Protein 1CJA (pdb70)

CATH classification: 3.30.1010.10 (+1 more: 1.10.1070.11)

Solvent-accessible surface area: 28976 Å² total; per-residue (Å²): 23,54,50,4,23,92,41,2,89,99,14,73,99,155,19,91,94,42,59,110,63,120,24,82,61,0,88,12,89,152,102,121,132,6,38,47,13,96,14,97,32,20,126,67,4,27,102,13,73,10,148,54,81,160,30,17,117,7,13,29,65,11,133,134,78,63,66,0,31,1,23,0,33,4,132,68,5,2,0,9,0,8,66,12,142,72,15,33,8,18,2,1,1,7,2,1,0,4,77,9,35,8,36,5,9,27,5,12,0,3,21,10,140,44,145,52,0,62,22,0,23,114,2,0,48,64,25,15,183,62,167,147,0,60,100,7,0,47,118,38,76,13,0,0,0,13,35,10,27,50,6,24,23,1,35,147,4,60,32,97,16,0,64,117,0,10,61,135,59,1,1,63,39,2,0,19,0,0,0,1,0,0,1,1,8,1,32,39,2,2,10,12,15,40,149,68,142,8,39,0,75,15,0,25,0,14,15,106,25,3,10,0,3,0,30,57,6,83,16,99,30,74,27,85,96,71,101,8,3,117,109,0,96,87,0,11,133,45,2,96,70,125,56,56,81,24,12,95,32,0,76,66,2,5,64,31,3,28,135,88,4,36,11,12,24,5,3,110,2,1,32,7,2,1,74,2,0,15,56,9,13,143,76,0,28,92,26,95,45,101,50,5,69,176,50,0,87,45,2,36,96,9,1,82,152,46,12,126,14,66,9,44,116,86,1,7,65,1,0,28,64,1,2,177,35,9,162,20,53,46,6,21,90,40,5,90,101,20,75,96,165,22,95,95,42,63,101,61,119,24,73,71,0,85,11,85,149,108,123,133,5,39,55,9,93,14,89,31,20,126,63,2,27,106,12,76,10,154,58,85,159,29,14,124,6,10,31,70,10,142,137,77,66,62,0,27,0,26,0,35,5,125,70,5,2,0,8,0,5,66,10,138,80,16,37,6,16,3,1,0,7,2,0,0,5,74,11,35,7,39,5,9,27,4,12,0,3,22,9,135,47,142,51,0,63,23,0,19,113,2,0,41,65,27,7,178,67,156,150,0,66,87,12,0,49,117,37,72,14,0,0,0,14,41,11,26,54,6,23,23,2,36,146,3,66,39,106,12,0,61,114,0,11,63,131,58,0,1,63,40,1,0,19,0,0,0,0,0,0,0,1,9,2,33,40,1,1,11,10,13,39,146,59,132,7,38,0,78,20,0,24,0,13,14,115,23,4,9,0,3,0,26,58,3,87,16,99,29,70,30,86,92,78,100,8,3,111,108,0,97,83,2,14,127,42,4,96,65,126,60,44,76,21,13,94,38,0,79,67,1,8,68,38,2,26,142,88,2,37,15,17,22,3,3,109,2,0,31,8,0,1,71,2,0,13,54,10,10,141,80,0,28,90,28,93,36,93,53,8,71,174,52,0,83,47,1,35,104,12,1,77,150,48,13,131,15,64,9,46,117,83,2,9,64,1,0,24,66,0,2,178,35,10,153

Nearest PDB structures (foldseek):
  1cja-assembly2_B  TM=1.002E+00  e=5.728E-57  Physarum polycephalum
  7s6v-assembly1_A  TM=4.291E-01  e=7.263E-02  Leishmania infantum
  9gfz-assembly2_B  TM=3.246E-01  e=5.597E-02  Medicago truncatula
  9gfz-assembly1_A  TM=2.947E-01  e=1.102E-01  Medicago truncatula
  7mwr-assembly1_A  TM=2.303E-01  e=3.254E+00  synthetic construct

Sequence (654 aa):
AGALWEIEKELFTKLPAPSSAINSHLQPAKPFKVDLSTAVSYNDIGDINWKNLQQFKGIERSEKGTEGLFFVETESGVFIVKRSTNIESETFCSLLCMRLGLHAPKVRVVSSNSEEGTNMLECLAAIDKSFRVITTLANQANILLMELVRGITLNKLTTTSAPEVLTKSTMQQLGSLMALDVIVNNSDRLPIAWTNEGNLDNIMLSERGATVVPIDSKIIPLDASHPHGERVRELLRTLIAHPGHESSQFHSIRDIITLYTGYDVGTEGSISMQEGFLATVRECASFDLDAFERELLSWQESLQKCHNLSISPQAIPFILRMLRIFHAGALWEIEKELFTKLPAPSSAINSHLQPAKPFKVDLSTAVSYNDIGDINWKNLQQFKGIERSEKGTEGLFFVETESGVFIVKRSTNIESETFCSLLCMRLGLHAPKVRVVSSNSEEGTNMLECLAAIDKSFRVITTLANQANILLMELVRGITLNKLTTTSAPEVLTKSTMQQLGSLMALDVIVNNSDRLPIAWTNEGNLDNIMLSERGATVVPIDSKIIPLDASHPHGERVRELLRTLIAHPGHESSQFHSIRDIITLYTGYDVGTEGSISMQEGFLATVRECASFDLDAFERELLSWQESLQKCHNLSISPQAIPFILRMLRIFH

Organism: Physarum polycephalum (NCBI:txid5791)

Foldseek 3Di:
DPVLLVLQVVLLVPADQFAPFFALLFQDDQDVDDGSNPFDKQDDPVDDDLPPLQQWDAKDFDCDDPRFWIWTQGVSTIKIKGDDPAVLFFSLLQSVCSNLNAAAWDKDKDFCPDPVNVSNLVSNVVRYPPVVNCVPPNVDRMMMITIDFGGAFLLPAAQVRCVQQLPLVQLLQLLQVVLSCLLQVPCQAFDQPDPDLHHRRQWTQGSRSRGIYGHPRGGDQPDDDDPSLVSVLVVVVVCVVCLQWQDPRLVSSQVSSCVSRVYRPPTVSSSSSSNSNLVSLVVLLPDPLVVVLVSSVVSQCCQCVVGVRHDDPSRSVRSSSSSNSSD/DVVLLVLLVVLLVPADQFAPFQQLLFQDDQDVDDGLNPFAKQDDPVDDDLVPLQQWDAKDFDCDDPRFWMWTQGVRTIWIKGDDPAVLFFSLLLSVCSNLRAAAWNKDKDFCPDVVNVSNLVSRCVRYDVPCNCVVPSVDRMMMITIDFRGAFLLPQAAVCCVVQLPLVQLLQVLLVVLSCLLQVVCAAFHQPDPDLHDSNQWTQGSRSRGIYGHPRGGDFPDDDDPSLVSVLVVVVVCVVCLQWQDPRLVSRQVSSCVSHVYRPPTVSSSSSSNSNLVSLVVLQPDPLVVVLVSSVVSQVCQCVVRVDHDDPSRSVRSSSSSPSSD

Secondary structure (DSSP, 8-state):
-THHHHHHHHHHHHS----S-B-GGGPPP------TTT--B-S-TT---TT-GGGEEEEEE--STTS-EEEEEESS-EEEEE--TTHHHHHHHHHHHHHHT--PPPEEEEESSSHHHHHHHHHHHHH-SSS-HHHHHTT-SEEEEEE---EEESTT--SSSHHHHS-HHHHHHHHHHHHHHHHHT--SSS-SSS-S---GGGEEEESBTT-EEE-S-------SS-THHHHHHHHHHHHHH-TTS--HHHHHHHHHHHHHHT---TTHHHHHHHHHHHHHHHHHHHS-HHHHHHHHHHHHHHHHHHSS-PPPTTHHHHHHHHHHHT-/-THHHHHHHHHHHTS----S-B-GGGPPPP-----TTT--B-S-TT---TT-TTSEEEEEE--STTS-EEEEEETTEEEEEE--TTHHHHHHHHHHHHHTT--PPPEEEEESSSHHHHHHHHHHHHH-SSS-HHHHHHT-SEEEEE----EEESTT--SSSHHHHS-HHHHHHHHHHHHHHHHHT--SSS-SSS-S---GGGEEEESBTT-EEE-S-------SS-THHHHHHHHHHHHHH-TTS--HHHHHHHHHHHHHH----TTHHHHHHHHHHHHHHHHHHTS-HHHHHHHHHHHHHHHHHHSS-PPPTTHHHHHHHHHHHT-

InterPro domains:
  IPR006652 Kelch repeat type 1 [PF01344] (645-675)
  IPR011009 Protein kinase-like domain superfamily [SSF56112] (3-342)
  IPR011498 Kelch repeat type 2 [PF07646] (522-566)
  IPR015275 Actin-fragmin kinase, catalytic domain [PF09192] (56-296)
  IPR015275 Actin-fragmin kinase, catalytic domain [cd05124] (71-299)
  IPR015915 Kelch-type beta-propeller [G3DSA:2.120.10.80] (385-567)
  IPR015915 Kelch-type beta-propeller [G3DSA:2.120.10.80] (568-737)
  IPR015915 Kelch-type beta-propeller [SSF117281] (407-625)
  IPR036940 Phosphatidylinositol 3-/4-kinase, catalytic domain superfamily [G3DSA:1.10.1070.11] (167-343)

Radius of gyration: 33.64 Å; Cα contacts (8 Å, |Δi|>4): 1142; chains: 2; bounding box: 88×90×39 Å

Structure (mmCIF, N/CA/C/O backbone):
data_1CJA
#
_entry.id   1CJA
#
_cell.length_a   178.900
_cell.length_b   178.900
_cell.length_c   59.300
_cell.angle_alpha   90.00
_cell.angle_beta   90.00
_cell.angle_gamma   120.00
#
_symmetry.space_group_name_H-M   'P 32 2 1'
#
loop_
_entity.id
_entity.type
_entity.pdbx_description
1 polymer 'PROTEIN (ACTIN-FRAGMIN KINASE)'
2 non-polymer 'ADENOSINE MONOPHOSPHATE'
#
loop_
_atom_site.group_PDB
_atom_site.id
_atom_site.type_symbol
_atom_site.label_atom_id
_atom_site.label_alt_id
_atom_site.label_comp_id
_atom_site.label_asym_id
_atom_site.label_entity_id
_atom_site.label_seq_id
_atom_site.pdbx_PDB_ins_code
_atom_site.Cartn_x
_atom_site.Cartn_y
_atom_site.Cartn_z
_atom_site.occupancy
_atom_site.B_iso_or_equiv
_atom_site.auth_seq_id
_atom_site.auth_comp_id
_atom_site.auth_asym_id
_atom_site.auth_atom_id
_atom_site.pdbx_PDB_model_num
ATOM 1 N N . ALA A 1 1 ? 8.228 98.061 16.942 1.00 31.07 2 ALA A N 1
ATOM 2 C CA . ALA A 1 1 ? 7.309 98.292 15.803 1.00 32.22 2 ALA A CA 1
ATOM 3 C C . ALA A 1 1 ? 7.767 99.618 15.336 1.00 32.11 2 ALA A C 1
ATOM 4 O O . ALA A 1 1 ? 8.456 100.287 16.093 1.00 28.44 2 ALA A O 1
ATOM 9 N N . GLY A 1 2 ? 7.399 99.971 14.098 1.00 40.23 3 GLY A N 1
ATOM 10 C CA . GLY A 1 2 ? 7.754 101.258 13.484 1.00 41.69 3 GLY A CA 1
ATOM 11 C C . GLY A 1 2 ? 9.131 101.314 12.829 1.00 37.99 3 GLY A C 1
ATOM 12 O O . GLY A 1 2 ? 9.306 100.797 11.732 1.00 42.39 3 GLY A O 1
ATOM 14 N N . ALA A 1 3 ? 10.091 101.956 13.500 1.00 34.17 4 ALA A N 1
ATOM 15 C CA . ALA A 1 3 ? 11.477 102.059 13.034 1.00 30.85 4 ALA A CA 1
ATOM 16 C C . ALA A 1 3 ? 12.181 100.743 13.329 1.00 32.86 4 ALA A C 1
ATOM 17 O O . ALA A 1 3 ? 12.859 100.156 12.474 1.00 35.52 4 ALA A O 1
ATOM 20 N N . LEU A 1 4 ? 11.992 100.273 14.555 1.00 32.75 5 LEU A N 1
ATOM 21 C CA . LEU A 1 4 ? 12.577 99.025 15.000 1.00 26.79 5 LEU A CA 1
ATOM 22 C C . LEU A 1 4 ? 12.276 97.916 14.012 1.00 24.10 5 LEU A C 1
ATOM 23 O O . LEU A 1 4 ? 13.151 97.157 13.615 1.00 24.20 5 LEU A O 1
ATOM 29 N N . TRP A 1 5 ? 11.021 97.843 13.597 1.00 23.01 6 TRP A N 1
ATOM 30 C CA . TRP A 1 5 ? 10.604 96.805 12.669 1.00 20.22 6 TRP A CA 1
ATOM 31 C C . TRP A 1 5 ? 11.319 96.933 11.342 1.00 20.78 6 TRP A C 1
ATOM 32 O O . TRP A 1 5 ? 11.710 95.938 10.727 1.00 23.78 6 TRP A O 1
ATOM 45 N N . GLU A 1 6 ? 11.518 98.162 10.909 1.00 17.87 7 GLU A N 1
ATOM 46 C CA . GLU A 1 6 ? 12.166 98.359 9.643 1.00 19.15 7 GLU A CA 1
ATOM 47 C C . GLU A 1 6 ? 13.585 97.880 9.731 1.00 21.14 7 GLU A C 1
ATOM 48 O O . GLU A 1 6 ? 14.075 97.201 8.824 1.00 26.55 7 GLU A O 1
ATOM 55 N N . ILE A 1 7 ? 14.246 98.248 10.822 1.00 18.58 8 ILE A N 1
ATOM 56 C CA . ILE A 1 7 ? 15.624 97.850 11.076 1.00 14.89 8 ILE A CA 1
ATOM 57 C C . ILE A 1 7 ? 15.703 96.331 11.079 1.00 14.25 8 ILE A C 1
ATOM 58 O O . ILE A 1 7 ? 16.616 95.749 10.511 1.00 17.54 8 ILE A O 1
ATOM 64 N N . GLU A 1 8 ? 14.727 95.688 11.708 1.00 15.80 9 GLU A N 1
ATOM 65 C CA . GLU A 1 8 ? 14.699 94.238 11.745 1.00 14.92 9 GLU A CA 1
ATOM 66 C C . GLU A 1 8 ? 14.570 93.713 10.344 1.00 13.51 9 GLU A C 1
ATOM 67 O O . GLU A 1 8 ? 15.385 92.926 9.921 1.00 17.49 9 GLU A O 1
ATOM 74 N N . LYS A 1 9 ? 13.580 94.178 9.595 1.00 18.48 10 LYS A N 1
ATOM 75 C CA . LYS A 1 9 ? 13.418 93.729 8.205 1.00 22.38 10 LYS A CA 1
ATOM 76 C C . LYS A 1 9 ? 14.765 93.771 7.486 1.00 24.32 10 LYS A C 1
ATOM 77 O O . LYS A 1 9 ? 15.163 92.808 6.857 1.00 25.82 10 LYS A O 1
ATOM 87 N N . GLU A 1 10 ? 15.474 94.888 7.601 1.00 28.43 11 GLU A N 1
ATOM 88 C CA . GLU A 1 10 ? 16.770 95.043 6.950 1.00 29.41 11 GLU A CA 1
ATOM 89 C C . GLU A 1 10 ? 17.730 93.915 7.312 1.00 26.52 11 GLU A C 1
ATOM 90 O O . GLU A 1 10 ? 18.269 93.246 6.435 1.00 27.26 11 GLU A O 1
ATOM 97 N N . LEU A 1 11 ? 17.908 93.676 8.606 1.00 25.77 12 LEU A N 1
ATOM 98 C CA . LEU A 1 11 ? 18.799 92.619 9.076 1.00 22.26 12 LEU A CA 1
ATOM 99 C C . LEU A 1 11 ? 18.332 91.283 8.538 1.00 26.21 12 LEU A C 1
ATOM 100 O O . LEU A 1 11 ? 19.067 90.607 7.815 1.00 30.46 12 LEU A O 1
ATOM 106 N N . PHE A 1 12 ? 17.083 90.944 8.842 1.00 29.74 13 PHE A N 1
ATOM 107 C CA . PHE A 1 12 ? 16.479 89.687 8.418 1.00 35.96 13 PHE A CA 1
ATOM 108 C C . PHE A 1 12 ? 16.678 89.409 6.940 1.00 37.32 13 PHE A C 1
ATOM 109 O O . PHE A 1 12 ? 16.871 88.271 6.519 1.00 39.71 13 PHE A O 1
ATOM 118 N N . THR A 1 13 ? 16.590 90.460 6.148 1.00 41.31 14 THR A N 1
ATOM 119 C CA . THR A 1 13 ? 16.751 90.338 4.720 1.00 41.84 14 THR A CA 1
ATOM 120 C C . THR A 1 13 ? 18.117 89.812 4.360 1.00 40.27 14 THR A C 1
ATOM 121 O O . THR A 1 13 ? 18.236 88.972 3.477 1.00 41.48 14 THR A O 1
ATOM 127 N N . LYS A 1 14 ? 19.139 90.310 5.047 1.00 38.56 15 LYS A N 1
ATOM 128 C CA . LYS A 1 14 ? 20.511 89.885 4.804 1.00 40.08 15 LYS A CA 1
ATOM 129 C C . LYS A 1 14 ? 20.879 88.426 5.174 1.00 41.44 15 LYS A C 1
ATOM 130 O O . LYS A 1 14 ? 21.887 87.895 4.697 1.00 44.55 15 LYS A O 1
ATOM 140 N N . LEU A 1 15 ? 20.064 87.763 5.986 1.00 39.64 16 LEU A N 1
ATOM 141 C CA . LEU A 1 15 ? 20.348 86.388 6.369 1.00 34.52 16 LEU A CA 1
ATOM 142 C C . LEU A 1 15 ? 20.221 85.446 5.204 1.00 40.02 16 LEU A C 1
ATOM 143 O O . LEU A 1 15 ? 19.214 85.460 4.485 1.00 40.88 16 LEU A O 1
ATOM 149 N N . PRO A 1 16 ? 21.167 84.504 5.103 1.00 44.70 17 PRO A N 1
ATOM 150 C CA . PRO A 1 16 ? 21.249 83.483 4.057 1.00 47.08 17 PRO A CA 1
ATOM 151 C C . PRO A 1 16 ? 20.056 82.569 4.198 1.00 50.57 17 PRO A C 1
ATOM 152 O O . PRO A 1 16 ? 19.913 81.911 5.233 1.00 54.95 17 PRO A O 1
ATOM 156 N N . ALA A 1 17 ? 19.172 82.560 3.207 1.00 52.25 18 ALA A N 1
ATOM 157 C CA . ALA A 1 17 ? 18.004 81.687 3.259 1.00 54.62 18 ALA A CA 1
ATOM 158 C C . ALA A 1 17 ? 18.500 80.279 3.611 1.00 57.57 18 ALA A C 1
ATOM 159 O O . ALA A 1 17 ? 19.579 79.867 3.182 1.00 56.59 18 ALA A O 1
ATOM 162 N N . PRO A 1 18 ? 17.793 79.585 4.512 1.00 59.79 19 PRO A N 1
ATOM 163 C CA . PRO A 1 18 ? 18.224 78.231 4.883 1.00 59.72 19 PRO A CA 1
ATOM 164 C C . PRO A 1 18 ? 17.819 77.207 3.825 1.00 58.96 19 PRO A C 1
ATOM 165 O O . PRO A 1 18 ? 17.131 77.551 2.855 1.00 60.11 19 PRO A O 1
ATOM 169 N N . SER A 1 19 ? 18.228 75.955 4.020 1.00 56.74 20 SER A N 1
ATOM 170 C CA . SER A 1 19 ? 17.901 74.888 3.082 1.00 55.66 20 SER A CA 1
ATOM 171 C C . SER A 1 19 ? 16.441 74.821 2.709 1.00 54.02 20 SER A C 1
ATOM 172 O O . SER A 1 19 ? 15.565 75.299 3.432 1.00 56.72 20 SER A O 1
ATOM 177 N N . SER A 1 20 ? 16.199 74.239 1.548 1.00 50.79 21 SER A N 1
ATOM 178 C CA . SER A 1 20 ? 14.860 74.040 1.049 1.00 50.83 21 SER A CA 1
ATOM 179 C C . SER A 1 20 ? 14.545 72.577 1.355 1.00 51.40 21 SER A C 1
ATOM 180 O O . SER A 1 20 ? 13.565 72.003 0.862 1.00 54.49 21 SER A O 1
ATOM 185 N N . ALA A 1 21 ? 15.412 71.958 2.144 1.00 47.49 22 ALA A N 1
ATOM 186 C CA . ALA A 1 21 ? 15.236 70.568 2.490 1.00 43.13 22 ALA A CA 1
ATOM 187 C C . ALA A 1 21 ? 14.438 70.510 3.755 1.00 41.46 22 ALA A C 1
ATOM 188 O O . ALA A 1 21 ? 14.813 71.136 4.732 1.00 43.97 22 ALA A O 1
ATOM 191 N N . ILE A 1 22 ? 13.300 69.834 3.718 1.00 42.17 23 ILE A N 1
ATOM 192 C CA . ILE A 1 22 ? 12.484 69.684 4.915 1.00 41.44 23 ILE A CA 1
ATOM 193 C C . ILE A 1 22 ? 12.853 68.372 5.584 1.00 42.81 23 ILE A C 1
ATOM 194 O O . ILE A 1 22 ? 12.760 67.295 4.995 1.00 43.76 23 ILE A O 1
ATOM 200 N N . ASN A 1 23 ? 13.327 68.489 6.810 1.00 44.83 24 ASN A N 1
ATOM 201 C CA . ASN A 1 23 ? 13.726 67.348 7.594 1.00 46.80 24 ASN A CA 1
ATOM 202 C C . ASN A 1 23 ? 12.540 66.902 8.417 1.00 46.91 24 ASN A C 1
ATOM 203 O O . ASN A 1 23 ? 12.214 67.527 9.415 1.00 47.90 24 ASN A O 1
ATOM 211 N N . SER A 1 24 ? 11.922 65.799 8.027 1.00 51.71 25 SER A N 1
ATOM 212 C CA . SER A 1 24 ? 10.752 65.276 8.724 1.00 56.20 25 SER A CA 1
ATOM 213 C C . SER A 1 24 ? 10.976 64.936 10.204 1.00 57.13 25 SER A C 1
ATOM 214 O O . SER A 1 24 ? 10.026 64.812 10.976 1.00 60.57 25 SER A O 1
ATOM 219 N N . HIS A 1 25 ? 12.229 64.818 10.617 1.00 56.91 26 HIS A N 1
ATOM 220 C CA . HIS A 1 25 ? 12.533 64.507 12.013 1.00 55.83 26 HIS A CA 1
ATOM 221 C C . HIS A 1 25 ? 12.278 65.695 12.913 1.00 51.50 26 HIS A C 1
ATOM 222 O O . HIS A 1 25 ? 12.082 65.526 14.102 1.00 53.26 26 HIS A O 1
ATOM 232 N N . LEU A 1 26 ? 12.342 66.895 12.346 1.00 48.36 27 LEU A N 1
ATOM 233 C CA . LEU A 1 26 ? 12.149 68.125 13.094 1.00 43.63 27 LEU A CA 1
ATOM 234 C C . LEU A 1 26 ? 10.711 68.610 13.143 1.00 44.54 27 LEU A C 1
ATOM 235 O O . LEU A 1 26 ? 10.412 69.585 13.824 1.00 45.00 27 LEU A O 1
ATOM 241 N N . GLN A 1 27 ? 9.822 67.934 12.429 1.00 44.20 28 GLN A N 1
ATOM 242 C CA . GLN A 1 27 ? 8.413 68.296 12.415 1.00 46.87 28 GLN A CA 1
ATOM 243 C C . GLN A 1 27 ? 7.838 68.340 13.837 1.00 48.24 28 GLN A C 1
ATOM 244 O O . GLN A 1 27 ? 8.020 67.397 14.603 1.00 50.99 28 GLN A O 1
ATOM 253 N N . PRO A 1 28 ? 7.175 69.452 14.219 1.00 48.57 29 PRO A N 1
ATOM 254 C CA . PRO A 1 28 ? 6.573 69.630 15.541 1.00 51.05 29 PRO A CA 1
ATOM 255 C C . PRO A 1 28 ? 5.608 68.506 15.871 1.00 56.66 29 PRO A C 1
ATOM 256 O O . PRO A 1 28 ? 5.004 67.919 14.974 1.00 59.47 29 PRO A O 1
ATOM 260 N N . ALA A 1 29 ? 5.427 68.252 17.165 1.00 62.51 30 ALA A N 1
ATOM 261 C CA . ALA A 1 29 ? 4.556 67.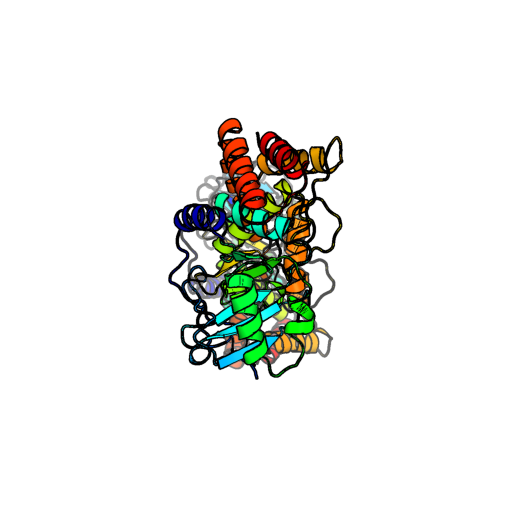180 17.654 1.00 64.76 30 ALA A CA 1
ATOM 262 C C . ALA A 1 29 ? 3.053 67.414 17.506 1.00 67.42 30 ALA A C 1
ATOM 263 O O . ALA A 1 29 ? 2.509 68.436 17.933 1.00 66.52 30 ALA A O 1
ATOM 266 N N . LYS A 1 30 ? 2.389 66.428 16.920 1.00 71.87 31 LYS A N 1
ATOM 267 C CA . LYS A 1 30 ? 0.950 66.466 16.692 1.00 76.89 31 LYS A CA 1
ATOM 268 C C . LYS A 1 30 ? 0.212 66.184 18.008 1.00 79.27 31 LYS A C 1
ATOM 269 O O . LYS A 1 30 ? 0.287 65.074 18.533 1.00 83.04 31 LYS A O 1
ATOM 279 N N . PRO A 1 31 ? -0.502 67.182 18.567 1.00 79.88 32 PRO A N 1
ATOM 280 C CA . PRO A 1 31 ? -1.209 66.919 19.827 1.00 79.34 32 PRO A CA 1
ATOM 281 C C . PRO A 1 31 ? -2.343 65.919 19.635 1.00 79.84 32 PRO A C 1
ATOM 282 O O . PRO A 1 31 ? -2.878 65.786 18.532 1.00 80.17 32 PRO A O 1
ATOM 286 N N . PHE A 1 47 ? -9.601 74.619 23.099 1.00 56.99 48 PHE A N 1
ATOM 287 C CA . PHE A 1 47 ? -9.081 74.883 21.713 1.00 58.12 48 PHE A CA 1
ATOM 288 C C . PHE A 1 47 ? -7.597 74.594 21.665 1.00 57.35 48 PHE A C 1
ATOM 289 O O . PHE A 1 47 ? -6.860 75.024 22.559 1.00 57.94 48 PHE A O 1
ATOM 297 N N . LYS A 1 48 ? -7.160 73.892 20.620 1.00 54.61 49 LYS A N 1
ATOM 298 C CA . LYS A 1 48 ? -5.750 73.572 20.477 1.00 54.09 49 LYS A CA 1
ATOM 299 C C . LYS A 1 48 ? -5.232 73.747 19.065 1.00 49.74 49 LYS A C 1
ATOM 300 O O . LYS A 1 48 ? -5.973 73.590 18.091 1.00 47.38 49 LYS A O 1
ATOM 310 N N . VAL A 1 49 ? -3.971 74.164 18.986 1.00 46.15 50 VAL A N 1
ATOM 311 C CA . VAL A 1 49 ? -3.283 74.393 17.728 1.00 42.33 50 VAL A CA 1
ATOM 312 C C . VAL A 1 49 ? -2.417 73.154 17.440 1.00 44.34 50 VAL A C 1
ATOM 313 O O . VAL A 1 49 ? -1.680 72.660 18.316 1.00 43.52 50 VAL A O 1
ATOM 318 N N . ASP A 1 50 ? -2.547 72.632 16.224 1.00 41.91 51 ASP A N 1
ATOM 319 C CA . ASP A 1 50 ? -1.804 71.457 15.813 1.00 40.43 51 ASP A CA 1
ATOM 320 C C . ASP A 1 50 ? -0.554 71.974 15.171 1.00 40.97 51 ASP A C 1
ATOM 321 O O . ASP A 1 50 ? -0.519 72.172 13.961 1.00 43.88 51 ASP A O 1
ATOM 327 N N . LEU A 1 51 ? 0.491 72.158 15.960 1.00 41.33 52 LEU A N 1
ATOM 328 C CA . LEU A 1 51 ? 1.739 72.677 15.414 1.00 40.61 52 LEU A CA 1
ATOM 329 C C . LEU A 1 51 ? 2.324 71.770 14.352 1.00 43.58 52 LEU A C 1
ATOM 330 O O . LEU A 1 51 ? 3.129 72.205 13.539 1.00 47.84 52 LEU A O 1
ATOM 336 N N . SER A 1 52 ? 1.898 70.510 14.368 1.00 47.54 53 SER A N 1
ATOM 337 C CA . SER A 1 52 ? 2.350 69.484 13.430 1.00 47.21 53 SER A CA 1
ATOM 338 C C . SER A 1 52 ? 1.959 69.803 11.988 1.00 46.05 53 SER A C 1
ATOM 339 O O . SER A 1 52 ? 2.616 69.370 11.043 1.00 46.14 53 SER A O 1
ATOM 344 N N . THR A 1 53 ? 0.919 70.604 11.825 1.00 44.83 54 THR A N 1
ATOM 345 C CA . THR A 1 53 ? 0.435 70.934 10.499 1.00 42.02 54 THR A CA 1
ATOM 346 C C . THR A 1 53 ? 0.206 72.432 10.296 1.00 40.38 54 THR A C 1
ATOM 347 O O . THR A 1 53 ? -0.157 72.873 9.205 1.00 42.61 54 THR A O 1
ATOM 353 N N . ALA A 1 54 ? 0.380 73.216 11.351 1.00 39.59 55 ALA A N 1
ATOM 354 C CA . ALA A 1 54 ? 0.177 74.666 11.264 1.00 37.94 55 ALA A CA 1
ATOM 355 C C . ALA A 1 54 ? 1.237 75.377 10.429 1.00 34.40 55 ALA A C 1
ATOM 356 O O . ALA A 1 54 ? 2.402 75.006 10.469 1.00 32.88 55 ALA A O 1
ATOM 359 N N . VAL A 1 55 ? 0.835 76.419 9.706 1.00 31.01 56 VAL A N 1
ATOM 360 C CA . VAL A 1 55 ? 1.771 77.193 8.890 1.00 28.31 56 VAL A CA 1
ATOM 361 C C . VAL A 1 55 ? 2.064 78.549 9.560 1.00 28.82 56 VAL A C 1
ATOM 362 O O . VAL A 1 55 ? 1.165 79.199 10.101 1.00 31.25 56 VAL A O 1
ATOM 367 N N . SER A 1 56 ? 3.326 78.958 9.573 1.00 27.85 57 SER A N 1
ATOM 368 C CA . SER A 1 56 ? 3.679 80.223 10.198 1.00 31.57 57 SER A CA 1
ATOM 369 C C . SER A 1 56 ? 3.041 81.409 9.503 1.00 33.97 57 SER A C 1
ATOM 370 O O . SER A 1 56 ? 3.162 81.545 8.284 1.00 36.85 57 SER A O 1
ATOM 375 N N . TYR A 1 57 ? 2.320 82.233 10.268 1.00 37.79 58 TYR A N 1
ATOM 376 C CA . TYR A 1 57 ? 1.683 83.434 9.726 1.00 37.73 58 TYR A CA 1
ATOM 377 C C . TYR A 1 57 ? 2.854 84.170 9.092 1.00 40.84 58 TYR A C 1
ATOM 378 O O . TYR A 1 57 ? 3.896 84.374 9.724 1.00 43.41 58 TYR A O 1
ATOM 389 N N . ASN A 1 58 ? 2.699 84.461 7.810 1.00 45.94 59 ASN A N 1
ATOM 390 C CA . ASN A 1 58 ? 3.726 85.109 7.011 1.00 49.28 59 ASN A CA 1
ATOM 391 C C . ASN A 1 58 ? 4.363 86.413 7.464 1.00 48.88 59 ASN A C 1
ATOM 392 O O . ASN A 1 58 ? 5.588 86.470 7.612 1.00 52.99 59 ASN A O 1
ATOM 400 N N . ASP A 1 59 ? 3.563 87.472 7.611 1.00 44.82 60 ASP A N 1
ATOM 401 C CA . ASP A 1 59 ? 4.096 88.786 7.997 1.00 38.02 60 ASP A CA 1
ATOM 402 C C . ASP A 1 59 ? 3.512 89.384 9.268 1.00 32.78 60 ASP A C 1
ATOM 403 O O . ASP A 1 59 ? 2.518 90.099 9.207 1.00 32.35 60 ASP A O 1
ATOM 409 N N . ILE A 1 60 ? 4.187 89.218 10.402 1.00 29.53 61 ILE A N 1
ATOM 410 C CA . ILE A 1 60 ? 3.644 89.791 11.637 1.00 25.56 61 ILE A CA 1
ATOM 411 C C . ILE A 1 60 ? 3.784 91.297 11.684 1.00 24.95 61 ILE A C 1
ATOM 412 O O . ILE A 1 60 ? 3.611 91.913 12.722 1.00 23.55 61 ILE A O 1
ATOM 418 N N . GLY A 1 61 ? 4.152 91.897 10.571 1.00 26.42 62 GLY A N 1
ATOM 419 C CA . GLY A 1 61 ? 4.263 93.333 10.578 1.00 30.92 62 GLY A CA 1
ATOM 420 C C . GLY A 1 61 ? 2.882 93.850 10.281 1.00 34.17 62 GLY A C 1
ATOM 421 O O . GLY A 1 61 ? 2.522 94.964 10.669 1.00 34.71 62 GLY A O 1
ATOM 423 N N . ASP A 1 62 ? 2.088 92.997 9.642 1.00 34.84 63 ASP A N 1
ATOM 424 C CA . ASP A 1 62 ? 0.742 93.347 9.240 1.00 37.70 63 ASP A CA 1
ATOM 425 C C . ASP A 1 62 ? -0.277 92.362 9.787 1.00 36.01 63 ASP A C 1
ATOM 426 O O . ASP A 1 62 ? -0.510 91.320 9.183 1.00 37.44 63 ASP A O 1
ATOM 432 N N . ILE A 1 63 ? -0.874 92.677 10.932 1.00 34.13 64 ILE A N 1
ATOM 433 C CA . ILE A 1 63 ? -1.889 91.789 11.505 1.00 33.19 64 ILE A CA 1
ATOM 434 C C . ILE A 1 63 ? -3.136 92.619 11.734 1.00 35.73 64 ILE A C 1
ATOM 435 O O . ILE A 1 63 ? -3.077 93.625 12.435 1.00 35.83 64 ILE A O 1
ATOM 441 N N . ASN A 1 64 ? -4.254 92.203 11.134 1.00 37.49 65 ASN A N 1
ATOM 442 C CA . ASN A 1 64 ? -5.513 92.930 11.257 1.00 36.25 65 ASN A CA 1
ATOM 443 C C . ASN A 1 64 ? -6.351 92.527 12.461 1.00 35.47 65 ASN A C 1
ATOM 444 O O . ASN A 1 64 ? -7.233 91.667 12.372 1.00 33.98 65 ASN A O 1
ATOM 452 N N . TRP A 1 65 ? -6.110 93.224 13.566 1.00 34.89 66 TRP A N 1
ATOM 453 C CA . TRP A 1 65 ? -6.783 92.977 14.838 1.00 31.47 66 TRP A CA 1
ATOM 454 C C . TRP A 1 65 ? -8.269 93.244 14.867 1.00 34.26 66 TRP A C 1
ATOM 455 O O . TRP A 1 65 ? -8.940 92.816 15.799 1.00 36.15 66 TRP A O 1
ATOM 468 N N . LYS A 1 66 ? -8.754 94.023 13.898 1.00 37.28 67 LYS A N 1
ATOM 469 C CA . LYS A 1 66 ? -10.168 94.402 13.791 1.00 34.07 67 LYS A CA 1
ATOM 470 C C . LYS A 1 66 ? -10.995 93.365 13.044 1.00 32.38 67 LYS A C 1
ATOM 471 O O . LYS A 1 66 ? -12.213 93.364 13.123 1.00 35.40 67 LYS A O 1
ATOM 481 N N . ASN A 1 67 ? -10.342 92.495 12.297 1.00 31.40 68 ASN A N 1
ATOM 482 C CA . ASN A 1 67 ? -11.055 91.479 11.561 1.00 33.91 68 ASN A CA 1
ATOM 483 C C . ASN A 1 67 ? -11.132 90.233 12.430 1.00 35.24 68 ASN A C 1
ATOM 484 O O . ASN A 1 67 ? -10.406 89.262 12.213 1.00 36.30 68 ASN A O 1
ATOM 492 N N . LEU A 1 68 ? -12.046 90.240 13.391 1.00 34.27 69 LEU A N 1
ATOM 493 C CA . LEU A 1 68 ? -12.192 89.108 14.298 1.00 34.88 69 LEU A CA 1
ATOM 494 C C . LEU A 1 68 ? -12.521 87.789 13.641 1.00 38.34 69 LEU A C 1
ATOM 495 O O . LEU A 1 68 ? -12.280 86.744 14.222 1.00 41.06 69 LEU A O 1
ATOM 501 N N . GLN A 1 69 ? -13.037 87.832 12.419 1.00 45.13 70 GLN A N 1
ATOM 502 C CA . GLN A 1 69 ? -13.418 86.608 11.699 1.00 52.09 70 GLN A CA 1
ATOM 503 C C . GLN A 1 69 ? -12.236 85.803 11.137 1.00 49.73 70 GLN A C 1
ATOM 504 O O . GLN A 1 69 ? -12.381 84.634 10.769 1.00 47.96 70 GLN A O 1
ATOM 513 N N . GLN A 1 70 ? -11.092 86.469 11.022 1.00 46.69 71 GLN A N 1
ATOM 514 C CA . GLN A 1 70 ? -9.854 85.889 10.513 1.00 40.21 71 GLN A CA 1
ATOM 515 C C . GLN A 1 70 ? -9.220 85.006 11.569 1.00 39.72 71 GLN A C 1
ATOM 516 O O . GLN A 1 70 ? -8.360 84.176 11.256 1.00 42.55 71 GLN A O 1
ATOM 525 N N . PHE A 1 71 ? -9.649 85.190 12.818 1.00 38.01 72 PHE A N 1
ATOM 526 C CA . PHE A 1 71 ? -9.116 84.449 13.958 1.00 35.42 72 PHE A CA 1
ATOM 527 C C . PHE A 1 71 ? -9.911 83.212 14.322 1.00 37.56 72 PHE A C 1
ATOM 528 O O . PHE A 1 71 ? -11.114 83.299 14.556 1.00 42.00 72 PHE A O 1
ATOM 537 N N . LYS A 1 72 ? -9.217 82.080 14.440 1.00 36.95 73 LYS A N 1
ATOM 538 C CA . LYS A 1 72 ? -9.840 80.805 14.788 1.00 35.51 73 LYS A CA 1
ATOM 539 C C . LYS A 1 72 ? -9.643 80.419 16.253 1.00 34.39 73 LYS A C 1
ATOM 540 O O . LYS A 1 72 ? -10.272 79.480 16.729 1.00 36.53 73 LYS A O 1
ATOM 550 N N . GLY A 1 73 ? -8.746 81.100 16.960 1.00 29.38 74 GLY A N 1
ATOM 551 C CA . GLY A 1 73 ? -8.540 80.776 18.359 1.00 26.13 74 GLY A CA 1
ATOM 552 C C . GLY A 1 73 ? -7.150 81.076 18.885 1.00 26.38 74 GLY A C 1
ATOM 553 O O . GLY A 1 73 ? -6.242 81.428 18.126 1.00 25.91 74 GLY A O 1
ATOM 555 N N . ILE A 1 74 ? -6.976 80.921 20.194 1.00 24.38 75 ILE A N 1
ATOM 556 C CA . ILE A 1 74 ? -5.690 81.170 20.836 1.00 22.72 75 ILE A CA 1
ATOM 557 C C . ILE A 1 74 ? -5.427 80.112 21.884 1.00 25.70 75 ILE A C 1
ATOM 558 O O . ILE A 1 74 ? -6.315 79.776 22.667 1.00 29.85 75 ILE A O 1
ATOM 564 N N . GLU A 1 75 ? -4.219 79.573 21.899 1.00 28.62 76 GLU A N 1
ATOM 565 C CA . GLU A 1 75 ? -3.893 78.565 22.881 1.00 35.00 76 GLU A CA 1
ATOM 566 C C . GLU A 1 75 ? -2.686 78.973 23.679 1.00 38.26 76 GLU A C 1
ATOM 567 O O . GLU A 1 75 ? -1.714 79.467 23.129 1.00 38.38 76 GLU A O 1
ATOM 574 N N . ARG A 1 76 ? -2.757 78.759 24.984 1.00 44.55 77 ARG A N 1
ATOM 575 C CA . ARG A 1 76 ? -1.658 79.078 25.882 1.00 51.06 77 ARG A CA 1
ATOM 576 C C . ARG A 1 76 ? -0.696 77.905 25.922 1.00 51.52 77 ARG A C 1
ATOM 577 O O . ARG A 1 76 ? -1.107 76.777 26.174 1.00 54.07 77 ARG A O 1
ATOM 591 N N . SER A 1 77 ? 0.581 78.157 25.689 1.00 53.89 78 SER A N 1
ATOM 592 C CA . SER A 1 77 ? 1.568 77.090 25.737 1.00 59.98 78 SER A CA 1
ATOM 593 C C . SER A 1 77 ? 1.791 76.761 27.196 1.00 67.04 78 SER A C 1
ATOM 594 O O . SER A 1 77 ? 2.251 77.606 27.958 1.00 70.47 78 SER A O 1
ATOM 599 N N . GLU A 1 78 ? 1.511 75.526 27.585 1.00 75.58 79 GLU A N 1
ATOM 600 C CA . GLU A 1 78 ? 1.680 75.120 28.979 1.00 83.72 79 GLU A CA 1
ATOM 601 C C . GLU A 1 78 ? 3.144 74.917 29.354 1.00 86.19 79 GLU A C 1
ATOM 602 O O . GLU A 1 78 ? 3.454 74.377 30.417 1.00 86.83 79 GLU A O 1
ATOM 609 N N . LYS A 1 79 ? 4.044 75.365 28.489 1.00 90.48 80 LYS A N 1
ATOM 610 C CA . LYS A 1 79 ? 5.466 75.194 28.725 1.00 93.63 80 LYS A CA 1
ATOM 611 C C . LYS A 1 79 ? 6.228 76.514 28.876 1.00 95.26 80 LYS A C 1
ATOM 612 O O . LYS A 1 79 ? 5.733 77.603 28.528 1.00 92.12 80 LYS A O 1
ATOM 622 N N . GLY A 1 80 ? 7.435 76.388 29.425 1.00 97.50 81 GLY A N 1
ATOM 623 C CA . GLY A 1 80 ? 8.323 77.520 29.622 1.00 99.30 81 GLY A CA 1
ATOM 624 C C . GLY A 1 80 ? 7.805 78.615 30.527 1.00 99.77 81 GLY A C 1
ATOM 625 O O . GLY A 1 80 ? 7.263 78.339 31.595 1.00 100.00 81 GLY A O 1
ATOM 627 N N . THR A 1 81 ? 7.970 79.858 30.080 1.00 99.90 82 THR A N 1
ATOM 628 C CA . THR A 1 81 ? 7.543 81.039 30.830 1.00 99.02 82 THR A CA 1
ATOM 629 C C . THR A 1 81 ? 6.171 80.876 31.469 1.00 95.44 82 THR A C 1
ATOM 630 O O . THR A 1 81 ? 6.044 80.914 32.697 1.00 94.14 82 THR A O 1
ATOM 636 N N . GLU A 1 82 ? 5.187 80.641 30.602 1.00 91.86 83 GLU A N 1
ATOM 637 C CA . GLU A 1 82 ? 3.766 80.489 30.910 1.00 87.19 83 GLU A CA 1
ATOM 638 C C . GLU A 1 82 ? 3.051 81.458 29.953 1.00 79.76 83 GLU A C 1
ATOM 639 O O . GLU A 1 82 ? 2.062 81.095 29.311 1.00 78.96 83 GLU A O 1
ATOM 646 N N . GLY A 1 83 ? 3.640 82.642 29.766 1.00 66.97 84 GLY A N 1
ATOM 647 C CA . GLY A 1 83 ? 3.033 83.653 28.922 1.00 53.05 84 GLY A CA 1
ATOM 648 C C . GLY A 1 83 ? 3.221 83.526 27.426 1.00 44.28 84 GLY A C 1
ATOM 649 O O . GLY A 1 83 ? 3.387 84.526 26.738 1.00 44.63 84 GLY A O 1
ATOM 651 N N . LEU A 1 84 ? 3.179 82.320 26.894 1.00 35.38 85 LEU A N 1
ATOM 652 C CA . LEU A 1 84 ? 3.355 82.183 25.467 1.00 26.20 85 LEU A CA 1
ATOM 653 C C . LEU A 1 84 ? 2.047 81.694 24.898 1.00 25.20 85 LEU A C 1
ATOM 654 O O . LEU A 1 84 ? 1.488 80.727 25.395 1.00 27.59 85 LEU A O 1
ATOM 660 N N . PHE A 1 85 ? 1.519 82.393 23.904 1.00 18.92 86 PHE A N 1
ATOM 661 C CA . PHE A 1 85 ? 0.272 81.988 23.283 1.00 16.03 86 PHE A CA 1
ATOM 662 C C . PHE A 1 85 ? 0.423 81.806 21.796 1.00 16.47 86 PHE A C 1
ATOM 663 O O . PHE A 1 85 ? 1.125 82.579 21.135 1.00 19.55 86 PHE A O 1
ATOM 672 N N . PHE A 1 86 ? -0.310 80.843 21.261 1.00 12.96 87 PHE A N 1
ATOM 673 C CA . PHE A 1 86 ? -0.311 80.593 19.836 1.00 13.02 87 PHE A CA 1
ATOM 674 C C . PHE A 1 86 ? -1.613 81.126 19.333 1.00 11.78 87 PHE A C 1
ATOM 675 O O . PHE A 1 86 ? -2.661 80.782 19.854 1.00 16.40 87 PHE A O 1
ATOM 684 N N . VAL A 1 87 ? -1.548 82.016 18.367 1.00 11.81 88 VAL A N 1
ATOM 685 C CA . VAL A 1 87 ? -2.751 82.586 17.785 1.00 15.32 88 VAL A CA 1
ATOM 686 C C . VAL A 1 87 ? -2.908 81.953 16.420 1.00 18.80 88 VAL A C 1
ATOM 687 O O . VAL A 1 87 ? -1.954 81.938 15.616 1.00 19.91 88 VAL A O 1
ATOM 692 N N . GLU A 1 88 ? -4.092 81.427 16.139 1.00 16.89 89 GLU A N 1
ATOM 693 C CA . GLU A 1 88 ? -4.301 80.812 14.845 1.00 16.60 89 GLU A CA 1
ATOM 694 C C . GLU A 1 88 ? -5.206 81.634 13.998 1.00 15.87 89 GLU A C 1
ATOM 695 O O . GLU A 1 88 ? -6.376 81.751 14.286 1.00 22.57 89 GLU A O 1
ATOM 702 N N . THR A 1 89 ? -4.684 82.261 12.975 1.00 14.83 90 THR A N 1
ATOM 703 C CA . THR A 1 89 ? -5.574 83.003 12.133 1.00 18.15 90 THR A CA 1
ATOM 704 C C . THR A 1 89 ? -5.781 82.037 11.013 1.00 25.48 90 THR A C 1
ATOM 705 O O . THR A 1 89 ? -5.277 80.905 11.030 1.00 26.39 90 THR A O 1
ATOM 711 N N . GLU A 1 90 ? -6.500 82.497 10.011 1.00 33.72 91 GLU A N 1
ATOM 712 C CA . GLU A 1 90 ? -6.760 81.686 8.840 1.00 40.93 91 GLU A CA 1
ATOM 713 C C . GLU A 1 90 ? -5.534 81.743 7.887 1.00 38.36 91 GLU A C 1
ATOM 714 O O . GLU A 1 90 ? -5.311 80.835 7.083 1.00 35.38 91 GLU A O 1
ATOM 721 N N . SER A 1 91 ? -4.716 82.786 8.027 1.00 38.71 92 SER A N 1
ATOM 722 C CA . SER A 1 91 ? -3.538 82.973 7.186 1.00 36.37 92 SER A CA 1
ATOM 723 C C . SER A 1 91 ? -2.321 82.326 7.819 1.00 37.39 92 SER A C 1
ATOM 724 O O . SER A 1 91 ? -1.224 82.410 7.262 1.00 40.79 92 SER A O 1
ATOM 729 N N . GLY A 1 92 ? -2.503 81.729 8.999 1.00 36.78 93 GLY A N 1
ATOM 730 C CA . GLY A 1 92 ? -1.405 81.078 9.696 1.00 31.76 93 GLY A CA 1
ATOM 731 C C . GLY A 1 92 ? -1.390 81.328 11.192 1.00 31.36 93 GLY A C 1
ATOM 732 O O . GLY A 1 92 ? -2.315 81.937 11.744 1.00 32.16 93 GLY A O 1
ATOM 734 N N . VAL A 1 93 ? -0.318 80.901 11.847 1.00 25.28 94 VAL A N 1
ATOM 735 C CA . VAL A 1 93 ? -0.187 81.063 13.287 1.00 17.49 94 VAL A CA 1
ATOM 736 C C . VAL A 1 93 ? 0.978 81.958 13.669 1.00 18.47 94 VAL A C 1
ATOM 737 O O . VAL A 1 93 ? 2.022 81.944 13.028 1.00 21.03 94 VAL A O 1
ATOM 742 N N . PHE A 1 94 ? 0.788 82.787 14.677 1.00 16.27 95 PHE A N 1
ATOM 743 C CA . PHE A 1 94 ? 1.874 83.628 15.144 1.00 13.68 95 PHE A CA 1
ATOM 744 C C . PHE A 1 94 ? 1.828 83.516 16.648 1.00 14.63 95 PHE A C 1
ATOM 745 O O . PHE A 1 94 ? 0.959 82.849 17.187 1.00 15.68 95 PHE A O 1
ATOM 754 N N . ILE A 1 95 ? 2.744 84.172 17.333 1.00 18.13 96 ILE A N 1
ATOM 755 C CA . ILE A 1 95 ? 2.821 84.056 18.770 1.00 17.67 96 ILE A CA 1
ATOM 756 C C . ILE A 1 95 ? 2.746 85.367 19.479 1.00 21.66 96 ILE A C 1
ATOM 757 O O . ILE A 1 95 ? 3.399 86.336 19.089 1.00 23.70 96 ILE A O 1
ATOM 763 N N . VAL A 1 96 ? 1.961 85.392 20.542 1.00 20.73 97 VAL A N 1
ATOM 764 C CA . VAL A 1 96 ? 1.845 86.588 21.355 1.00 18.98 97 VAL A CA 1
ATOM 765 C C . VAL A 1 96 ? 2.448 86.137 22.667 1.00 22.64 97 VAL A C 1
ATOM 766 O O . VAL A 1 96 ? 2.028 85.122 23.226 1.00 26.38 97 VAL A O 1
ATOM 771 N N . LYS A 1 97 ? 3.414 86.879 23.176 1.00 19.81 98 LYS A N 1
ATOM 772 C CA . LYS A 1 97 ? 4.081 86.433 24.361 1.00 16.19 98 LYS A CA 1
ATOM 773 C C . LYS A 1 97 ? 4.453 87.515 25.344 1.00 20.55 98 LYS A C 1
ATOM 774 O O . LYS A 1 97 ? 4.794 88.622 24.958 1.00 24.67 98 LYS A O 1
ATOM 784 N N . ARG A 1 98 ? 4.288 87.196 26.623 1.00 24.97 99 ARG A N 1
ATOM 785 C CA . ARG A 1 98 ? 4.613 88.062 27.754 1.00 26.00 99 ARG A CA 1
ATOM 786 C C . ARG A 1 98 ? 6.108 87.857 27.940 1.00 28.57 99 ARG A C 1
ATOM 787 O O . ARG A 1 98 ? 6.558 86.720 28.012 1.00 29.41 99 ARG A O 1
ATOM 801 N N . SER A 1 99 ? 6.893 88.914 28.038 1.00 28.95 100 SER A N 1
ATOM 802 C CA . SER A 1 99 ? 8.312 88.673 28.203 1.00 33.61 100 SER A CA 1
ATOM 803 C C . SER A 1 99 ? 8.913 89.265 29.451 1.00 38.04 100 SER A C 1
ATOM 804 O O . SER A 1 99 ? 8.798 90.461 29.691 1.00 41.32 100 SER A O 1
ATOM 809 N N . THR A 1 100 ? 9.611 88.423 30.206 1.00 42.85 101 THR A N 1
ATOM 810 C CA . THR A 1 100 ? 10.271 88.816 31.448 1.00 46.00 101 THR A CA 1
ATOM 811 C C . THR A 1 100 ? 11.121 90.052 31.191 1.00 46.52 101 THR A C 1
ATOM 812 O O . THR A 1 100 ? 11.008 91.057 31.888 1.00 44.03 101 THR A O 1
ATOM 818 N N . ASN A 1 101 ? 12.002 89.957 30.201 1.00 50.40 102 ASN A N 1
ATOM 819 C CA . ASN A 1 101 ? 12.842 91.089 29.853 1.00 51.83 102 ASN A CA 1
ATOM 820 C C . ASN A 1 101 ? 12.800 91.354 28.351 1.00 47.37 102 ASN A C 1
ATOM 821 O O . ASN A 1 101 ? 13.719 91.043 27.590 1.00 48.53 102 ASN A O 1
ATOM 829 N N . ILE A 1 102 ? 11.690 91.942 27.947 1.00 40.67 103 ILE A N 1
ATOM 830 C CA . ILE A 1 102 ? 11.411 92.270 26.579 1.00 30.52 103 ILE A CA 1
ATOM 831 C C . ILE A 1 102 ? 12.536 93.044 25.886 1.00 30.57 103 ILE A C 1
ATOM 832 O O . ILE A 1 102 ? 12.956 92.648 24.816 1.00 33.30 103 ILE A O 1
ATOM 838 N N . GLU A 1 103 ? 13.104 94.070 26.512 1.00 30.01 104 GLU A N 1
ATOM 839 C CA . GLU A 1 103 ? 14.200 94.807 25.862 1.00 29.84 104 GLU A CA 1
ATOM 840 C C . GLU A 1 103 ? 15.364 93.878 25.471 1.00 31.34 104 GLU A C 1
ATOM 841 O O . GLU A 1 103 ? 15.853 93.919 24.345 1.00 32.72 104 GLU A O 1
ATOM 848 N N . SER A 1 104 ? 15.837 93.076 26.419 1.00 28.40 105 SER A N 1
ATOM 849 C CA . SER A 1 104 ? 16.931 92.160 26.152 1.00 24.93 105 SER A CA 1
ATOM 850 C C . SER A 1 104 ? 16.581 91.229 25.043 1.00 21.34 105 SER A C 1
ATOM 851 O O . SER A 1 104 ? 17.344 91.052 24.106 1.00 22.02 105 SER A O 1
ATOM 856 N N . GLU A 1 105 ? 15.439 90.584 25.194 1.00 17.67 106 GLU A N 1
ATOM 857 C CA . GLU A 1 105 ? 14.989 89.627 24.213 1.00 19.57 106 GLU A CA 1
ATOM 858 C C . GLU A 1 105 ? 14.965 90.203 22.823 1.00 19.67 106 GLU A C 1
ATOM 859 O O . GLU A 1 105 ? 15.595 89.666 21.900 1.00 20.80 106 GLU A O 1
ATOM 866 N N . THR A 1 106 ? 14.300 91.336 22.664 1.00 19.36 107 THR A N 1
ATOM 867 C CA . THR A 1 106 ? 14.231 91.868 21.328 1.00 21.01 107 THR A CA 1
ATOM 868 C C . THR A 1 106 ? 15.584 92.363 20.865 1.00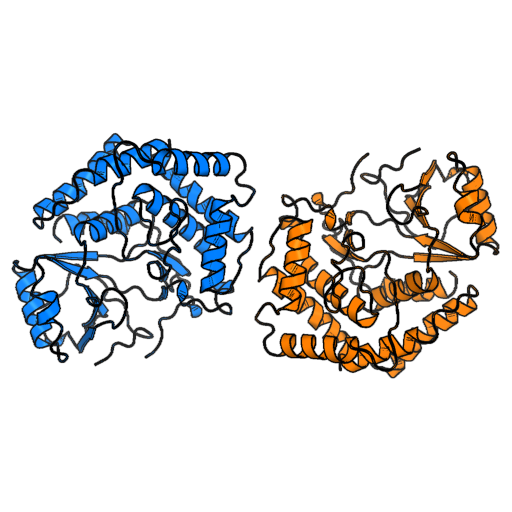 20.90 107 THR A C 1
ATOM 869 O O . THR A 1 106 ? 16.059 91.967 19.792 1.00 28.78 107 THR A O 1
ATOM 875 N N . PHE A 1 107 ? 16.259 93.127 21.704 1.00 16.86 108 PHE A N 1
ATOM 876 C CA . PHE A 1 107 ? 17.565 93.658 21.331 1.00 20.33 108 PHE A CA 1
ATOM 877 C C . PHE A 1 107 ? 18.493 92.514 20.903 1.00 21.27 108 PHE A C 1
ATOM 878 O O . PHE A 1 107 ? 19.215 92.579 19.896 1.00 16.60 108 PHE A O 1
ATOM 887 N N . CYS A 1 108 ? 18.399 91.427 21.648 1.00 25.00 109 CYS A N 1
ATOM 888 C CA . CYS A 1 108 ? 19.190 90.263 21.369 1.00 23.38 109 CYS A CA 1
ATOM 889 C C . CYS A 1 108 ? 18.811 89.681 20.052 1.00 22.20 109 CYS A C 1
ATOM 890 O O . CYS A 1 108 ? 19.681 89.328 19.264 1.00 27.40 109 CYS A O 1
ATOM 894 N N . SER A 1 109 ? 17.512 89.576 19.804 1.00 20.19 110 SER A N 1
ATOM 895 C CA . SER A 1 109 ? 17.041 89.012 18.547 1.00 19.43 110 SER A CA 1
ATOM 896 C C . SER A 1 109 ? 17.732 89.677 17.376 1.00 20.76 110 SER A C 1
ATOM 897 O O . SER A 1 109 ? 18.230 89.008 16.458 1.00 18.10 110 SER A O 1
ATOM 902 N N . LEU A 1 110 ? 17.839 90.999 17.455 1.00 20.89 111 LEU A N 1
ATOM 903 C CA . LEU A 1 110 ? 18.477 91.755 16.397 1.00 17.68 111 LEU A CA 1
ATOM 904 C C . LEU A 1 110 ? 19.941 91.367 16.308 1.00 19.67 111 LEU A C 1
ATOM 905 O O . LEU A 1 110 ? 20.420 90.973 15.248 1.00 18.72 111 LEU A O 1
ATOM 911 N N . LEU A 1 111 ? 20.634 91.403 17.439 1.00 19.28 112 LEU A N 1
ATOM 912 C CA . LEU A 1 111 ? 22.046 91.041 17.466 1.00 14.14 112 LEU A CA 1
ATOM 913 C C . LEU A 1 111 ? 22.290 89.694 16.798 1.00 14.05 112 LEU A C 1
ATOM 914 O O . LEU A 1 111 ? 23.227 89.550 16.016 1.00 15.76 112 LEU A O 1
ATOM 920 N N . CYS A 1 112 ? 21.447 88.710 17.081 1.00 11.76 113 CYS A N 1
ATOM 921 C CA . CYS A 1 112 ? 21.617 87.416 16.450 1.00 18.00 113 CYS A CA 1
ATOM 922 C C . CYS A 1 112 ? 21.590 87.585 14.962 1.00 19.03 113 CYS A C 1
ATOM 923 O O . CYS A 1 112 ? 22.519 87.202 14.264 1.00 22.49 113 CYS A O 1
ATOM 927 N N . MET A 1 113 ? 20.491 88.136 14.471 1.00 22.33 114 MET A N 1
ATOM 928 C CA . MET A 1 113 ? 20.328 88.317 13.042 1.00 21.31 114 MET A CA 1
ATOM 929 C C . MET A 1 113 ? 21.539 89.035 12.475 1.00 21.54 114 MET A C 1
ATOM 930 O O . MET A 1 113 ? 22.019 88.687 11.409 1.00 27.53 114 MET A O 1
ATOM 936 N N . ARG A 1 114 ? 22.086 89.985 13.215 1.00 20.13 115 ARG A N 1
ATOM 937 C CA . ARG A 1 114 ? 23.236 90.717 12.722 1.00 18.87 115 ARG A CA 1
ATOM 938 C C . ARG A 1 114 ? 24.436 89.807 12.599 1.00 21.24 115 ARG A C 1
ATOM 939 O O . ARG A 1 114 ? 25.207 89.903 11.644 1.00 24.27 115 ARG A O 1
ATOM 953 N N . LEU A 1 115 ? 24.588 88.901 13.554 1.00 22.07 116 LEU A N 1
ATOM 954 C CA . LEU A 1 115 ? 25.706 87.971 13.508 1.00 22.01 116 LEU A CA 1
ATOM 955 C C . LEU A 1 115 ? 25.498 86.801 12.571 1.00 23.26 116 LEU A C 1
ATOM 956 O O . LEU A 1 115 ? 26.360 85.945 12.477 1.00 32.04 116 LEU A O 1
ATOM 962 N N . GLY A 1 116 ? 24.364 86.740 11.890 1.00 21.12 117 GLY A N 1
ATOM 963 C CA . GLY A 1 116 ? 24.136 85.646 10.961 1.00 17.83 117 GLY A CA 1
ATOM 964 C C . GLY A 1 116 ? 23.208 84.553 11.425 1.00 17.62 117 GLY A C 1
ATOM 965 O O . GLY A 1 116 ? 22.877 83.662 10.644 1.00 14.75 117 GLY A O 1
ATOM 967 N N . LEU A 1 117 ? 22.691 84.697 12.642 1.00 20.19 118 LEU A N 1
ATOM 968 C CA . LEU A 1 117 ? 21.807 83.715 13.262 1.00 19.58 118 LEU A CA 1
ATOM 969 C C . LEU A 1 117 ? 20.337 83.887 13.033 1.00 19.62 118 LEU A C 1
ATOM 970 O O . LEU A 1 117 ? 19.785 84.936 13.349 1.00 22.41 118 LEU A O 1
ATOM 976 N N . HIS A 1 118 ? 19.678 82.781 12.702 1.00 20.09 119 HIS A N 1
ATOM 977 C CA . HIS A 1 118 ? 18.253 82.790 12.385 1.00 20.19 119 HIS A CA 1
ATOM 978 C C . HIS A 1 118 ? 17.266 82.862 13.511 1.00 20.55 119 HIS A C 1
ATOM 979 O O . HIS A 1 118 ? 16.476 81.934 13.680 1.00 21.58 119 HIS A O 1
ATOM 989 N N . ALA A 1 119 ? 17.273 83.951 14.264 1.00 18.12 120 ALA A N 1
ATOM 990 C CA . ALA A 1 119 ? 16.308 84.107 15.347 1.00 17.83 120 ALA A CA 1
ATOM 991 C C . ALA A 1 119 ? 14.891 84.318 14.765 1.00 21.50 120 ALA A C 1
ATOM 992 O O . ALA A 1 119 ? 14.721 84.688 13.590 1.00 24.39 120 ALA A O 1
ATOM 995 N N . PRO A 1 120 ? 13.846 84.070 15.564 1.00 23.87 121 PRO A N 1
ATOM 996 C CA . PRO A 1 120 ? 12.480 84.254 15.054 1.00 21.63 121 PRO A CA 1
ATOM 997 C C . PRO A 1 120 ? 12.164 85.732 14.940 1.00 22.89 121 PRO A C 1
ATOM 998 O O . PRO A 1 120 ? 12.571 86.513 15.797 1.00 23.95 121 PRO A O 1
ATOM 1002 N N . LYS A 1 121 ? 11.451 86.123 13.890 1.00 26.19 122 LYS A N 1
ATOM 1003 C CA . LYS A 1 121 ? 11.085 87.524 13.724 1.00 27.52 122 LYS A CA 1
ATOM 1004 C C . LYS A 1 121 ? 10.180 87.913 14.872 1.00 28.78 122 LYS A C 1
ATOM 1005 O O . LYS A 1 121 ? 9.189 87.239 15.157 1.00 32.75 122 LYS A O 1
ATOM 1015 N N . VAL A 1 122 ? 10.567 88.973 15.566 1.00 27.81 123 VAL A N 1
ATOM 1016 C CA . VAL A 1 122 ? 9.848 89.460 16.729 1.00 23.59 123 VAL A CA 1
ATOM 1017 C C . VAL A 1 122 ? 9.466 90.938 16.560 1.00 25.05 123 VAL A C 1
ATOM 1018 O O . VAL A 1 122 ? 10.199 91.712 15.952 1.00 25.58 123 VAL A O 1
ATOM 1023 N N . ARG A 1 123 ? 8.330 91.335 17.114 1.00 22.11 124 ARG A N 1
ATOM 1024 C CA . ARG A 1 123 ? 7.895 92.710 17.005 1.00 18.44 124 ARG A CA 1
ATOM 1025 C C . ARG A 1 123 ? 7.236 93.138 18.282 1.00 19.46 124 ARG A C 1
ATOM 1026 O O . ARG A 1 123 ? 6.385 92.439 18.811 1.00 24.98 124 ARG A O 1
ATOM 1040 N N . VAL A 1 124 ? 7.618 94.297 18.783 1.00 16.49 125 VAL A N 1
ATOM 1041 C CA . VAL A 1 124 ? 7.060 94.752 20.042 1.00 16.27 125 VAL A CA 1
ATOM 1042 C C . VAL A 1 124 ? 5.817 95.586 19.869 1.00 19.17 125 VAL A C 1
ATOM 1043 O O . VAL A 1 124 ? 5.791 96.515 19.050 1.00 25.04 125 VAL A O 1
ATOM 1048 N N . VAL A 1 125 ? 4.815 95.303 20.687 1.00 17.26 126 VAL A N 1
ATOM 1049 C CA . VAL A 1 125 ? 3.570 96.053 20.656 1.00 19.75 126 VAL A CA 1
ATOM 1050 C C . VAL A 1 125 ? 3.354 96.723 22.003 1.00 23.44 126 VAL A C 1
ATOM 1051 O O . VAL A 1 125 ? 3.366 96.054 23.027 1.00 23.95 126 VAL A O 1
ATOM 1056 N N . SER A 1 126 ? 3.223 98.047 22.010 1.00 26.88 127 SER A N 1
ATOM 1057 C CA . SER A 1 126 ? 2.989 98.763 23.254 1.00 29.45 127 SER A CA 1
ATOM 1058 C C . SER A 1 126 ? 1.540 98.595 23.583 1.00 30.57 127 SER A C 1
ATOM 1059 O O . SER A 1 126 ? 0.690 98.765 22.722 1.00 31.46 127 SER A O 1
ATOM 1064 N N . SER A 1 127 ? 1.265 98.313 24.842 1.00 35.38 128 SER A N 1
ATOM 1065 C CA . SER A 1 127 ? -0.086 98.105 25.318 1.00 40.02 128 SER A CA 1
ATOM 1066 C C . SER A 1 127 ? -0.970 99.337 25.152 1.00 42.48 128 SER A C 1
ATOM 1067 O O . SER A 1 127 ? -2.168 99.243 24.847 1.00 39.96 128 SER A O 1
ATOM 1072 N N . ASN A 1 128 ? -0.366 100.500 25.350 1.00 48.61 129 ASN A N 1
ATOM 1073 C CA . ASN A 1 128 ? -1.091 101.765 25.246 1.00 52.66 129 ASN A CA 1
ATOM 1074 C C . ASN A 1 128 ? -0.793 102.463 23.945 1.00 48.75 129 ASN A C 1
ATOM 1075 O O . ASN A 1 128 ? -0.080 103.458 23.913 1.00 47.65 129 ASN A O 1
ATOM 1083 N N . SER A 1 129 ? -1.292 101.891 22.866 1.00 44.20 130 SER A N 1
ATOM 1084 C CA . SER A 1 129 ? -1.099 102.445 21.545 1.00 43.68 130 SER A CA 1
ATOM 1085 C C . SER A 1 129 ? -2.376 102.070 20.827 1.00 43.84 130 SER A C 1
ATOM 1086 O O . SER A 1 129 ? -3.151 101.276 21.351 1.00 45.92 130 SER A O 1
ATOM 1091 N N . GLU A 1 130 ? -2.601 102.600 19.631 1.00 43.73 131 GLU A N 1
ATOM 1092 C CA . GLU A 1 130 ? -3.825 102.254 18.936 1.00 43.85 131 GLU A CA 1
ATOM 1093 C C . GLU A 1 130 ? -3.843 100.763 18.642 1.00 41.21 131 GLU A C 1
ATOM 1094 O O . GLU A 1 130 ? -4.843 100.091 18.899 1.00 46.00 131 GLU A O 1
ATOM 1101 N N . GLU A 1 131 ? -2.723 100.221 18.173 1.00 36.23 132 GLU A N 1
ATOM 1102 C CA . GLU A 1 131 ? -2.689 98.798 17.862 1.00 28.64 132 GLU A CA 1
ATOM 1103 C C . GLU A 1 131 ? -2.763 97.984 19.126 1.00 27.14 132 GLU A C 1
ATOM 1104 O O . GLU A 1 131 ? -3.449 96.964 19.168 1.00 25.92 132 GLU A O 1
ATOM 1111 N N . GLY A 1 132 ? -2.042 98.437 20.147 1.00 21.67 133 GLY A N 1
ATOM 1112 C CA . GLY A 1 132 ? -2.035 97.737 21.412 1.00 20.79 133 GLY A CA 1
ATOM 1113 C C . GLY A 1 132 ? -3.437 97.500 21.931 1.00 21.86 133 GLY A C 1
ATOM 1114 O O . GLY A 1 132 ? -3.871 96.361 22.165 1.00 22.29 133 GLY A O 1
ATOM 1116 N N . THR A 1 133 ? -4.179 98.579 22.087 1.00 24.38 134 THR A N 1
ATOM 1117 C CA . THR A 1 133 ? -5.525 98.418 22.560 1.00 28.80 134 THR A CA 1
ATOM 1118 C C . THR A 1 133 ? -6.296 97.536 21.562 1.00 26.82 134 THR A C 1
ATOM 1119 O O . THR A 1 133 ? -6.855 96.507 21.942 1.00 30.39 134 THR A O 1
ATOM 1125 N N . ASN A 1 134 ? -6.198 97.823 20.274 1.00 25.17 135 ASN A N 1
ATOM 1126 C CA . ASN A 1 134 ? -6.911 96.992 19.301 1.00 25.90 135 ASN A CA 1
ATOM 1127 C C . ASN A 1 134 ? -6.646 95.501 19.402 1.00 22.14 135 ASN A C 1
ATOM 1128 O O . ASN A 1 134 ? -7.554 94.685 19.299 1.00 21.20 135 ASN A O 1
ATOM 1136 N N . MET A 1 135 ? -5.390 95.151 19.586 1.00 19.82 136 MET A N 1
ATOM 1137 C CA . MET A 1 135 ? -5.013 93.764 19.693 1.00 22.31 136 MET A CA 1
ATOM 1138 C C . MET A 1 135 ? -5.619 93.161 20.944 1.00 20.93 136 MET A C 1
ATOM 1139 O O . MET A 1 135 ? -6.181 92.061 20.909 1.00 25.15 136 MET A O 1
ATOM 1145 N N . LEU A 1 136 ? -5.477 93.871 22.054 1.00 15.03 137 LEU A N 1
ATOM 1146 C CA . LEU A 1 136 ? -6.000 93.384 23.303 1.00 15.52 137 LEU A CA 1
ATOM 1147 C C . LEU A 1 136 ? -7.494 93.131 23.207 1.00 20.52 137 LEU A C 1
ATOM 1148 O O . LEU A 1 136 ? -7.990 92.086 23.642 1.00 22.74 137 LEU A O 1
ATOM 1154 N N . GLU A 1 137 ? -8.213 94.046 22.569 1.00 23.59 138 GLU A N 1
ATOM 1155 C CA . GLU A 1 137 ? -9.645 93.859 22.421 1.00 25.20 138 GLU A CA 1
ATOM 1156 C C . GLU A 1 137 ? -9.912 92.623 21.575 1.00 25.91 138 GLU A C 1
ATOM 1157 O O . GLU A 1 137 ? -10.780 91.821 21.899 1.00 32.62 138 GLU A O 1
ATOM 1164 N N . CYS A 1 138 ? -9.112 92.411 20.540 1.00 27.93 139 CYS A N 1
ATOM 1165 C CA . CYS A 1 138 ? -9.302 91.238 19.694 1.00 26.46 139 CYS A CA 1
ATOM 1166 C C . CYS A 1 138 ? -9.096 89.939 20.465 1.00 26.93 139 CYS A C 1
ATOM 1167 O O . CYS A 1 138 ? -9.910 89.015 20.406 1.00 25.46 139 CYS A O 1
ATOM 1171 N N . LEU A 1 139 ? -7.995 89.871 21.195 1.00 26.65 140 LEU A N 1
ATOM 1172 C CA . LEU A 1 139 ? -7.688 88.680 21.957 1.00 24.14 140 LEU A CA 1
ATOM 1173 C C . LEU A 1 139 ? -8.751 88.426 22.984 1.00 24.22 140 LEU A C 1
ATOM 1174 O O . LEU A 1 139 ? -9.213 87.303 23.139 1.00 26.73 140 LEU A O 1
ATOM 1180 N N . ALA A 1 140 ? -9.179 89.476 23.660 1.00 23.48 141 ALA A N 1
ATOM 1181 C CA . ALA A 1 140 ? -10.206 89.305 24.667 1.00 25.73 141 ALA A CA 1
ATOM 1182 C C . ALA A 1 140 ? -11.431 88.661 24.020 1.00 28.61 141 ALA A C 1
ATOM 1183 O O . ALA A 1 140 ? -12.086 87.790 24.617 1.00 30.10 141 ALA A O 1
ATOM 1186 N N . ALA A 1 141 ? -11.704 89.044 22.777 1.00 23.69 142 ALA A N 1
ATOM 1187 C CA . ALA A 1 141 ? -12.857 88.508 22.077 1.00 24.08 142 ALA A CA 1
ATOM 1188 C C . ALA A 1 141 ? -12.748 87.044 21.707 1.00 27.31 142 ALA A C 1
ATOM 1189 O O . ALA A 1 141 ? -13.761 86.334 21.661 1.00 26.53 142 ALA A O 1
ATOM 1192 N N . ILE A 1 142 ? -11.533 86.600 21.399 1.00 28.30 143 ILE A N 1
ATOM 1193 C CA . ILE A 1 142 ? -11.329 85.218 20.981 1.00 27.07 143 ILE A CA 1
ATOM 1194 C C . ILE A 1 142 ? -10.892 84.232 22.058 1.00 27.74 143 ILE A C 1
ATOM 1195 O O . ILE A 1 142 ? -10.976 83.015 21.871 1.00 29.59 143 ILE A O 1
ATOM 1201 N N . ASP A 1 143 ? -10.446 84.740 23.194 1.00 27.72 144 ASP A N 1
ATOM 1202 C CA . ASP A 1 143 ? -9.995 83.865 24.261 1.00 28.15 144 ASP A CA 1
ATOM 1203 C C . ASP A 1 143 ? -11.104 83.167 25.031 1.00 31.32 144 ASP A C 1
ATOM 1204 O O . ASP A 1 143 ? -11.890 83.800 25.715 1.00 35.82 144 ASP A O 1
ATOM 1210 N N . LYS A 1 144 ? -11.105 81.847 25.009 1.00 34.95 145 LYS A N 1
ATOM 1211 C CA . LYS A 1 144 ? -12.121 81.107 25.750 1.00 36.84 145 LYS A CA 1
ATOM 1212 C C . LYS A 1 144 ? -11.563 80.499 27.035 1.00 38.32 145 LYS A C 1
ATOM 1213 O O . LYS A 1 144 ? -12.265 79.814 27.768 1.00 37.91 145 LYS A O 1
ATOM 1223 N N . SER A 1 145 ? -10.287 80.737 27.295 1.00 38.92 146 SER A N 1
ATOM 1224 C CA . SER A 1 145 ? -9.640 80.192 28.474 1.00 36.49 146 SER A CA 1
ATOM 1225 C C . SER A 1 145 ? -9.803 81.087 29.678 1.00 38.84 146 SER A C 1
ATOM 1226 O O . SER A 1 145 ? -9.699 80.640 30.816 1.00 38.47 146 SER A O 1
ATOM 1231 N N . PHE A 1 146 ? -10.041 82.364 29.421 1.00 38.53 147 PHE A N 1
ATOM 1232 C CA . PHE A 1 146 ? -10.156 83.340 30.494 1.00 36.55 147 PHE A CA 1
ATOM 1233 C C . PHE A 1 146 ? -8.804 83.630 31.112 1.00 35.12 147 PHE A C 1
ATOM 1234 O O . PHE A 1 146 ? -8.717 84.189 32.197 1.00 37.62 147 PHE A O 1
ATOM 1243 N N . ARG A 1 147 ? -7.743 83.280 30.401 1.00 33.36 148 ARG A N 1
ATOM 1244 C CA . ARG A 1 147 ? -6.439 83.565 30.919 1.00 33.77 148 ARG A CA 1
ATOM 1245 C C . ARG A 1 147 ? -5.643 84.571 30.141 1.00 31.57 148 ARG A C 1
ATOM 1246 O O . ARG A 1 147 ? -4.809 85.243 30.713 1.00 33.08 148 ARG A O 1
ATOM 1260 N N . VAL A 1 148 ? -5.995 84.805 28.888 1.00 30.04 149 VAL A N 1
ATOM 1261 C CA . VAL A 1 148 ? -5.232 85.773 28.107 1.00 27.56 149 VAL A CA 1
ATOM 1262 C C . VAL A 1 148 ? -5.195 87.158 28.737 1.00 27.82 149 VAL A C 1
ATOM 1263 O O . VAL A 1 148 ? -4.167 87.574 29.272 1.00 24.04 149 VAL A O 1
ATOM 1268 N N . ILE A 1 149 ? -6.334 87.844 28.733 1.00 30.16 150 ILE A N 1
ATOM 1269 C CA . ILE A 1 149 ? -6.375 89.206 29.262 1.00 30.17 150 ILE A CA 1
ATOM 1270 C C . ILE A 1 149 ? -5.679 89.373 30.598 1.00 30.92 150 ILE A C 1
ATOM 1271 O O . ILE A 1 149 ? -4.830 90.267 30.750 1.00 30.30 150 ILE A O 1
ATOM 1277 N N . THR A 1 150 ? -5.961 88.457 31.523 1.00 31.76 151 THR A N 1
ATOM 1278 C CA . THR A 1 150 ? -5.379 88.536 32.867 1.00 30.41 151 THR A CA 1
ATOM 1279 C C . THR A 1 150 ? -3.851 88.479 32.845 1.00 28.21 151 THR A C 1
ATOM 1280 O O . THR A 1 150 ? -3.193 89.126 33.656 1.00 27.51 151 THR A O 1
ATOM 1286 N N . THR A 1 151 ? -3.282 87.727 31.909 1.00 26.12 152 THR A N 1
ATOM 1287 C CA . THR A 1 151 ? -1.841 87.676 31.825 1.00 23.35 152 THR A CA 1
ATOM 1288 C C . THR A 1 151 ? -1.202 88.782 30.970 1.00 22.80 152 THR A C 1
ATOM 1289 O O . THR A 1 151 ? -0.217 89.400 31.385 1.00 22.33 152 THR A O 1
ATOM 1295 N N . LEU A 1 152 ? -1.774 89.091 29.815 1.00 22.27 153 LEU A N 1
ATOM 1296 C CA . LEU A 1 152 ? -1.176 90.132 28.977 1.00 24.28 153 LEU A CA 1
ATOM 1297 C C . LEU A 1 152 ? -1.541 91.598 29.252 1.00 27.30 153 LEU A C 1
ATOM 1298 O O . LEU A 1 152 ? -0.642 92.427 29.340 1.00 29.85 153 LEU A O 1
ATOM 1304 N N . ALA A 1 153 ? -2.827 91.905 29.458 1.00 24.99 154 ALA A N 1
ATOM 1305 C CA . ALA A 1 153 ? -3.296 93.284 29.655 1.00 21.62 154 ALA A CA 1
ATOM 1306 C C . ALA A 1 153 ? -2.522 94.114 30.662 1.00 23.26 154 ALA A C 1
ATOM 1307 O O . ALA A 1 153 ? -2.461 95.344 30.597 1.00 20.88 154 ALA A O 1
ATOM 1310 N N . ASN A 1 154 ? -1.962 93.397 31.611 1.00 28.58 155 ASN A N 1
ATOM 1311 C CA . ASN A 1 154 ? -1.173 93.912 32.708 1.00 30.02 155 ASN A CA 1
ATOM 1312 C C . ASN A 1 154 ? 0.171 94.560 32.261 1.00 27.08 155 ASN A C 1
ATOM 1313 O O . ASN A 1 154 ? 0.677 95.480 32.896 1.00 21.04 155 ASN A O 1
ATOM 1321 N N . GLN A 1 155 ? 0.742 94.010 31.189 1.00 25.87 156 GLN A N 1
ATOM 1322 C CA . GLN A 1 155 ? 2.030 94.372 30.577 1.00 17.73 156 GLN A CA 1
ATOM 1323 C C . GLN A 1 155 ? 2.072 95.694 29.847 1.00 15.59 156 GLN A C 1
ATOM 1324 O O . GLN A 1 155 ? 1.112 96.075 29.205 1.00 23.49 156 GLN A O 1
ATOM 1333 N N . ALA A 1 156 ? 3.214 96.358 29.848 1.00 12.53 157 ALA A N 1
ATOM 1334 C CA . ALA A 1 156 ? 3.299 97.633 29.139 1.00 16.41 157 ALA A CA 1
ATOM 1335 C C . ALA A 1 156 ? 3.629 97.395 27.671 1.00 17.11 157 ALA A C 1
ATOM 1336 O O . ALA A 1 156 ? 3.295 98.216 26.809 1.00 19.63 157 ALA A O 1
ATOM 1339 N N . ASN A 1 157 ? 4.318 96.294 27.398 1.00 13.10 158 ASN A N 1
ATOM 1340 C CA . ASN A 1 157 ? 4.657 95.941 26.033 1.00 16.04 158 ASN A CA 1
ATOM 1341 C C . ASN A 1 157 ? 4.515 94.451 25.861 1.00 19.63 158 ASN A C 1
ATOM 1342 O O . ASN A 1 157 ? 4.915 93.671 26.725 1.00 21.86 158 ASN A O 1
ATOM 1350 N N . ILE A 1 158 ? 3.937 94.056 24.741 1.00 18.87 159 ILE A N 1
ATOM 1351 C CA . ILE A 1 158 ? 3.695 92.663 24.463 1.00 20.60 159 ILE A CA 1
ATOM 1352 C C . ILE A 1 158 ? 4.463 92.261 23.216 1.00 23.61 159 ILE A C 1
ATOM 1353 O O . ILE A 1 158 ? 4.652 93.067 22.303 1.00 28.34 159 ILE A O 1
ATOM 1359 N N . LEU A 1 159 ? 4.943 91.027 23.201 1.00 17.41 160 LEU A N 1
ATOM 1360 C CA . LEU A 1 159 ? 5.747 90.538 22.108 1.00 15.88 160 LEU A CA 1
ATOM 1361 C C . LEU A 1 159 ? 5.041 89.690 21.045 1.00 17.93 160 LEU A C 1
ATOM 1362 O O . LEU A 1 159 ? 4.331 88.727 21.351 1.00 17.74 160 LEU A O 1
ATOM 1368 N N . LEU A 1 160 ? 5.225 90.061 19.790 1.00 15.27 161 LEU A N 1
ATOM 1369 C CA . LEU A 1 160 ? 4.647 89.299 18.701 1.00 17.57 161 LEU A CA 1
ATOM 1370 C C . LEU A 1 160 ? 5.781 88.458 18.152 1.00 19.79 161 LEU A C 1
ATOM 1371 O O . LEU A 1 160 ? 6.889 88.949 17.976 1.00 22.84 161 LEU A O 1
ATOM 1377 N N . MET A 1 161 ? 5.520 87.210 17.820 1.00 17.34 162 MET A N 1
ATOM 1378 C CA . MET A 1 161 ? 6.611 86.415 17.340 1.00 21.93 162 MET A CA 1
ATOM 1379 C C . MET A 1 161 ? 6.260 85.488 16.194 1.00 25.86 162 MET A C 1
ATOM 1380 O O . MET A 1 161 ? 5.120 85.045 16.044 1.00 28.10 162 MET A O 1
ATOM 1386 N N . GLU A 1 162 ? 7.262 85.196 15.380 1.00 25.59 163 GLU A N 1
ATOM 1387 C CA . GLU A 1 162 ? 7.102 84.320 14.238 1.00 25.33 163 GLU A CA 1
ATOM 1388 C C . GLU A 1 162 ? 7.076 82.858 14.657 1.00 24.31 163 GLU A C 1
ATOM 1389 O O . GLU A 1 162 ? 7.876 82.419 15.479 1.00 23.83 163 GLU A O 1
ATOM 1396 N N . LEU A 1 163 ? 6.117 82.107 14.148 1.00 23.03 164 LEU A N 1
ATOM 1397 C CA . LEU A 1 163 ? 6.074 80.699 14.491 1.00 22.73 164 LEU A CA 1
ATOM 1398 C C . LEU A 1 163 ? 7.271 80.046 13.819 1.00 26.13 164 LEU A C 1
ATOM 1399 O O . LEU A 1 163 ? 7.557 80.311 12.648 1.00 25.92 164 LEU A O 1
ATOM 1405 N N . VAL A 1 164 ? 7.990 79.222 14.561 1.00 23.48 165 VAL A N 1
ATOM 1406 C CA . VAL A 1 164 ? 9.122 78.537 13.990 1.00 23.31 165 VAL A CA 1
ATOM 1407 C C . VAL A 1 164 ? 8.778 77.063 14.012 1.00 26.79 165 VAL A C 1
ATOM 1408 O O . VAL A 1 164 ? 8.517 76.511 15.075 1.00 31.23 165 VAL A O 1
ATOM 1413 N N . ARG A 1 165 ? 8.737 76.427 12.848 1.00 27.38 166 ARG A N 1
ATOM 1414 C CA . ARG A 1 165 ? 8.406 75.009 12.791 1.00 28.36 166 ARG A CA 1
ATOM 1415 C C . ARG A 1 165 ? 9.665 74.201 12.988 1.00 30.91 166 ARG A C 1
ATOM 1416 O O . ARG A 1 165 ? 10.601 74.272 12.181 1.00 34.29 166 ARG A O 1
ATOM 1430 N N . GLY A 1 166 ? 9.687 73.452 14.080 1.00 30.91 167 GLY A N 1
ATOM 1431 C CA . GLY A 1 166 ? 10.826 72.627 14.411 1.00 26.19 167 GLY A CA 1
ATOM 1432 C C . GLY A 1 166 ? 10.632 72.156 15.834 1.00 25.52 167 GLY A C 1
ATOM 1433 O O . GLY A 1 166 ? 9.518 72.195 16.368 1.00 24.03 167 GLY A O 1
ATOM 1435 N N . ILE A 1 167 ? 11.715 71.730 16.461 1.00 23.52 168 ILE A N 1
ATOM 1436 C CA . ILE A 1 167 ? 11.654 71.250 17.820 1.00 24.16 168 ILE A CA 1
ATOM 1437 C C . ILE A 1 167 ? 12.887 71.746 18.570 1.00 28.93 168 ILE A C 1
ATOM 1438 O O . ILE A 1 167 ? 13.832 72.232 17.934 1.00 30.91 168 ILE A O 1
ATOM 1444 N N . THR A 1 168 ? 12.842 71.725 19.907 1.00 28.77 169 THR A N 1
ATOM 1445 C CA . THR A 1 168 ? 13.975 72.169 20.713 1.00 26.82 169 THR A CA 1
ATOM 1446 C C . THR A 1 168 ? 14.991 71.050 20.705 1.00 30.43 169 THR A C 1
ATOM 1447 O O . THR A 1 168 ? 14.648 69.878 20.486 1.00 29.77 169 THR A O 1
ATOM 1453 N N . LEU A 1 169 ? 16.234 71.401 20.990 1.00 31.73 170 LEU A N 1
ATOM 1454 C CA . LEU A 1 169 ? 17.309 70.427 21.014 1.00 33.75 170 LEU A CA 1
ATOM 1455 C C . LEU A 1 169 ? 17.032 69.253 21.972 1.00 37.33 170 LEU A C 1
ATOM 1456 O O . LEU A 1 169 ? 17.248 68.105 21.612 1.00 36.85 170 LEU A O 1
ATOM 1462 N N . ASN A 1 170 ? 16.506 69.543 23.164 1.00 42.01 171 ASN A N 1
ATOM 1463 C CA . ASN A 1 170 ? 16.205 68.506 24.156 1.00 43.40 171 ASN A CA 1
ATOM 1464 C C . ASN A 1 170 ? 15.374 67.405 23.552 1.00 43.41 171 ASN A C 1
ATOM 1465 O O . ASN A 1 170 ? 15.634 66.219 23.753 1.00 44.45 171 ASN A O 1
ATOM 1473 N N . LYS A 1 171 ? 14.334 67.810 22.845 1.00 44.22 172 LYS A N 1
ATOM 1474 C CA . LYS A 1 171 ? 13.432 66.848 22.252 1.00 45.11 172 LYS A CA 1
ATOM 1475 C C . LYS A 1 171 ? 13.994 65.949 21.163 1.00 42.77 172 LYS A C 1
ATOM 1476 O O . LYS A 1 171 ? 13.242 65.195 20.546 1.00 41.09 172 LYS A O 1
ATOM 1486 N N . LEU A 1 172 ? 15.298 66.029 20.908 1.00 43.50 173 LEU A N 1
ATOM 1487 C CA . LEU A 1 172 ? 15.922 65.155 19.911 1.00 46.29 173 LEU A CA 1
ATOM 1488 C C . LEU A 1 172 ? 16.101 63.772 20.555 1.00 52.29 173 LEU A C 1
ATOM 1489 O O . LEU A 1 172 ? 16.659 63.649 21.645 1.00 52.32 173 LEU A O 1
ATOM 1495 N N . THR A 1 173 ? 15.616 62.737 19.878 1.00 59.56 174 THR A N 1
ATOM 1496 C CA . THR A 1 173 ? 15.694 61.378 20.401 1.00 64.76 174 THR A CA 1
ATOM 1497 C C . THR A 1 173 ? 17.103 60.804 20.509 1.00 67.01 174 THR A C 1
ATOM 1498 O O . THR A 1 173 ? 17.725 60.886 21.554 1.00 70.29 174 THR A O 1
ATOM 1504 N N . THR A 1 174 ? 17.595 60.230 19.420 1.00 69.36 175 THR A N 1
ATOM 1505 C CA . THR A 1 174 ? 18.912 59.592 19.363 1.00 70.53 175 THR A CA 1
ATOM 1506 C C . THR A 1 174 ? 18.844 58.871 18.027 1.00 70.24 175 THR A C 1
ATOM 1507 O O . THR A 1 174 ? 19.785 58.869 17.246 1.00 70.87 175 THR A O 1
ATOM 1513 N N . THR A 1 175 ? 17.656 58.362 17.740 1.00 69.62 176 THR A N 1
ATOM 1514 C CA . THR A 1 175 ? 17.381 57.671 16.508 1.00 69.26 176 THR A CA 1
ATOM 1515 C C . THR A 1 175 ? 17.102 58.722 15.406 1.00 69.51 176 THR A C 1
ATOM 1516 O O . THR A 1 175 ? 16.890 58.382 14.230 1.00 68.92 176 THR A O 1
ATOM 1522 N N . SER A 1 176 ? 17.107 59.999 15.802 1.00 67.54 177 SER A N 1
ATOM 1523 C CA . SER A 1 176 ? 16.858 61.115 14.886 1.00 62.21 177 SER A CA 1
ATOM 1524 C C . SER A 1 176 ? 18.084 61.973 14.783 1.00 56.32 177 SER A C 1
ATOM 1525 O O . SER A 1 176 ? 18.425 62.472 13.711 1.00 52.96 177 SER A O 1
ATOM 1530 N N . ALA A 1 177 ? 18.755 62.114 15.916 1.00 51.78 178 ALA A N 1
ATOM 1531 C CA . ALA A 1 177 ? 19.959 62.920 16.009 1.00 51.54 178 ALA A CA 1
ATOM 1532 C C . ALA A 1 177 ? 20.976 62.819 14.858 1.00 50.42 178 ALA A C 1
ATOM 1533 O O . ALA A 1 177 ? 21.515 63.835 14.439 1.00 46.25 178 ALA A O 1
ATOM 1536 N N . PRO A 1 178 ? 21.240 61.604 14.329 1.00 51.91 179 PRO A N 1
ATOM 1537 C CA . PRO A 1 178 ? 22.188 61.371 13.231 1.00 51.93 179 PRO A CA 1
ATOM 1538 C C . PRO A 1 178 ? 21.922 62.189 11.990 1.00 53.50 179 PRO A C 1
ATOM 1539 O O . PRO A 1 178 ? 22.835 62.790 11.436 1.00 54.10 179 PRO A O 1
ATOM 1543 N N . GLU A 1 179 ? 20.674 62.170 11.536 1.00 54.82 180 GLU A N 1
ATOM 1544 C CA . GLU A 1 179 ? 20.269 62.908 10.345 1.00 55.47 180 GLU A CA 1
ATOM 1545 C C . GLU A 1 179 ? 20.055 64.400 10.608 1.00 51.52 180 GLU A C 1
ATOM 1546 O O . GLU A 1 179 ? 19.868 65.179 9.674 1.00 52.07 180 GLU A O 1
ATOM 1553 N N . VAL A 1 180 ? 20.099 64.797 11.876 1.00 45.69 181 VAL A N 1
ATOM 1554 C CA . VAL A 1 180 ? 19.878 66.183 12.258 1.00 37.38 181 VAL A CA 1
ATOM 1555 C C . VAL A 1 180 ? 21.142 66.924 12.661 1.00 37.75 181 VAL A C 1
ATOM 1556 O O . VAL A 1 180 ? 21.308 68.110 12.368 1.00 37.05 181 VAL A O 1
ATOM 1561 N N . LEU A 1 181 ? 22.018 66.234 13.373 1.00 37.75 182 LEU A N 1
ATOM 1562 C CA . LEU A 1 181 ? 23.240 66.844 13.848 1.00 38.28 182 LEU A CA 1
ATOM 1563 C C . LEU A 1 181 ? 24.397 66.748 12.856 1.00 42.12 182 LEU A C 1
ATOM 1564 O O . LEU A 1 181 ? 25.516 66.349 13.175 1.00 45.09 182 LEU A O 1
ATOM 1570 N N . THR A 1 182 ? 24.099 67.166 11.638 1.00 44.80 183 THR A N 1
ATOM 1571 C CA . THR A 1 182 ? 25.057 67.198 10.560 1.00 44.82 183 THR A CA 1
ATOM 1572 C C . THR A 1 182 ? 26.134 68.218 10.934 1.00 44.01 183 THR A C 1
ATOM 1573 O O . THR A 1 182 ? 25.966 69.022 11.854 1.00 43.15 183 THR A O 1
ATOM 1579 N N . LYS A 1 183 ? 27.226 68.201 10.185 1.00 46.14 184 LYS A N 1
ATOM 1580 C CA . LYS A 1 183 ? 28.339 69.111 10.400 1.00 43.54 184 LYS A CA 1
ATOM 1581 C C . LYS A 1 183 ? 27.797 70.523 10.445 1.00 40.92 184 LYS A C 1
ATOM 1582 O O . LYS A 1 183 ? 28.135 71.294 11.336 1.00 39.61 184 LYS A O 1
ATOM 1592 N N . SER A 1 184 ? 26.886 70.826 9.527 1.00 41.50 185 SER A N 1
ATOM 1593 C CA . SER A 1 184 ? 26.296 72.162 9.429 1.00 44.33 185 SER A CA 1
ATOM 1594 C C . SER A 1 184 ? 25.663 72.658 10.741 1.00 43.39 185 SER A C 1
ATOM 1595 O O . SER A 1 184 ? 26.063 73.702 11.280 1.00 43.13 185 SER A O 1
ATOM 1600 N N . THR A 1 185 ? 24.682 71.904 11.241 1.00 39.71 186 THR A N 1
ATOM 1601 C CA . THR A 1 185 ? 23.982 72.200 12.493 1.00 30.20 186 THR A CA 1
ATOM 1602 C C . THR A 1 185 ? 24.968 72.474 13.611 1.00 27.72 186 THR A C 1
ATOM 1603 O O . THR A 1 185 ? 24.820 73.436 14.377 1.00 26.95 186 THR A O 1
ATOM 1609 N N . MET A 1 186 ? 25.979 71.617 13.695 1.00 24.64 187 MET A N 1
ATOM 1610 C CA . MET A 1 186 ? 27.006 71.757 14.704 1.00 25.05 187 MET A CA 1
ATOM 1611 C C . MET A 1 186 ? 27.714 73.095 14.621 1.00 26.45 187 MET A C 1
ATOM 1612 O O . MET A 1 186 ? 27.825 73.805 15.616 1.00 27.27 187 MET A O 1
ATOM 1618 N N . GLN A 1 187 ? 28.154 73.471 13.428 1.00 31.89 188 GLN A N 1
ATOM 1619 C CA . GLN A 1 187 ? 28.851 74.745 13.263 1.00 35.81 188 GLN A CA 1
ATOM 1620 C C . GLN A 1 187 ? 27.947 75.887 13.760 1.00 38.82 188 GLN A C 1
ATOM 1621 O O . GLN A 1 187 ? 28.392 76.792 14.494 1.00 39.73 188 GLN A O 1
ATOM 1630 N N . GLN A 1 188 ? 26.666 75.817 13.399 1.00 38.11 189 GLN A N 1
ATOM 1631 C CA . GLN A 1 188 ? 25.701 76.830 13.824 1.00 34.75 189 GLN A CA 1
ATOM 1632 C C . GLN A 1 188 ? 25.701 76.909 15.337 1.00 31.39 189 GLN A C 1
ATOM 1633 O O . GLN A 1 188 ? 25.855 77.995 15.919 1.00 30.88 189 GLN A O 1
ATOM 1642 N N . LEU A 1 189 ? 25.565 75.743 15.964 1.00 24.04 190 LEU A N 1
ATOM 1643 C CA . LEU A 1 189 ? 25.583 75.660 17.409 1.00 21.29 190 LEU A CA 1
ATOM 1644 C C . LEU A 1 189 ? 26.835 76.373 17.905 1.00 24.26 190 LEU A C 1
ATOM 1645 O O . LEU A 1 189 ? 26.777 77.165 18.853 1.00 26.19 190 LEU A O 1
ATOM 1651 N N . GLY A 1 190 ? 27.947 76.144 17.205 1.00 24.94 191 GLY A N 1
ATOM 1652 C CA . GLY A 1 190 ? 29.210 76.757 17.567 1.00 22.54 191 GLY A CA 1
ATOM 1653 C C . GLY A 1 190 ? 29.058 78.251 17.594 1.00 24.39 191 GLY A C 1
ATOM 1654 O O . GLY A 1 190 ? 29.348 78.894 18.606 1.00 26.46 191 GLY A O 1
ATOM 1656 N N . SER A 1 191 ? 28.530 78.797 16.504 1.00 26.26 192 SER A N 1
ATOM 1657 C CA . SER A 1 191 ? 28.315 80.238 16.386 1.00 25.60 192 SER A CA 1
ATOM 1658 C C . SER A 1 191 ? 27.452 80.761 17.523 1.00 21.75 192 SER A C 1
ATOM 1659 O O . SER A 1 191 ? 27.833 81.691 18.239 1.00 22.99 192 SER A O 1
ATOM 1664 N N . LEU A 1 192 ? 26.310 80.132 17.726 1.00 18.20 193 LEU A N 1
ATOM 1665 C CA . LEU A 1 192 ? 25.438 80.532 18.814 1.00 18.86 193 LEU A CA 1
ATOM 1666 C C . LEU A 1 192 ? 26.219 80.723 20.125 1.00 23.81 193 LEU A C 1
ATOM 1667 O O . LEU A 1 192 ? 25.991 81.678 20.877 1.00 26.25 193 LEU A O 1
ATOM 1673 N N . MET A 1 193 ? 27.150 79.822 20.394 1.00 23.47 194 MET A N 1
ATOM 1674 C CA . MET A 1 193 ? 27.918 79.930 21.608 1.00 25.92 194 MET A CA 1
ATOM 1675 C C . MET A 1 193 ? 28.727 81.193 21.661 1.00 25.17 194 MET A C 1
ATOM 1676 O O . MET A 1 193 ? 28.824 81.833 22.719 1.00 24.50 194 MET A O 1
ATOM 1682 N N . ALA A 1 194 ? 29.276 81.576 20.513 1.00 24.75 195 ALA A N 1
ATOM 1683 C CA . ALA A 1 194 ? 30.098 82.787 20.424 1.00 26.17 195 ALA A CA 1
ATOM 1684 C C . ALA A 1 194 ? 29.263 83.969 20.836 1.00 27.01 195 ALA A C 1
ATOM 1685 O O . ALA A 1 194 ? 29.678 84.799 21.644 1.00 30.52 195 ALA A O 1
ATOM 1688 N N . LEU A 1 195 ? 28.056 84.018 20.291 1.00 27.78 196 LEU A N 1
ATOM 1689 C CA . LEU A 1 195 ? 27.125 85.084 20.599 1.00 27.04 196 LEU A CA 1
ATOM 1690 C C . LEU A 1 195 ? 26.875 85.169 22.109 1.00 26.67 196 LEU A C 1
ATOM 1691 O O . LEU A 1 195 ? 27.144 86.207 22.739 1.00 21.63 196 LEU A O 1
ATOM 1697 N N . ASP A 1 196 ? 26.376 84.069 22.681 1.00 27.35 197 ASP A N 1
ATOM 1698 C CA . ASP A 1 196 ? 26.100 84.012 24.110 1.00 25.53 197 ASP A CA 1
ATOM 1699 C C . ASP A 1 196 ? 27.293 84.549 24.876 1.00 25.50 197 ASP A C 1
ATOM 1700 O O . ASP A 1 196 ? 27.136 85.292 25.833 1.00 27.81 197 ASP A O 1
ATOM 1706 N N . VAL A 1 197 ? 28.491 84.208 24.435 1.00 23.22 198 VAL A N 1
ATOM 1707 C CA . VAL A 1 197 ? 29.661 84.702 25.114 1.00 24.00 198 VAL A CA 1
ATOM 1708 C C . VAL A 1 197 ? 29.679 86.223 25.077 1.00 25.05 198 VAL A C 1
ATOM 1709 O O . VAL A 1 197 ? 29.768 86.872 26.123 1.00 25.35 198 VAL A O 1
ATOM 1714 N N . ILE A 1 198 ? 29.519 86.775 23.878 1.00 30.58 199 ILE A N 1
ATOM 1715 C CA . ILE A 1 198 ? 29.512 88.225 23.653 1.00 32.04 199 ILE A CA 1
ATOM 1716 C C . ILE A 1 198 ? 28.566 88.952 24.574 1.00 31.55 199 ILE A C 1
ATOM 1717 O O . ILE A 1 198 ? 28.873 90.035 25.045 1.00 32.49 199 ILE A O 1
ATOM 1723 N N . VAL A 1 199 ? 27.393 88.366 24.774 1.00 34.66 200 VAL A N 1
ATOM 1724 C CA . VAL A 1 199 ? 26.358 88.950 25.623 1.00 33.52 200 VAL A CA 1
ATOM 1725 C C . VAL A 1 199 ? 26.255 88.368 27.028 1.00 34.91 200 VAL A C 1
ATOM 1726 O O . VAL A 1 199 ? 25.352 88.744 27.776 1.00 38.00 200 VAL A O 1
ATOM 1731 N N . ASN A 1 200 ? 27.136 87.433 27.376 1.00 38.45 201 ASN A N 1
ATOM 1732 C CA . ASN A 1 200 ? 27.102 86.802 28.703 1.00 40.69 201 ASN A CA 1
ATOM 1733 C C . ASN A 1 200 ? 25.789 86.009 28.951 1.00 39.47 201 ASN A C 1
ATOM 1734 O O . ASN A 1 200 ? 25.207 86.097 30.020 1.00 42.61 201 ASN A O 1
ATOM 1742 N N . ASN A 1 201 ? 25.320 85.238 27.977 1.00 39.16 202 ASN A N 1
ATOM 1743 C CA . ASN A 1 201 ? 24.082 84.470 28.153 1.00 39.07 202 ASN A CA 1
ATOM 1744 C C . ASN A 1 201 ? 24.355 83.040 28.592 1.00 43.37 202 ASN A C 1
ATOM 1745 O O . ASN A 1 201 ? 24.413 82.105 27.782 1.00 42.58 202 ASN A O 1
ATOM 1753 N N . SER A 1 202 ? 24.426 82.891 29.908 1.00 49.10 203 SER A N 1
ATOM 1754 C CA . SER A 1 202 ? 24.710 81.635 30.606 1.00 52.57 203 SER A CA 1
ATOM 1755 C C . SER A 1 202 ? 23.629 80.557 30.586 1.00 51.85 203 SER A C 1
ATOM 1756 O O . SER A 1 202 ? 23.891 79.388 30.858 1.00 49.76 203 SER A O 1
ATOM 1761 N N . ASP A 1 203 ? 22.416 80.959 30.255 1.00 54.51 204 ASP A N 1
ATOM 1762 C CA . ASP A 1 203 ? 21.293 80.047 30.213 1.00 57.11 204 ASP A CA 1
ATOM 1763 C C . ASP A 1 203 ? 21.476 78.889 29.240 1.00 56.15 204 ASP A C 1
ATOM 1764 O O . ASP A 1 203 ? 21.507 77.733 29.651 1.00 60.74 204 ASP A O 1
ATOM 1770 N N . ARG A 1 204 ? 21.624 79.215 27.961 1.00 53.18 205 ARG A N 1
ATOM 1771 C CA . ARG A 1 204 ? 21.762 78.228 26.898 1.00 49.66 205 ARG A CA 1
ATOM 1772 C C . ARG A 1 204 ? 22.882 77.211 26.984 1.00 51.64 205 ARG A C 1
ATOM 1773 O O . ARG A 1 204 ? 22.663 76.071 27.382 1.00 50.56 205 ARG A O 1
ATOM 1787 N N . LEU A 1 205 ? 24.057 77.587 26.502 1.00 54.78 206 LEU A N 1
ATOM 1788 C CA . LEU A 1 205 ? 25.175 76.668 26.504 1.00 61.01 206 LEU A CA 1
ATOM 1789 C C . LEU A 1 205 ? 26.304 77.164 27.366 1.00 68.53 206 LEU A C 1
ATOM 1790 O O . LEU A 1 205 ? 26.957 78.167 27.050 1.00 69.26 206 LEU A O 1
ATOM 1796 N N . PRO A 1 206 ? 26.530 76.485 28.499 1.00 74.64 207 PRO A N 1
ATOM 1797 C CA . PRO A 1 206 ? 27.610 76.893 29.387 1.00 76.94 207 PRO A CA 1
ATOM 1798 C C . PRO A 1 206 ? 28.947 76.640 28.712 1.00 81.23 207 PRO A C 1
ATOM 1799 O O . PRO A 1 206 ? 29.077 75.797 27.810 1.00 83.22 207 PRO A O 1
ATOM 1803 N N . ILE A 1 207 ? 29.914 77.450 29.093 1.00 83.03 208 ILE A N 1
ATOM 1804 C CA . ILE A 1 207 ? 31.258 77.355 28.566 1.00 86.19 208 ILE A CA 1
ATOM 1805 C C . ILE A 1 207 ? 32.087 78.189 29.525 1.00 89.08 208 ILE A C 1
ATOM 1806 O O . ILE A 1 207 ? 33.167 77.781 29.960 1.00 90.00 208 ILE A O 1
ATOM 1812 N N . ALA A 1 208 ? 31.511 79.317 29.926 1.00 91.52 209 ALA A N 1
ATOM 1813 C CA . ALA A 1 208 ? 32.154 80.236 30.852 1.00 95.70 209 ALA A CA 1
ATOM 1814 C C . ALA A 1 208 ? 31.322 80.366 32.136 1.00 97.99 209 ALA A C 1
ATOM 1815 O O . ALA A 1 208 ? 31.399 81.373 32.853 1.00 99.22 209 ALA A O 1
ATOM 1818 N N . TRP A 1 209 ? 30.527 79.335 32.415 1.00 98.91 210 TRP A N 1
ATOM 1819 C CA . TRP A 1 209 ? 29.654 79.303 33.590 1.00 97.94 210 TRP A CA 1
ATOM 1820 C C . TRP A 1 209 ? 29.395 77.833 33.950 1.00 97.86 210 TRP A C 1
ATOM 1821 O O . TRP A 1 209 ? 29.181 76.994 33.067 1.00 96.44 210 TRP A O 1
ATOM 1834 N N . THR A 1 210 ? 29.451 77.527 35.244 1.00 97.28 211 THR A N 1
ATOM 1835 C CA . THR A 1 210 ? 29.258 76.162 35.741 1.00 96.99 211 THR A CA 1
ATOM 1836 C C . THR A 1 210 ? 27.834 75.629 35.547 1.00 94.59 211 THR A C 1
ATOM 1837 O O . THR A 1 210 ? 27.546 74.465 35.851 1.00 94.51 211 THR A O 1
ATOM 1843 N N . ASN A 1 211 ? 26.949 76.485 35.055 1.00 89.76 212 ASN A N 1
ATOM 1844 C CA . ASN A 1 211 ? 25.564 76.114 34.847 1.00 84.67 212 ASN A CA 1
ATOM 1845 C C . ASN A 1 211 ? 25.439 74.829 34.036 1.00 81.20 212 ASN A C 1
ATOM 1846 O O . ASN A 1 211 ? 26.318 74.495 33.247 1.00 79.15 212 ASN A O 1
ATOM 1854 N N . GLU A 1 212 ? 24.344 74.105 34.259 1.00 79.93 213 GLU A N 1
ATOM 1855 C CA . GLU A 1 212 ? 24.057 72.855 33.548 1.00 78.50 213 GLU A CA 1
ATOM 1856 C C . GLU A 1 212 ? 23.389 73.229 32.231 1.00 75.72 213 GLU A C 1
ATOM 1857 O O . GLU A 1 212 ? 22.729 72.402 31.591 1.00 73.31 213 GLU A O 1
ATOM 1864 N N . GLY A 1 213 ? 23.544 74.498 31.862 1.00 73.12 214 GLY A N 1
ATOM 1865 C CA . GLY A 1 213 ? 22.971 75.018 30.643 1.00 68.40 214 GLY A CA 1
ATOM 1866 C C . GLY A 1 213 ? 21.471 74.865 30.585 1.00 66.48 214 GLY A C 1
ATOM 1867 O O . GLY A 1 213 ? 20.789 74.769 31.607 1.00 69.13 214 GLY A O 1
ATOM 1869 N N . ASN A 1 214 ? 20.959 74.902 29.369 1.00 62.90 215 ASN A N 1
ATOM 1870 C CA . ASN A 1 214 ? 19.548 74.750 29.130 1.00 59.98 215 ASN A CA 1
ATOM 1871 C C . ASN A 1 214 ? 19.314 74.712 27.632 1.00 58.22 215 ASN A C 1
ATOM 1872 O O . ASN A 1 214 ? 19.396 75.731 26.946 1.00 58.71 215 ASN A O 1
ATOM 1880 N N . LEU A 1 215 ? 19.009 73.526 27.131 1.00 53.22 216 LEU A N 1
ATOM 1881 C CA . LEU A 1 215 ? 18.777 73.343 25.716 1.00 45.11 216 LEU A CA 1
ATOM 1882 C C . LEU A 1 215 ? 17.373 73.681 25.265 1.00 42.79 216 LEU A C 1
ATOM 1883 O O . LEU A 1 215 ? 17.035 73.488 24.101 1.00 40.37 216 LEU A O 1
ATOM 1889 N N . ASP A 1 216 ? 16.542 74.162 26.182 1.00 43.01 217 ASP A N 1
ATOM 1890 C CA . ASP A 1 216 ? 15.170 74.522 25.821 1.00 43.43 217 ASP A CA 1
ATOM 1891 C C . ASP A 1 216 ? 15.246 75.757 24.961 1.00 40.17 217 ASP A C 1
ATOM 1892 O O . ASP A 1 216 ? 14.444 75.951 24.059 1.00 42.83 217 ASP A O 1
ATOM 1898 N N . ASN A 1 217 ? 16.203 76.612 25.273 1.00 32.88 218 ASN A N 1
ATOM 1899 C CA . ASN A 1 217 ? 16.342 77.853 24.565 1.00 29.48 218 ASN A CA 1
ATOM 1900 C C . ASN A 1 217 ? 16.875 77.770 23.169 1.00 29.88 218 ASN A C 1
ATOM 1901 O O . ASN A 1 217 ? 17.366 78.770 22.638 1.00 29.47 218 ASN A O 1
ATOM 1909 N N . ILE A 1 218 ? 16.834 76.588 22.574 1.00 25.27 219 ILE A N 1
ATOM 1910 C CA . ILE A 1 218 ? 17.316 76.481 21.217 1.00 27.65 219 ILE A CA 1
ATOM 1911 C C . ILE A 1 218 ? 16.540 75.475 20.377 1.00 27.83 219 ILE A C 1
ATOM 1912 O O . ILE A 1 218 ? 16.326 74.327 20.790 1.00 29.09 219 ILE A O 1
ATOM 1918 N N . MET A 1 219 ? 16.083 75.953 19.217 1.00 25.92 220 MET A N 1
ATOM 1919 C CA . MET A 1 219 ? 15.296 75.176 18.272 1.00 23.09 220 MET A CA 1
ATOM 1920 C C . MET A 1 219 ? 16.020 74.859 17.004 1.00 22.30 220 MET A C 1
ATOM 1921 O O . MET A 1 219 ? 16.930 75.567 16.586 1.00 23.65 220 MET A O 1
ATOM 1927 N N . LEU A 1 220 ? 15.545 73.814 16.360 1.00 19.39 221 LEU A N 1
ATOM 1928 C CA . LEU A 1 220 ? 16.102 73.374 15.120 1.00 20.65 221 LEU A CA 1
ATOM 1929 C C . LEU A 1 220 ? 14.911 73.383 14.205 1.00 23.11 221 LEU A C 1
ATOM 1930 O O . LEU A 1 220 ? 13.943 72.650 14.425 1.00 22.81 221 LEU A O 1
ATOM 1936 N N . SER A 1 221 ? 14.949 74.280 13.230 1.00 24.93 222 SER A N 1
ATOM 1937 C CA . SER A 1 221 ? 13.871 74.432 12.259 1.00 26.94 222 SER A CA 1
ATOM 1938 C C . SER A 1 221 ? 13.898 73.273 11.290 1.00 26.58 222 SER A C 1
ATOM 1939 O O . SER A 1 221 ? 14.964 72.708 11.062 1.00 26.86 222 SER A O 1
ATOM 1944 N N . GLU A 1 222 ? 12.743 72.921 10.718 1.00 29.25 223 GLU A N 1
ATOM 1945 C CA . GLU A 1 222 ? 12.699 71.832 9.724 1.00 32.45 223 GLU A CA 1
ATOM 1946 C C . GLU A 1 222 ? 13.600 72.246 8.562 1.00 34.12 223 GLU A C 1
ATOM 1947 O O . GLU A 1 222 ? 14.251 71.405 7.950 1.00 39.18 223 GLU A O 1
ATOM 1954 N N . ARG A 1 223 ? 13.605 73.534 8.238 1.00 30.89 224 ARG A N 1
ATOM 1955 C CA . ARG A 1 223 ? 14.409 74.040 7.148 1.00 29.90 224 ARG A CA 1
ATOM 1956 C C . ARG A 1 223 ? 15.865 73.667 7.289 1.00 29.54 224 ARG A C 1
ATOM 1957 O O . ARG A 1 223 ? 16.639 74.377 7.919 1.00 28.54 224 ARG A O 1
ATOM 1971 N N . GLY A 1 224 ? 16.241 72.555 6.685 1.00 29.11 225 GLY A N 1
ATOM 1972 C CA . GLY A 1 224 ? 17.613 72.099 6.756 1.00 31.94 225 GLY A CA 1
ATOM 1973 C C . GLY A 1 224 ? 18.164 72.093 8.164 1.00 31.70 225 GLY A C 1
ATOM 1974 O O . GLY A 1 224 ? 19.309 72.470 8.382 1.00 34.61 225 GLY A O 1
ATOM 1976 N N . ALA A 1 225 ? 17.336 71.718 9.131 1.00 31.05 226 ALA A N 1
ATOM 1977 C CA . ALA A 1 225 ? 17.764 71.673 10.525 1.00 29.04 226 ALA A CA 1
ATOM 1978 C C . ALA A 1 225 ? 18.501 72.931 10.966 1.00 31.00 226 ALA A C 1
ATOM 1979 O O . ALA A 1 225 ? 19.427 72.851 11.757 1.00 29.76 226 ALA A O 1
ATOM 1982 N N . THR A 1 226 ? 18.117 74.092 10.449 1.00 32.81 227 THR A N 1
ATOM 1983 C CA . THR A 1 226 ? 18.802 75.314 10.833 1.00 30.98 227 THR A CA 1
ATOM 1984 C C . THR A 1 226 ? 18.548 75.675 12.311 1.00 28.22 227 THR A C 1
ATOM 1985 O O . THR A 1 226 ? 17.470 75.444 12.859 1.00 27.73 227 THR A O 1
ATOM 1991 N N . VAL A 1 227 ? 19.616 76.090 12.975 1.00 24.07 228 VAL A N 1
ATOM 1992 C CA . VAL A 1 227 ? 19.578 76.462 14.366 1.00 20.26 228 VAL A CA 1
ATOM 1993 C C . VAL A 1 227 ? 18.969 77.825 14.503 1.00 23.79 228 VAL A C 1
ATOM 1994 O O . VAL A 1 227 ? 19.483 78.803 13.940 1.00 28.51 228 VAL A O 1
ATOM 1999 N N . VAL A 1 228 ? 17.910 77.879 15.303 1.00 24.40 229 VAL A N 1
ATOM 2000 C CA . VAL A 1 228 ? 17.156 79.093 15.602 1.00 21.87 229 VAL A CA 1
ATOM 2001 C C . VAL A 1 228 ? 17.037 79.155 17.120 1.00 18.80 229 VAL A C 1
ATOM 2002 O O . VAL A 1 228 ? 16.340 78.340 17.720 1.00 17.96 229 VAL A O 1
ATOM 2007 N N . PRO A 1 229 ? 17.773 80.091 17.755 1.00 16.62 230 PRO A N 1
ATOM 2008 C CA . PRO A 1 229 ? 17.860 80.371 19.190 1.00 14.88 230 PRO A CA 1
ATOM 2009 C C . PRO A 1 229 ? 16.604 81.008 19.693 1.00 18.77 230 PRO A C 1
ATOM 2010 O O . PRO A 1 229 ? 15.909 81.657 18.945 1.00 24.15 230 PRO A O 1
ATOM 2014 N N . ILE A 1 230 ? 16.385 80.938 20.995 1.00 25.23 231 ILE A N 1
ATOM 2015 C CA . ILE A 1 230 ? 15.170 81.468 21.577 1.00 26.03 231 ILE A CA 1
ATOM 2016 C C . ILE A 1 230 ? 15.426 81.986 22.978 1.00 29.29 231 ILE A C 1
ATOM 2017 O O . ILE A 1 230 ? 16.419 81.628 23.596 1.00 32.84 231 ILE A O 1
ATOM 2023 N N . ASP A 1 231 ? 14.554 82.867 23.455 1.00 32.88 232 ASP A N 1
ATOM 2024 C CA . ASP A 1 231 ? 14.695 83.439 24.786 1.00 34.50 232 ASP A CA 1
ATOM 2025 C C . ASP A 1 231 ? 16.085 83.970 24.996 1.00 34.79 232 ASP A C 1
ATOM 2026 O O . ASP A 1 231 ? 16.645 83.813 26.075 1.00 36.10 232 ASP A O 1
ATOM 2032 N N . SER A 1 232 ? 16.641 84.594 23.964 1.00 37.26 233 SER A N 1
ATOM 2033 C CA . SER A 1 232 ? 17.981 85.163 24.038 1.00 38.91 233 SER A CA 1
ATOM 2034 C C . SER A 1 232 ? 17.939 86.284 25.054 1.00 37.82 233 SER A C 1
ATOM 2035 O O . SER A 1 232 ? 17.002 87.081 25.054 1.00 42.69 233 SER A O 1
ATOM 2040 N N . LYS A 1 233 ? 18.904 86.325 25.956 1.00 35.91 234 LYS A N 1
ATOM 2041 C CA . LYS A 1 233 ? 18.917 87.380 26.959 1.00 38.70 234 LYS A CA 1
ATOM 2042 C C . LYS A 1 233 ? 20.321 87.890 27.151 1.00 38.00 234 LYS A C 1
ATOM 2043 O O . LYS A 1 233 ? 21.272 87.228 26.776 1.00 40.40 234 LYS A O 1
ATOM 2053 N N . ILE A 1 234 ? 20.437 89.095 27.682 1.00 38.79 235 ILE A N 1
ATOM 2054 C CA . ILE A 1 234 ? 21.724 89.731 27.897 1.00 42.03 235 ILE A CA 1
ATOM 2055 C C . ILE A 1 234 ? 21.862 90.051 29.371 1.00 47.46 235 ILE A C 1
ATOM 2056 O O . ILE A 1 234 ? 20.879 90.388 30.035 1.00 52.35 235 ILE A O 1
ATOM 2062 N N . ILE A 1 235 ? 23.062 89.908 29.902 1.00 49.41 236 ILE A N 1
ATOM 2063 C CA . ILE A 1 235 ? 23.288 90.239 31.296 1.00 54.34 236 ILE A CA 1
ATOM 2064 C C . ILE A 1 235 ? 24.729 90.683 31.414 1.00 56.55 236 ILE A C 1
ATOM 2065 O O . ILE A 1 235 ? 25.637 89.874 31.590 1.00 55.87 236 ILE A O 1
ATOM 2071 N N . PRO A 1 236 ? 24.956 91.992 31.229 1.00 60.67 237 PRO A N 1
ATOM 2072 C CA . PRO A 1 236 ? 26.252 92.663 31.281 1.00 65.89 237 PRO A CA 1
ATOM 2073 C C . PRO A 1 236 ? 27.000 92.643 32.617 1.00 74.72 237 PRO A C 1
ATOM 2074 O O . PRO A 1 236 ? 26.737 93.445 33.522 1.00 75.91 237 PRO A O 1
ATOM 2078 N N . LEU A 1 237 ? 27.923 91.692 32.724 1.00 83.50 238 LEU A N 1
ATOM 2079 C CA . LEU A 1 237 ? 28.787 91.529 33.889 1.00 89.60 238 LEU A CA 1
ATOM 2080 C C . LEU A 1 237 ? 29.956 92.438 33.486 1.00 92.59 238 LEU A C 1
ATOM 2081 O O . LEU A 1 237 ? 30.929 91.976 32.880 1.00 93.58 238 LEU A O 1
ATOM 2087 N N . ASP A 1 238 ? 29.833 93.736 33.754 1.00 94.45 239 ASP A N 1
ATOM 2088 C CA . ASP A 1 238 ? 30.879 94.670 33.354 1.00 97.61 239 ASP A CA 1
ATOM 2089 C C . ASP A 1 238 ? 31.888 95.089 34.415 1.00 98.97 239 ASP A C 1
ATOM 2090 O O . ASP A 1 238 ? 31.769 94.711 35.581 1.00 100.00 239 ASP A O 1
ATOM 2096 N N . ALA A 1 239 ? 32.861 95.893 33.976 1.00 100.00 240 ALA A N 1
ATOM 2097 C CA . ALA A 1 239 ? 33.976 96.429 34.769 1.00 100.00 240 ALA A CA 1
ATOM 2098 C C . ALA A 1 239 ? 35.186 95.475 34.724 1.00 100.00 240 ALA A C 1
ATOM 2099 O O . ALA A 1 239 ? 35.940 95.480 33.744 1.00 98.12 240 ALA A O 1
ATOM 2102 N N . SER A 1 240 ? 35.357 94.646 35.754 1.00 100.00 241 SER A N 1
ATOM 2103 C CA . SER A 1 240 ? 36.475 93.697 35.811 1.00 100.00 241 SER A CA 1
ATOM 2104 C C . SER A 1 240 ? 35.986 92.392 36.419 1.00 99.88 241 SER A C 1
ATOM 2105 O O . SER A 1 240 ? 35.843 92.282 37.640 1.00 98.25 241 SER A O 1
ATOM 2110 N N . HIS A 1 241 ? 35.701 91.412 35.568 1.00 100.00 242 HIS A N 1
ATOM 2111 C CA . HIS A 1 241 ? 35.206 90.118 36.036 1.00 100.00 242 HIS A CA 1
ATOM 2112 C C . HIS A 1 241 ? 35.854 88.939 35.286 1.00 100.00 242 HIS A C 1
ATOM 2113 O O . HIS A 1 241 ? 36.286 89.096 34.132 1.00 100.00 242 HIS A O 1
ATOM 2123 N N . PRO A 1 242 ? 35.896 87.737 35.923 1.00 100.00 243 PRO A N 1
ATOM 2124 C CA . PRO A 1 242 ? 36.474 86.480 35.403 1.00 100.00 243 PRO A CA 1
ATOM 2125 C C . PRO A 1 242 ? 36.182 86.180 33.938 1.00 100.00 243 PRO A C 1
ATOM 2126 O O . PRO A 1 242 ? 37.054 85.693 33.199 1.00 99.14 243 PRO A O 1
ATOM 2130 N N . HIS A 1 243 ? 34.943 86.468 33.544 1.00 100.00 244 HIS A N 1
ATOM 2131 C CA . HIS A 1 243 ? 34.467 86.270 32.188 1.00 98.94 244 HIS A CA 1
ATOM 2132 C C . HIS A 1 243 ? 35.537 86.772 31.210 1.00 97.75 244 HIS A C 1
ATOM 2133 O O . HIS A 1 243 ? 35.925 86.047 30.295 1.00 98.55 244 HIS A O 1
ATOM 2143 N N . GLY A 1 244 ? 36.087 87.954 31.489 1.00 95.12 245 GLY A N 1
ATOM 2144 C CA . GLY A 1 244 ? 37.101 88.542 30.632 1.00 92.09 245 GLY A CA 1
ATOM 2145 C C . GLY A 1 244 ? 38.241 87.624 30.227 1.00 90.19 245 GLY A C 1
ATOM 2146 O O . GLY A 1 244 ? 38.383 87.264 29.054 1.00 88.63 245 GLY A O 1
ATOM 2148 N N . GLU A 1 245 ? 39.053 87.226 31.196 1.00 89.31 246 GLU A N 1
ATOM 2149 C CA . GLU A 1 245 ? 40.187 86.361 30.901 1.00 87.46 246 GLU A CA 1
ATOM 2150 C C . GLU A 1 245 ? 39.712 84.997 30.430 1.00 84.04 246 GLU A C 1
ATOM 2151 O O . GLU A 1 245 ? 40.222 84.454 29.449 1.00 81.14 246 GLU A O 1
ATOM 2158 N N . ARG A 1 246 ? 38.691 84.483 31.103 1.00 80.11 247 ARG A N 1
ATOM 2159 C CA . ARG A 1 246 ? 38.131 83.177 30.793 1.00 78.98 247 ARG A CA 1
ATOM 2160 C C . ARG A 1 246 ? 37.925 82.927 29.287 1.00 75.78 247 ARG A C 1
ATOM 2161 O O . ARG A 1 246 ? 38.440 81.954 28.725 1.00 71.63 247 ARG A O 1
ATOM 2175 N N . VAL A 1 247 ? 37.195 83.827 28.636 1.00 75.41 248 VAL A N 1
ATOM 2176 C CA . VAL A 1 247 ? 36.921 83.719 27.209 1.00 73.35 248 VAL A CA 1
ATOM 2177 C C . VAL A 1 247 ? 38.202 83.903 26.398 1.00 74.56 248 VAL A C 1
ATOM 2178 O O . VAL A 1 247 ? 38.423 83.199 25.408 1.00 74.45 248 VAL A O 1
ATOM 2183 N N . ARG A 1 248 ? 39.056 84.827 26.830 1.00 75.60 249 ARG A N 1
ATOM 2184 C CA . ARG A 1 248 ? 40.318 85.071 26.133 1.00 76.90 249 ARG A CA 1
ATOM 2185 C C . ARG A 1 248 ? 41.122 83.769 26.075 1.00 75.83 249 ARG A C 1
ATOM 2186 O O . ARG A 1 248 ? 41.620 83.359 25.017 1.00 73.63 249 ARG A O 1
ATOM 2200 N N . GLU A 1 249 ? 41.205 83.115 27.230 1.00 74.40 250 GLU A N 1
ATOM 2201 C CA . GLU A 1 249 ? 41.908 81.853 27.395 1.00 69.02 250 GLU A CA 1
ATOM 2202 C C . GLU A 1 249 ? 41.382 80.815 26.404 1.00 62.71 250 GLU A C 1
ATOM 2203 O O . GLU A 1 249 ? 42.113 80.349 25.532 1.00 58.29 250 GLU A O 1
ATOM 2210 N N . LEU A 1 250 ? 40.102 80.484 26.546 1.00 58.03 251 LEU A N 1
ATOM 2211 C CA . LEU A 1 250 ? 39.423 79.518 25.694 1.00 53.70 251 LEU A CA 1
ATOM 2212 C C . LEU A 1 250 ? 39.741 79.795 24.256 1.00 52.96 251 LEU A C 1
ATOM 2213 O O . LEU A 1 250 ? 40.034 78.891 23.480 1.00 50.25 251 LEU A O 1
ATOM 2219 N N . LEU A 1 251 ? 39.640 81.062 23.901 1.00 55.50 252 LEU A N 1
ATOM 2220 C CA . LEU A 1 251 ? 39.922 81.475 22.551 1.00 60.18 252 LEU A CA 1
ATOM 2221 C C . LEU A 1 251 ? 41.338 81.065 22.191 1.00 63.63 252 LEU A C 1
ATOM 2222 O O . LEU A 1 251 ? 41.550 80.266 21.268 1.00 62.46 252 LEU A O 1
ATOM 2228 N N . ARG A 1 252 ? 42.292 81.540 22.987 1.00 67.99 253 ARG A N 1
ATOM 2229 C CA . ARG A 1 252 ? 43.708 81.250 22.775 1.00 72.49 253 ARG A CA 1
ATOM 2230 C C . ARG A 1 252 ? 43.957 79.764 22.489 1.00 70.39 253 ARG A C 1
ATOM 2231 O O . ARG A 1 252 ? 44.447 79.398 21.408 1.00 69.23 253 ARG A O 1
ATOM 2245 N N . THR A 1 253 ? 43.571 78.913 23.438 1.00 67.54 254 THR A N 1
ATOM 2246 C CA . THR A 1 253 ? 43.746 77.479 23.283 1.00 61.18 254 THR A CA 1
ATOM 2247 C C . THR A 1 253 ? 43.106 77.033 21.971 1.00 61.40 254 THR A C 1
ATOM 2248 O O . THR A 1 253 ? 43.753 76.388 21.146 1.00 63.28 254 THR A O 1
ATOM 2254 N N . LEU A 1 254 ? 41.883 77.488 21.729 1.00 59.21 255 LEU A N 1
ATOM 2255 C CA . LEU A 1 254 ? 41.153 77.134 20.523 1.00 57.79 255 LEU A CA 1
ATOM 2256 C C . LEU A 1 254 ? 41.914 77.409 19.253 1.00 58.66 255 LEU A C 1
ATOM 2257 O O . LEU A 1 254 ? 41.907 76.607 18.324 1.00 55.99 255 LEU A O 1
ATOM 2263 N N . ILE A 1 255 ? 42.523 78.581 19.200 1.00 62.99 256 ILE A N 1
ATOM 2264 C CA . ILE A 1 255 ? 43.278 79.002 18.027 1.00 70.10 256 ILE A CA 1
ATOM 2265 C C . ILE A 1 255 ? 44.569 78.213 17.859 1.00 73.48 256 ILE A C 1
ATOM 2266 O O . ILE A 1 255 ? 44.888 77.744 16.758 1.00 73.29 256 ILE A O 1
ATOM 2272 N N . ALA A 1 256 ? 45.314 78.114 18.959 1.00 74.78 257 ALA A N 1
ATOM 2273 C CA . ALA A 1 256 ? 46.588 77.418 18.998 1.00 76.28 257 ALA A CA 1
ATOM 2274 C C . ALA A 1 256 ? 46.565 76.091 18.248 1.00 79.12 257 ALA A C 1
ATOM 2275 O O . ALA A 1 256 ? 47.431 75.837 17.415 1.00 83.36 257 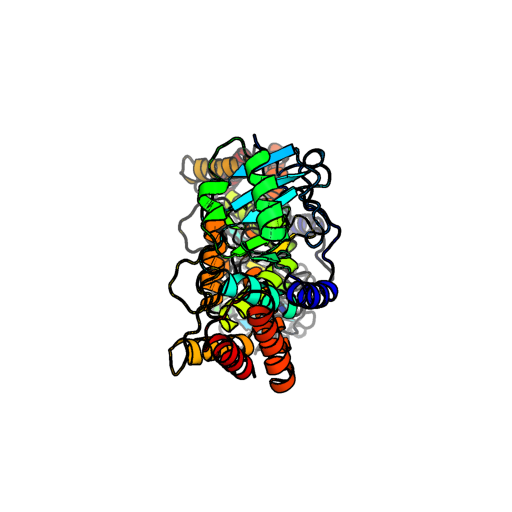ALA A O 1
ATOM 2278 N N . HIS A 1 257 ? 45.607 75.227 18.571 1.00 79.58 258 HIS A N 1
ATOM 2279 C CA . HIS A 1 257 ? 45.483 73.932 17.901 1.00 80.22 258 HIS A CA 1
ATOM 2280 C C . HIS A 1 257 ? 44.036 73.499 17.921 1.00 78.43 258 HIS A C 1
ATOM 2281 O O . HIS A 1 257 ? 43.622 72.637 18.699 1.00 75.78 258 HIS A O 1
ATOM 2291 N N . PRO A 1 258 ? 43.250 74.086 17.021 1.00 79.03 259 PRO A N 1
ATOM 2292 C CA . PRO A 1 258 ? 41.814 73.851 16.832 1.00 78.26 259 PRO A CA 1
ATOM 2293 C C . PRO A 1 258 ? 41.535 72.435 16.353 1.00 74.84 259 PRO A C 1
ATOM 2294 O O . PRO A 1 258 ? 40.370 72.048 16.177 1.00 72.87 259 PRO A O 1
ATOM 2298 N N . GLY A 1 259 ? 42.620 71.699 16.096 1.00 71.74 260 GLY A N 1
ATOM 2299 C CA . GLY A 1 259 ? 42.526 70.327 15.638 1.00 64.44 260 GLY A CA 1
ATOM 2300 C C . GLY A 1 259 ? 42.031 69.392 16.720 1.00 61.48 260 GLY A C 1
ATOM 2301 O O . GLY A 1 259 ? 41.621 68.268 16.432 1.00 57.69 260 GLY A O 1
ATOM 2303 N N . HIS A 1 260 ? 42.103 69.820 17.975 1.00 59.64 261 HIS A N 1
ATOM 2304 C CA . HIS A 1 260 ? 41.614 68.965 19.035 1.00 59.12 261 HIS A CA 1
ATOM 2305 C C . HIS A 1 260 ? 40.629 69.631 19.991 1.00 52.13 261 HIS A C 1
ATOM 2306 O O . HIS A 1 260 ? 40.789 70.787 20.385 1.00 49.90 261 HIS A O 1
ATOM 2316 N N . GLU A 1 261 ? 39.598 68.861 20.325 1.00 44.27 262 GLU A N 1
ATOM 2317 C CA . GLU A 1 261 ? 38.524 69.246 21.222 1.00 41.90 262 GLU A CA 1
ATOM 2318 C C . GLU A 1 261 ? 39.037 69.794 22.525 1.00 42.19 262 GLU A C 1
ATOM 2319 O O . GLU A 1 261 ? 39.542 69.049 23.354 1.00 44.28 262 GLU A O 1
ATOM 2326 N N . SER A 1 262 ? 38.867 71.095 22.714 1.00 44.06 263 SER A N 1
ATOM 2327 C CA . SER A 1 262 ? 39.316 71.753 23.922 1.00 41.29 263 SER A CA 1
ATOM 2328 C C . SER A 1 262 ? 38.516 71.206 25.063 1.00 43.49 263 SER A C 1
ATOM 2329 O O . SER A 1 262 ? 37.411 70.670 24.888 1.00 42.15 263 SER A O 1
ATOM 2334 N N . SER A 1 263 ? 39.043 71.446 26.246 1.00 47.55 264 SER A N 1
ATOM 2335 C CA . SER A 1 263 ? 38.418 71.005 27.467 1.00 52.12 264 SER A CA 1
ATOM 2336 C C . SER A 1 263 ? 36.961 71.482 27.503 1.00 51.67 264 SER A C 1
ATOM 2337 O O . SER A 1 263 ? 36.046 70.672 27.677 1.00 53.42 264 SER A O 1
ATOM 2342 N N . GLN A 1 264 ? 36.749 72.769 27.215 1.00 50.34 265 GLN A N 1
ATOM 2343 C CA . GLN A 1 264 ? 35.417 73.382 27.262 1.00 47.00 265 GLN A CA 1
ATOM 2344 C C . GLN A 1 264 ? 34.409 72.764 26.329 1.00 43.16 265 GLN A C 1
ATOM 2345 O O . GLN A 1 264 ? 33.319 72.397 26.753 1.00 43.48 265 GLN A O 1
ATOM 2354 N N . PHE A 1 265 ? 34.761 72.626 25.062 1.00 39.51 266 PHE A N 1
ATOM 2355 C CA . PHE A 1 265 ? 33.823 72.031 24.142 1.00 36.28 266 PHE A CA 1
ATOM 2356 C C . PHE A 1 265 ? 33.520 70.610 24.490 1.00 39.46 266 PHE A C 1
ATOM 2357 O O . PHE A 1 265 ? 32.417 70.143 24.244 1.00 36.04 266 PHE A O 1
ATOM 2366 N N . HIS A 1 266 ? 34.493 69.923 25.081 1.00 45.60 267 HIS A N 1
ATOM 2367 C CA . HIS A 1 266 ? 34.283 68.542 25.500 1.00 52.43 267 HIS A CA 1
ATOM 2368 C C . HIS A 1 266 ? 33.114 68.566 26.492 1.00 53.34 267 HIS A C 1
ATOM 2369 O O . HIS A 1 266 ? 32.137 67.822 26.350 1.00 52.85 267 HIS A O 1
ATOM 2379 N N . SER A 1 267 ? 33.198 69.487 27.446 1.00 54.86 268 SER A N 1
ATOM 2380 C CA . SER A 1 267 ? 32.183 69.655 28.479 1.00 54.91 268 SER A CA 1
ATOM 2381 C C . SER A 1 267 ? 30.810 69.905 27.852 1.00 51.86 268 SER A C 1
ATOM 2382 O O . SER A 1 267 ? 29.854 69.148 28.080 1.00 51.52 268 SER A O 1
ATOM 2387 N N . ILE A 1 268 ? 30.732 70.928 27.007 1.00 47.40 269 ILE A N 1
ATOM 2388 C CA . ILE A 1 268 ? 29.472 71.261 26.360 1.00 44.10 269 ILE A CA 1
ATOM 2389 C C . ILE A 1 268 ? 29.006 70.115 25.447 1.00 41.49 269 ILE A C 1
ATOM 2390 O O . ILE A 1 268 ? 27.811 69.861 25.303 1.00 38.01 269 ILE A O 1
ATOM 2396 N N . ARG A 1 269 ? 29.951 69.385 24.879 1.00 39.92 270 ARG A N 1
ATOM 2397 C CA . ARG A 1 269 ? 29.601 68.252 24.047 1.00 42.18 270 ARG A CA 1
ATOM 2398 C C . ARG A 1 269 ? 28.814 67.273 24.891 1.00 43.95 270 ARG A C 1
ATOM 2399 O O . ARG A 1 269 ? 27.750 66.801 24.482 1.00 42.16 270 ARG A O 1
ATOM 2413 N N . ASP A 1 270 ? 29.380 66.955 26.057 1.00 47.43 271 ASP A N 1
ATOM 2414 C CA . ASP A 1 270 ? 28.793 66.029 27.023 1.00 48.77 271 ASP A CA 1
ATOM 2415 C C . ASP A 1 270 ? 27.328 66.367 27.263 1.00 47.57 271 ASP A C 1
ATOM 2416 O O . ASP A 1 270 ? 26.445 65.512 27.197 1.00 47.63 271 ASP A O 1
ATOM 2422 N N . ILE A 1 271 ? 27.084 67.634 27.547 1.00 44.91 272 ILE A N 1
ATOM 2423 C CA . ILE A 1 271 ? 25.740 68.113 27.806 1.00 42.96 272 ILE A CA 1
ATOM 2424 C C . ILE A 1 271 ? 24.753 67.710 26.726 1.00 41.38 272 ILE A C 1
ATOM 2425 O O . ILE A 1 271 ? 23.728 67.085 26.995 1.00 34.51 272 ILE A O 1
ATOM 2431 N N . ILE A 1 272 ? 25.064 68.095 25.496 1.00 46.06 273 ILE A N 1
ATOM 2432 C CA . ILE A 1 272 ? 24.186 67.776 24.379 1.00 46.85 273 ILE A CA 1
ATOM 2433 C C . ILE A 1 272 ? 24.062 66.264 24.272 1.00 48.68 273 ILE A C 1
ATOM 2434 O O . ILE A 1 272 ? 22.968 65.734 24.136 1.00 44.86 273 ILE A O 1
ATOM 2440 N N . THR A 1 273 ? 25.174 65.587 24.523 1.00 55.98 274 THR A N 1
ATOM 2441 C CA . THR A 1 273 ? 25.243 64.129 24.526 1.00 61.72 274 THR A CA 1
ATOM 2442 C C . THR A 1 273 ? 24.230 63.554 25.524 1.00 61.07 274 THR A C 1
ATOM 2443 O O . THR A 1 273 ? 23.591 62.540 25.263 1.00 60.48 274 THR A O 1
ATOM 2449 N N . LEU A 1 274 ? 24.070 64.233 26.650 1.00 61.40 275 LEU A N 1
ATOM 2450 C CA . LEU A 1 274 ? 23.155 63.798 27.691 1.00 63.13 275 LEU A CA 1
ATOM 2451 C C . LEU A 1 274 ? 21.682 63.865 27.288 1.00 64.41 275 LEU A C 1
ATOM 2452 O O . LEU A 1 274 ? 21.023 62.830 27.160 1.00 63.34 275 LEU A O 1
ATOM 2458 N N . TYR A 1 275 ? 21.176 65.086 27.117 1.00 65.20 276 TYR A N 1
ATOM 2459 C CA . TYR A 1 275 ? 19.781 65.327 26.759 1.00 63.64 276 TYR A CA 1
ATOM 2460 C C . TYR A 1 275 ? 19.331 64.564 25.548 1.00 62.77 276 TYR A C 1
ATOM 2461 O O . TYR A 1 275 ? 18.151 64.290 25.401 1.00 61.43 276 TYR A O 1
ATOM 2472 N N . THR A 1 276 ? 20.242 64.358 24.609 1.00 64.32 277 THR A N 1
ATOM 2473 C CA . THR A 1 276 ? 19.908 63.608 23.411 1.00 64.41 277 THR A CA 1
ATOM 2474 C C . THR A 1 276 ? 20.336 62.122 23.523 1.00 64.69 277 THR A C 1
ATOM 2475 O O . THR A 1 276 ? 19.845 61.257 22.787 1.00 62.31 277 THR A O 1
ATOM 2481 N N . GLY A 1 277 ? 21.224 61.822 24.471 1.00 62.85 278 GLY A N 1
ATOM 2482 C CA . GLY A 1 277 ? 21.699 60.462 24.624 1.00 56.73 278 GLY A CA 1
ATOM 2483 C C . GLY A 1 277 ? 22.461 60.075 23.367 1.00 55.69 278 GLY A C 1
ATOM 2484 O O . GLY A 1 277 ? 22.574 58.892 23.047 1.00 58.32 278 GLY A O 1
ATOM 2486 N N . TYR A 1 278 ? 23.003 61.071 22.666 1.00 53.62 279 TYR A N 1
ATOM 2487 C CA . TYR A 1 278 ? 23.754 60.857 21.427 1.00 50.06 279 TYR A CA 1
ATOM 2488 C C . TYR A 1 278 ? 25.085 61.625 21.511 1.00 49.17 279 TYR A C 1
ATOM 2489 O O . TYR A 1 278 ? 25.122 62.832 21.771 1.00 47.06 279 TYR A O 1
ATOM 2500 N N . ASP A 1 279 ? 26.180 60.899 21.329 1.00 49.02 280 ASP A N 1
ATOM 2501 C CA . ASP A 1 279 ? 27.506 61.480 21.408 1.00 47.06 280 ASP A CA 1
ATOM 2502 C C . ASP A 1 279 ? 28.062 61.646 20.017 1.00 49.20 280 ASP A C 1
ATOM 2503 O O . ASP A 1 279 ? 28.397 60.672 19.335 1.00 47.53 280 ASP A O 1
ATOM 2509 N N . VAL A 1 280 ? 28.139 62.894 19.591 1.00 52.99 281 VAL A N 1
ATOM 2510 C CA . VAL A 1 280 ? 28.674 63.209 18.278 1.00 56.96 281 VAL A CA 1
ATOM 2511 C C . VAL A 1 280 ? 30.142 63.542 18.557 1.00 56.81 281 VAL A C 1
ATOM 2512 O O . VAL A 1 280 ? 30.643 64.637 18.289 1.00 59.17 281 VAL A O 1
ATOM 2517 N N . GLY A 1 281 ? 30.803 62.560 19.150 1.00 56.10 282 GLY A N 1
ATOM 2518 C CA . GLY A 1 281 ? 32.193 62.670 19.544 1.00 55.16 282 GLY A CA 1
ATOM 2519 C C . GLY A 1 281 ? 33.274 63.241 18.645 1.00 55.22 282 GLY A C 1
ATOM 2520 O O . GLY A 1 281 ? 33.421 62.891 17.456 1.00 57.86 282 GLY A O 1
ATOM 2522 N N . THR A 1 282 ? 34.084 64.072 19.295 1.00 51.92 283 THR A N 1
ATOM 2523 C CA . THR A 1 282 ? 35.226 64.753 18.715 1.00 47.85 283 THR A CA 1
ATOM 2524 C C . THR A 1 282 ? 34.931 65.451 17.397 1.00 45.65 283 THR A C 1
ATOM 2525 O O . THR A 1 282 ? 34.898 66.678 17.366 1.00 44.32 283 THR A O 1
ATOM 2531 N N . GLU A 1 283 ? 34.686 64.687 16.333 1.00 44.04 284 GLU A N 1
ATOM 2532 C CA . GLU A 1 283 ? 34.381 65.258 15.030 1.00 43.22 284 GLU A CA 1
ATOM 2533 C C . GLU A 1 283 ? 33.339 66.346 15.207 1.00 40.78 284 GLU A C 1
ATOM 2534 O O . GLU A 1 283 ? 33.486 67.449 14.692 1.00 42.16 284 GLU A O 1
ATOM 2541 N N . GLY A 1 284 ? 32.313 66.043 15.997 1.00 39.38 285 GLY A N 1
ATOM 2542 C CA . GLY A 1 284 ? 31.258 66.999 16.264 1.00 32.03 285 GLY A CA 1
ATOM 2543 C C . GLY A 1 284 ? 31.810 68.190 17.009 1.00 29.49 285 GLY A C 1
ATOM 2544 O O . GLY A 1 284 ? 31.666 69.329 16.568 1.00 32.37 285 GLY A O 1
ATOM 2546 N N . SER A 1 285 ? 32.506 67.938 18.106 1.00 28.26 286 SER A N 1
ATOM 2547 C CA . SER A 1 285 ? 33.064 69.025 18.889 1.00 27.77 286 SER A CA 1
ATOM 2548 C C . SER A 1 285 ? 33.931 69.940 18.088 1.00 29.53 286 SER A C 1
ATOM 2549 O O . SER A 1 285 ? 33.927 71.139 18.296 1.00 32.88 286 SER A O 1
ATOM 2554 N N . ILE A 1 286 ? 34.684 69.377 17.162 1.00 31.69 287 ILE A N 1
ATOM 2555 C CA . ILE A 1 286 ? 35.550 70.185 16.338 1.00 32.05 287 ILE A CA 1
ATOM 2556 C C . ILE A 1 286 ? 34.686 71.074 15.456 1.00 32.43 287 ILE A C 1
ATOM 2557 O O . ILE A 1 286 ? 34.928 72.281 15.375 1.00 35.06 287 ILE A O 1
ATOM 2563 N N . SER A 1 287 ? 33.616 70.514 14.897 1.00 30.99 288 SER A N 1
ATOM 2564 C CA . SER A 1 287 ? 32.702 71.291 14.060 1.00 28.99 288 SER A CA 1
ATOM 2565 C C . SER A 1 287 ? 32.224 72.524 14.843 1.00 32.81 288 SER A C 1
ATOM 2566 O O . SER A 1 287 ? 32.378 73.676 14.399 1.00 32.29 288 SER A O 1
ATOM 2571 N N . MET A 1 288 ? 31.688 72.284 16.035 1.00 30.99 289 MET A N 1
ATOM 2572 C CA . MET A 1 288 ? 31.217 73.383 16.851 1.00 30.94 289 MET A CA 1
ATOM 2573 C C . MET A 1 288 ? 32.348 74.366 17.064 1.00 31.13 289 MET A C 1
ATOM 2574 O O . MET A 1 288 ? 32.148 75.565 17.013 1.00 35.82 289 MET A O 1
ATOM 2580 N N . GLN A 1 289 ? 33.552 73.867 17.277 1.00 34.83 290 GLN A N 1
ATOM 2581 C CA . GLN A 1 289 ? 34.673 74.764 17.498 1.00 35.80 290 GLN A CA 1
ATOM 2582 C C . GLN A 1 289 ? 34.863 75.615 16.270 1.00 34.05 290 GLN A C 1
ATOM 2583 O O . GLN A 1 289 ? 35.027 76.820 16.373 1.00 32.01 290 GLN A O 1
ATOM 2592 N N . GLU A 1 290 ? 34.790 74.986 15.107 1.00 33.56 291 GLU A N 1
ATOM 2593 C CA . GLU A 1 290 ? 34.973 75.692 13.857 1.00 40.72 291 GLU A CA 1
ATOM 2594 C C . GLU A 1 290 ? 33.972 76.814 13.765 1.00 42.09 291 GLU A C 1
ATOM 2595 O O . GLU A 1 290 ? 34.351 77.976 13.606 1.00 46.93 291 GLU A O 1
ATOM 2602 N N . GLY A 1 291 ? 32.695 76.464 13.901 1.00 40.17 292 GLY A N 1
ATOM 2603 C CA . GLY A 1 291 ? 31.634 77.456 13.830 1.00 37.93 292 GLY A CA 1
ATOM 2604 C C . GLY A 1 291 ? 31.869 78.608 14.788 1.00 34.76 292 GLY A C 1
ATOM 2605 O O . GLY A 1 291 ? 31.765 79.778 14.431 1.00 36.78 292 GLY A O 1
ATOM 2607 N N . PHE A 1 292 ? 32.230 78.265 16.010 1.00 34.59 293 PHE A N 1
ATOM 2608 C CA . PHE A 1 292 ? 32.496 79.248 17.029 1.00 33.56 293 PHE A CA 1
ATOM 2609 C C . PHE A 1 292 ? 33.564 80.206 16.516 1.00 33.37 293 PHE A C 1
ATOM 2610 O O . PHE A 1 292 ? 33.385 81.420 16.547 1.00 36.32 293 PHE A O 1
ATOM 2619 N N . LEU A 1 293 ? 34.667 79.664 16.023 1.00 34.60 294 LEU A N 1
ATOM 2620 C CA . LEU A 1 293 ? 35.744 80.501 15.504 1.00 37.13 294 LEU A CA 1
ATOM 2621 C C . LEU A 1 293 ? 35.256 81.360 14.341 1.00 38.05 294 LEU A C 1
ATOM 2622 O O . LEU A 1 293 ? 35.383 82.584 14.373 1.00 39.55 294 LEU A O 1
ATOM 2628 N N . ALA A 1 294 ? 34.727 80.704 13.310 1.00 33.74 295 ALA A N 1
ATOM 2629 C CA . ALA A 1 294 ? 34.218 81.373 12.126 1.00 30.37 295 ALA A CA 1
ATOM 2630 C C . ALA A 1 294 ? 33.523 82.667 12.530 1.00 33.45 295 ALA A C 1
ATOM 2631 O O . ALA A 1 294 ? 33.816 83.727 11.979 1.00 38.56 295 ALA A O 1
ATOM 2634 N N . THR A 1 295 ? 32.646 82.581 13.530 1.00 32.25 296 THR A N 1
ATOM 2635 C CA . THR A 1 295 ? 31.940 83.743 14.030 1.00 31.69 296 THR A CA 1
ATOM 2636 C C . THR A 1 295 ? 32.907 84.734 14.674 1.00 35.00 296 THR A C 1
ATOM 2637 O O . THR A 1 295 ? 32.869 85.924 14.358 1.00 40.50 296 THR A O 1
ATOM 2643 N N . VAL A 1 296 ? 33.768 84.270 15.573 1.00 34.27 297 VAL A N 1
ATOM 2644 C CA . VAL A 1 296 ? 34.721 85.174 16.212 1.00 33.15 297 VAL A CA 1
ATOM 2645 C C . VAL A 1 296 ? 35.506 85.933 15.153 1.00 38.05 297 VAL A C 1
ATOM 2646 O O . VAL A 1 296 ? 35.579 87.163 15.190 1.00 39.62 297 VAL A O 1
ATOM 2651 N N . ARG A 1 297 ? 36.020 85.200 14.170 1.00 42.03 298 ARG A N 1
ATOM 2652 C CA . ARG A 1 297 ? 36.786 85.775 13.063 1.00 48.70 298 ARG A CA 1
ATOM 2653 C C . ARG A 1 297 ? 36.008 86.897 12.399 1.00 47.67 298 ARG A C 1
ATOM 2654 O O . ARG A 1 297 ? 36.536 87.979 12.122 1.00 48.50 298 ARG A O 1
ATOM 2668 N N . GLU A 1 298 ? 34.757 86.601 12.088 1.00 45.07 299 GLU A N 1
ATOM 2669 C CA . GLU A 1 298 ? 33.891 87.569 11.479 1.00 43.69 299 GLU A CA 1
ATOM 2670 C C . GLU A 1 298 ? 33.861 88.780 12.401 1.00 41.34 299 GLU A C 1
ATOM 2671 O O . GLU A 1 298 ? 34.249 89.867 12.008 1.00 40.22 299 GLU A O 1
ATOM 2678 N N . CYS A 1 299 ? 33.532 88.561 13.662 1.00 40.52 300 CYS A N 1
ATOM 2679 C CA . CYS A 1 299 ? 33.457 89.646 14.618 1.00 42.59 300 CYS A CA 1
ATOM 2680 C C . CYS A 1 299 ? 34.695 90.500 14.728 1.00 48.19 300 CYS A C 1
ATOM 2681 O O . CYS A 1 299 ? 34.606 91.668 15.093 1.00 52.48 300 CYS A O 1
ATOM 2685 N N . ALA A 1 300 ? 35.861 89.928 14.476 1.00 51.26 301 ALA A N 1
ATOM 2686 C CA . ALA A 1 300 ? 37.075 90.729 14.560 1.00 53.37 301 ALA A CA 1
ATOM 2687 C C . ALA A 1 300 ? 37.118 91.758 13.427 1.00 54.22 301 ALA A C 1
ATOM 2688 O O . ALA A 1 300 ? 37.612 92.876 13.612 1.00 58.17 301 ALA A O 1
ATOM 2691 N N . SER A 1 301 ? 36.572 91.399 12.271 1.00 51.62 302 SER A N 1
ATOM 2692 C CA . SER A 1 301 ? 36.570 92.302 11.122 1.00 52.45 302 SER A CA 1
ATOM 2693 C C . SER A 1 301 ? 35.654 93.524 11.263 1.00 51.42 302 SER A C 1
ATOM 2694 O O . SER A 1 301 ? 35.725 94.452 10.461 1.00 53.80 302 SER A O 1
ATOM 2699 N N . PHE A 1 302 ? 34.798 93.529 12.277 1.00 48.74 303 PHE A N 1
ATOM 2700 C CA . PHE A 1 302 ? 33.858 94.630 12.470 1.00 44.96 303 PHE A CA 1
ATOM 2701 C C . PHE A 1 302 ? 34.461 95.999 12.737 1.00 44.08 303 PHE A C 1
ATOM 2702 O O . PHE A 1 302 ? 35.288 96.156 13.635 1.00 45.79 303 PHE A O 1
ATOM 2711 N N . ASP A 1 303 ? 34.026 96.995 11.973 1.00 41.46 304 ASP A N 1
ATOM 2712 C CA . ASP A 1 303 ? 34.489 98.346 12.209 1.00 44.06 304 ASP A CA 1
ATOM 2713 C C . ASP A 1 303 ? 33.777 98.736 13.498 1.00 45.04 304 ASP A C 1
ATOM 2714 O O . ASP A 1 303 ? 32.628 99.175 13.471 1.00 48.60 304 ASP A O 1
ATOM 2720 N N . LEU A 1 304 ? 34.458 98.603 14.624 1.00 43.96 305 LEU A N 1
ATOM 2721 C CA . LEU A 1 304 ? 33.840 98.915 15.897 1.00 42.90 305 LEU A CA 1
ATOM 2722 C C . LEU A 1 304 ? 33.141 100.267 16.031 1.00 44.86 305 LEU A C 1
ATOM 2723 O O . LEU A 1 304 ? 32.139 100.360 16.724 1.00 49.49 305 LEU A O 1
ATOM 2729 N N . ASP A 1 305 ? 33.609 101.311 15.360 1.00 45.45 306 ASP A N 1
ATOM 2730 C CA . ASP A 1 305 ? 32.908 102.588 15.495 1.00 46.36 306 ASP A CA 1
ATOM 2731 C C . ASP A 1 305 ? 31.552 102.456 14.855 1.00 43.94 306 ASP A C 1
ATOM 2732 O O . ASP A 1 305 ? 30.544 102.826 15.446 1.00 48.72 306 ASP A O 1
ATOM 2738 N N . ALA A 1 306 ? 31.524 101.889 13.655 1.00 37.63 307 ALA A N 1
ATOM 2739 C CA . ALA A 1 306 ? 30.270 101.706 12.946 1.00 33.79 307 ALA A CA 1
ATOM 2740 C C . ALA A 1 306 ? 29.342 100.806 13.743 1.00 33.72 307 ALA A C 1
ATOM 2741 O O . ALA A 1 306 ? 28.196 101.151 14.006 1.00 37.78 307 ALA A O 1
ATOM 2744 N N . PHE A 1 307 ? 29.850 99.666 14.169 1.00 30.59 308 PHE A N 1
ATOM 2745 C CA . PHE A 1 307 ? 29.034 98.742 14.920 1.00 30.54 308 PHE A CA 1
ATOM 2746 C C . PHE A 1 307 ? 28.385 99.424 16.122 1.00 32.38 308 PHE A C 1
ATOM 2747 O O . PHE A 1 307 ? 27.174 99.294 16.327 1.00 31.37 308 PHE A O 1
ATOM 2756 N N . GLU A 1 308 ? 29.178 100.167 16.901 1.00 35.91 309 GLU A N 1
ATOM 2757 C CA . GLU A 1 308 ? 28.653 100.871 18.078 1.00 36.50 309 GLU A CA 1
ATOM 2758 C C . GLU A 1 308 ? 27.475 101.714 17.640 1.00 40.52 309 GLU A C 1
ATOM 2759 O O . GLU A 1 308 ? 26.443 101.732 18.311 1.00 45.22 309 GLU A O 1
ATOM 2766 N N . ARG A 1 309 ? 27.606 102.385 16.498 1.00 39.81 310 ARG A N 1
ATOM 2767 C CA . ARG A 1 309 ? 26.500 103.186 15.998 1.00 39.60 310 ARG A CA 1
ATOM 2768 C C . ARG A 1 309 ? 25.290 102.308 15.672 1.00 34.98 310 ARG A C 1
ATOM 2769 O O . ARG A 1 309 ? 24.169 102.642 16.048 1.00 38.06 310 ARG A O 1
ATOM 2783 N N . GLU A 1 310 ? 25.516 101.179 15.011 1.00 25.56 311 GLU A N 1
ATOM 2784 C CA . GLU A 1 310 ? 24.428 100.269 14.676 1.00 23.10 311 GLU A CA 1
ATOM 2785 C C . GLU A 1 310 ? 23.696 99.955 15.959 1.00 23.98 311 GLU A C 1
ATOM 2786 O O . GLU A 1 310 ? 22.471 100.098 16.072 1.00 22.60 311 GLU A O 1
ATOM 2793 N N . LEU A 1 311 ? 24.485 99.582 16.955 1.00 24.99 312 LEU A N 1
ATOM 2794 C CA . LEU A 1 311 ? 23.964 99.262 18.273 1.00 23.73 312 LEU A CA 1
ATOM 2795 C C . LEU A 1 311 ? 23.129 100.400 18.824 1.00 21.53 312 LEU A C 1
ATOM 2796 O O . LEU A 1 311 ? 21.994 100.202 19.260 1.00 23.15 312 LEU A O 1
ATOM 2802 N N . LEU A 1 312 ? 23.694 101.595 18.808 1.00 17.52 313 LEU A N 1
ATOM 2803 C CA . LEU A 1 312 ? 22.970 102.734 19.307 1.00 20.23 313 LEU A CA 1
ATOM 2804 C C . LEU A 1 312 ? 21.690 102.981 18.530 1.00 20.73 313 LEU A C 1
ATOM 2805 O O . LEU A 1 312 ? 20.679 103.349 19.123 1.00 25.18 313 LEU A O 1
ATOM 2811 N N . SER A 1 313 ? 21.696 102.709 17.228 1.00 18.66 314 SER A N 1
ATOM 2812 C CA . SER A 1 313 ? 20.495 102.933 16.438 1.00 17.55 314 SER A CA 1
ATOM 2813 C C . SER A 1 313 ? 19.383 102.082 17.026 1.00 19.31 314 SER A C 1
ATOM 2814 O O . SER A 1 313 ? 18.312 102.600 17.322 1.00 19.58 314 SER A O 1
ATOM 2819 N N . TRP A 1 314 ? 19.671 100.806 17.288 1.00 19.56 315 TRP A N 1
ATOM 2820 C CA . TRP A 1 314 ? 18.696 99.887 17.888 1.00 18.24 315 TRP A CA 1
ATOM 2821 C C . TRP A 1 314 ? 18.182 100.411 19.216 1.00 20.37 315 TRP A C 1
ATOM 2822 O O . TRP A 1 314 ? 16.993 100.348 19.525 1.00 19.33 315 TRP A O 1
ATOM 2835 N N . GLN A 1 315 ? 19.104 100.883 20.035 1.00 21.94 316 GLN A N 1
ATOM 2836 C CA . GLN A 1 315 ? 18.712 101.395 21.313 1.00 22.51 316 GLN A CA 1
ATOM 2837 C C . GLN A 1 315 ? 17.817 102.587 21.167 1.00 20.19 316 GLN A C 1
ATOM 2838 O O . GLN A 1 315 ? 16.817 102.699 21.861 1.00 23.55 316 GLN A O 1
ATOM 2847 N N . GLU A 1 316 ? 18.176 103.477 20.258 1.00 20.51 317 GLU A N 1
ATOM 2848 C CA . GLU A 1 316 ? 17.387 104.676 20.003 1.00 22.21 317 GLU A CA 1
ATOM 2849 C C . GLU A 1 316 ? 15.971 104.252 19.634 1.00 25.40 317 GLU A C 1
ATOM 2850 O O . GLU A 1 316 ? 15.002 104.620 20.292 1.00 27.99 317 GLU A O 1
ATOM 2857 N N . SER A 1 317 ? 15.882 103.387 18.637 1.00 24.70 318 SER A N 1
ATOM 2858 C CA . SER A 1 317 ? 14.619 102.883 18.139 1.00 23.99 318 SER A CA 1
ATOM 2859 C C . SER A 1 317 ? 13.794 102.277 19.240 1.00 24.51 318 SER A C 1
ATOM 2860 O O . SER A 1 317 ? 12.572 102.420 19.274 1.00 28.84 318 SER A O 1
ATOM 2865 N N . LEU A 1 318 ? 14.468 101.578 20.133 1.00 26.07 319 LEU A N 1
ATOM 2866 C CA . LEU A 1 318 ? 13.795 100.925 21.234 1.00 23.82 319 LEU A CA 1
ATOM 2867 C C . LEU A 1 318 ? 13.176 101.994 22.086 1.00 24.93 319 LEU A C 1
ATOM 2868 O O . LEU A 1 318 ? 11.978 102.062 22.184 1.00 31.99 319 LEU A O 1
ATOM 2874 N N . GLN A 1 319 ? 13.985 102.902 22.593 1.00 29.03 320 GLN A N 1
ATOM 2875 C CA . GLN A 1 319 ? 13.490 103.977 23.433 1.00 36.16 320 GLN A CA 1
ATOM 2876 C C . GLN A 1 319 ? 12.402 104.801 22.751 1.00 36.11 320 GLN A C 1
ATOM 2877 O O . GLN A 1 319 ? 11.397 105.148 23.366 1.00 38.57 320 GLN A O 1
ATOM 2886 N N . LYS A 1 320 ? 12.646 105.162 21.498 1.00 33.66 321 LYS A N 1
ATOM 2887 C CA . LYS A 1 320 ? 11.724 105.981 20.728 1.00 33.46 321 LYS A CA 1
ATOM 2888 C C . LYS A 1 320 ? 10.360 105.374 20.464 1.00 32.37 321 LYS A C 1
ATOM 2889 O O . LYS A 1 320 ? 9.357 105.976 20.801 1.00 35.96 321 LYS A O 1
ATOM 2899 N N . CYS A 1 321 ? 10.309 104.204 19.840 1.00 32.09 322 CYS A N 1
ATOM 2900 C CA . CYS A 1 321 ? 9.028 103.568 19.524 1.00 34.19 322 CYS A CA 1
ATOM 2901 C C . CYS A 1 321 ? 8.209 103.035 20.699 1.00 35.50 322 CYS A C 1
ATOM 2902 O O . CYS A 1 321 ? 7.024 102.733 20.542 1.00 37.13 322 CYS A O 1
ATOM 2906 N N . HIS A 1 322 ? 8.868 102.799 21.827 1.00 34.23 323 HIS A N 1
ATOM 2907 C CA . HIS A 1 322 ? 8.235 102.307 23.051 1.00 33.09 323 HIS A CA 1
ATOM 2908 C C . HIS A 1 322 ? 9.178 102.804 24.127 1.00 37.40 323 HIS A C 1
ATOM 2909 O O . HIS A 1 322 ? 10.382 102.846 23.913 1.00 42.59 323 HIS A O 1
ATOM 2919 N N . ASN A 1 323 ? 8.679 103.238 25.263 1.00 39.58 324 ASN A N 1
ATOM 2920 C CA . ASN A 1 323 ? 9.611 103.724 26.263 1.00 45.30 324 ASN A CA 1
ATOM 2921 C C . ASN A 1 323 ? 10.329 102.476 26.752 1.00 45.57 324 ASN A C 1
ATOM 2922 O O . ASN A 1 323 ? 9.964 101.895 27.771 1.00 48.84 324 ASN A O 1
ATOM 2930 N N . LEU A 1 324 ? 11.351 102.056 26.018 1.00 42.25 325 LEU A N 1
ATOM 2931 C CA . LEU A 1 324 ? 12.070 100.852 26.372 1.00 36.10 325 LEU A CA 1
ATOM 2932 C C . LEU A 1 324 ? 13.542 101.095 26.363 1.00 38.79 325 LEU A C 1
ATOM 2933 O O . LEU A 1 324 ? 14.203 101.198 25.328 1.00 36.83 325 LEU A O 1
ATOM 2939 N N . SER A 1 325 ? 14.043 101.243 27.564 1.00 44.64 326 SER A N 1
ATOM 2940 C CA . SER A 1 325 ? 15.433 101.491 27.763 1.00 48.58 326 SER A CA 1
ATOM 2941 C C . SER A 1 325 ? 16.069 100.161 28.093 1.00 46.35 326 SER A C 1
ATOM 2942 O O . SER A 1 325 ? 15.512 99.360 28.840 1.00 46.83 326 SER A O 1
ATOM 2947 N N . ILE A 1 326 ? 17.187 99.889 27.449 1.00 45.34 327 ILE A N 1
ATOM 2948 C CA . ILE A 1 326 ? 17.932 98.679 27.714 1.00 43.18 327 ILE A CA 1
ATOM 2949 C C . ILE A 1 326 ? 19.017 99.135 28.703 1.00 44.49 327 ILE A C 1
ATOM 2950 O O . ILE A 1 326 ? 19.256 100.333 28.853 1.00 45.78 327 ILE A O 1
ATOM 2956 N N . SER A 1 327 ? 19.660 98.209 29.398 1.00 44.41 328 SER A N 1
ATOM 2957 C CA . SER A 1 327 ? 20.701 98.602 30.337 1.00 43.09 328 SER A CA 1
ATOM 2958 C C . SER A 1 327 ? 21.796 99.402 29.655 1.00 46.09 328 SER A C 1
ATOM 2959 O O . SER A 1 327 ? 22.300 99.017 28.603 1.00 49.77 328 SER A O 1
ATOM 2964 N N . PRO A 1 328 ? 22.231 100.493 30.286 1.00 49.78 329 PRO A N 1
ATOM 2965 C CA . PRO A 1 328 ? 23.280 101.388 29.790 1.00 52.53 329 PRO A CA 1
ATOM 2966 C C . PRO A 1 328 ? 24.659 100.721 29.723 1.00 56.26 329 PRO A C 1
ATOM 2967 O O . PRO A 1 328 ? 25.593 101.276 29.131 1.00 57.11 329 PRO A O 1
ATOM 2971 N N . GLN A 1 329 ? 24.804 99.561 30.367 1.00 57.54 330 GLN A N 1
ATOM 2972 C CA . GLN A 1 329 ? 26.073 98.835 30.344 1.00 56.40 330 GLN A CA 1
ATOM 2973 C C . GLN A 1 329 ? 26.066 97.799 29.233 1.00 53.35 330 GLN A C 1
ATOM 2974 O O . GLN A 1 329 ? 27.115 97.274 28.855 1.00 51.09 330 GLN A O 1
ATOM 2983 N N . ALA A 1 330 ? 24.884 97.508 28.706 1.00 49.74 331 ALA A N 1
ATOM 2984 C CA . ALA A 1 330 ? 24.766 96.515 27.659 1.00 45.36 331 ALA A CA 1
ATOM 2985 C C . ALA A 1 330 ? 25.746 96.778 26.529 1.00 43.39 331 ALA A C 1
ATOM 2986 O O . ALA A 1 330 ? 26.733 96.062 26.376 1.00 42.19 331 ALA A O 1
ATOM 2989 N N . ILE A 1 331 ? 25.542 97.863 25.798 1.00 41.46 332 ILE A N 1
ATOM 2990 C CA . ILE A 1 331 ? 26.419 98.127 24.677 1.00 39.62 332 ILE A CA 1
ATOM 2991 C C . ILE A 1 331 ? 27.911 98.146 24.973 1.00 39.72 332 ILE A C 1
ATOM 2992 O O . ILE A 1 331 ? 28.665 97.408 24.340 1.00 43.03 332 ILE A O 1
ATOM 2998 N N . PRO A 1 332 ? 28.359 98.943 25.963 1.00 39.58 333 PRO A N 1
ATOM 2999 C CA . PRO A 1 332 ? 29.800 98.948 26.230 1.00 35.74 333 PRO A CA 1
ATOM 3000 C C . PRO A 1 332 ? 30.312 97.548 26.514 1.00 35.65 333 PRO A C 1
ATOM 3001 O O . PRO A 1 332 ? 31.418 97.210 26.125 1.00 38.64 333 PRO A O 1
ATOM 3005 N N . PHE A 1 333 ? 29.489 96.709 27.130 1.00 35.31 334 PHE A N 1
ATOM 3006 C CA . PHE A 1 333 ? 29.916 95.349 27.405 1.00 35.67 334 PHE A CA 1
ATOM 3007 C C . PHE A 1 333 ? 30.087 94.527 26.140 1.00 34.24 334 PHE A C 1
ATOM 3008 O O . PHE A 1 333 ? 31.156 93.944 25.911 1.00 32.87 334 PHE A O 1
ATOM 3017 N N . ILE A 1 334 ? 29.013 94.432 25.356 1.00 32.33 335 ILE A N 1
ATOM 3018 C CA . ILE A 1 334 ? 29.050 93.651 24.121 1.00 30.64 335 ILE A CA 1
ATOM 3019 C C . ILE A 1 334 ? 30.233 94.139 23.275 1.00 31.54 335 ILE A C 1
ATOM 3020 O O . ILE A 1 334 ? 30.862 93.367 22.541 1.00 28.39 335 ILE A O 1
ATOM 3026 N N . LEU A 1 335 ? 30.552 95.419 23.417 1.00 31.67 336 LEU A N 1
ATOM 3027 C CA . LEU A 1 335 ? 31.669 95.998 22.698 1.00 38.11 336 LEU A CA 1
ATOM 3028 C C . LEU A 1 335 ? 33.000 95.528 23.311 1.00 43.61 336 LEU A C 1
ATOM 3029 O O . LEU A 1 335 ? 33.933 95.176 22.588 1.00 44.57 336 LEU A O 1
ATOM 3035 N N . ARG A 1 336 ? 33.079 95.506 24.641 1.00 48.71 337 ARG A N 1
ATOM 3036 C CA . ARG A 1 336 ? 34.279 95.048 25.345 1.00 49.78 337 ARG A CA 1
ATOM 3037 C C . ARG A 1 336 ? 34.626 93.660 24.804 1.00 47.03 337 ARG A C 1
ATOM 3038 O O . ARG A 1 336 ? 35.732 93.430 24.307 1.00 43.10 337 ARG A O 1
ATOM 3052 N N . MET A 1 337 ? 33.640 92.764 24.849 1.00 44.98 338 MET A N 1
ATOM 3053 C CA . MET A 1 337 ? 33.784 91.398 24.361 1.00 42.22 338 MET A CA 1
ATOM 3054 C C . MET A 1 337 ? 34.259 91.423 22.927 1.00 41.27 338 MET A C 1
ATOM 3055 O O . MET A 1 337 ? 35.299 90.890 22.598 1.00 38.05 338 MET A O 1
ATOM 3061 N N . LEU A 1 338 ? 33.501 92.094 22.081 1.00 43.36 339 LEU A N 1
ATOM 3062 C CA . LEU A 1 338 ? 33.830 92.211 20.677 1.00 45.40 339 LEU A CA 1
ATOM 3063 C C . LEU A 1 338 ? 35.277 92.628 20.440 1.00 50.14 339 LEU A C 1
ATOM 3064 O O . LEU A 1 338 ? 35.882 92.252 19.425 1.00 51.01 339 LEU A O 1
ATOM 3070 N N . ARG A 1 339 ? 35.805 93.443 21.354 1.00 55.72 340 ARG A N 1
ATOM 3071 C CA . ARG A 1 339 ? 37.183 93.941 21.271 1.00 60.35 340 ARG A CA 1
ATOM 3072 C C . ARG A 1 339 ? 38.152 92.815 21.600 1.00 57.23 340 ARG A C 1
ATOM 3073 O O . ARG A 1 339 ? 39.206 92.680 20.974 1.00 57.18 340 ARG A O 1
ATOM 3087 N N . ILE A 1 340 ? 37.779 92.003 22.580 1.00 53.27 341 ILE A N 1
ATOM 3088 C CA . ILE A 1 340 ? 38.579 90.858 22.983 1.00 49.57 341 ILE A CA 1
ATOM 3089 C C . ILE A 1 340 ? 38.746 89.877 21.822 1.00 51.19 341 ILE A C 1
ATOM 3090 O O . ILE A 1 340 ? 39.768 89.215 21.728 1.00 56.08 341 ILE A O 1
ATOM 3096 N N . PHE A 1 341 ? 37.759 89.788 20.931 1.00 51.67 342 PHE A N 1
ATOM 3097 C CA . PHE A 1 341 ? 37.862 88.908 19.762 1.00 48.65 342 PHE A CA 1
ATOM 3098 C C . PHE A 1 341 ? 38.807 89.569 18.758 1.00 52.75 342 PHE A C 1
ATOM 3099 O O . PHE A 1 341 ? 38.780 89.253 17.573 1.00 54.66 342 PHE A O 1
ATOM 3108 N N . HIS A 1 342 ? 39.588 90.539 19.210 1.00 55.66 343 HIS A N 1
ATOM 3109 C CA . HIS A 1 342 ? 40.516 91.225 18.342 1.00 57.95 343 HIS A CA 1
ATOM 3110 C C . HIS A 1 342 ? 41.924 91.113 18.930 1.00 56.01 343 HIS A C 1
ATOM 3111 O O . HIS A 1 342 ? 42.586 90.084 18.783 1.00 52.94 343 HIS A O 1
ATOM 3121 N N . ALA B 1 1 ? 52.811 23.897 6.183 1.00 73.19 2 ALA B N 1
ATOM 3122 C CA . ALA B 1 1 ? 53.247 24.117 4.788 1.00 70.70 2 ALA B CA 1
ATOM 3123 C C . ALA B 1 1 ? 52.657 22.926 4.082 1.00 70.35 2 ALA B C 1
ATOM 3124 O O . ALA B 1 1 ? 51.946 22.137 4.719 1.00 65.02 2 ALA B O 1
ATOM 3129 N N . GLY B 1 2 ? 52.929 22.822 2.782 1.00 72.10 3 GLY B N 1
ATOM 3130 C CA . GLY B 1 2 ? 52.431 21.720 1.976 1.00 76.18 3 GLY B CA 1
ATOM 3131 C C . GLY B 1 2 ? 50.931 21.761 1.741 1.00 79.18 3 GLY B C 1
ATOM 3132 O O . GLY B 1 2 ? 50.440 22.575 0.955 1.00 79.97 3 GLY B O 1
ATOM 3134 N N . ALA B 1 3 ? 50.203 20.881 2.428 1.00 81.36 4 ALA B N 1
ATOM 3135 C CA . ALA B 1 3 ? 48.749 20.808 2.308 1.00 80.38 4 ALA B CA 1
ATOM 3136 C C . ALA B 1 3 ? 48.189 22.051 2.971 1.00 78.82 4 ALA B C 1
ATOM 3137 O O . ALA B 1 3 ? 47.427 22.815 2.370 1.00 79.37 4 ALA B O 1
ATOM 3140 N N . LEU B 1 4 ? 48.633 22.261 4.204 1.00 75.40 5 LEU B N 1
ATOM 3141 C CA . LEU B 1 4 ? 48.226 23.391 5.012 1.00 73.03 5 LEU B CA 1
ATOM 3142 C C . LEU B 1 4 ? 48.324 24.706 4.249 1.00 69.83 5 LEU B C 1
ATOM 3143 O O . LEU B 1 4 ? 47.388 25.500 4.234 1.00 70.26 5 LEU B O 1
ATOM 3149 N N . TRP B 1 5 ? 49.452 24.922 3.589 1.00 65.69 6 TRP B N 1
ATOM 3150 C CA . TRP B 1 5 ? 49.642 26.147 2.838 1.00 64.91 6 TRP B CA 1
ATOM 3151 C C . TRP B 1 5 ? 48.631 26.248 1.700 1.00 66.60 6 TRP B C 1
ATOM 3152 O O . TRP B 1 5 ? 48.134 27.330 1.398 1.00 68.18 6 TRP B O 1
ATOM 3165 N N . GLU B 1 6 ? 48.310 25.119 1.078 1.00 70.02 7 GLU B N 1
ATOM 3166 C CA . GLU B 1 6 ? 47.349 25.116 -0.023 1.00 70.85 7 GLU B CA 1
ATOM 3167 C C . GLU B 1 6 ? 45.975 25.584 0.425 1.00 67.95 7 GLU B C 1
ATOM 3168 O O . GLU B 1 6 ? 45.413 26.523 -0.148 1.00 67.66 7 GLU B O 1
ATOM 3175 N N . ILE B 1 7 ? 45.459 24.943 1.472 1.00 63.63 8 ILE B N 1
ATOM 3176 C CA . ILE B 1 7 ? 44.158 25.280 2.033 1.00 59.74 8 ILE B CA 1
ATOM 3177 C C . ILE B 1 7 ? 44.103 26.777 2.256 1.00 60.76 8 ILE B C 1
ATOM 3178 O O . ILE B 1 7 ? 43.151 27.440 1.847 1.00 61.66 8 ILE B O 1
ATOM 3184 N N . GLU B 1 8 ? 45.149 27.299 2.888 1.00 59.36 9 GLU B N 1
ATOM 3185 C CA . GLU B 1 8 ? 45.251 28.712 3.177 1.00 58.70 9 GLU B CA 1
ATOM 3186 C C . GLU B 1 8 ? 45.297 29.557 1.918 1.00 57.78 9 GLU B C 1
ATOM 3187 O O . GLU B 1 8 ? 44.663 30.601 1.853 1.00 60.16 9 GLU B O 1
ATOM 3194 N N . LYS B 1 9 ? 46.081 29.138 0.937 1.00 58.23 10 LYS B N 1
ATOM 3195 C CA . LYS B 1 9 ? 46.175 29.864 -0.321 1.00 60.94 10 LYS B CA 1
ATOM 3196 C C . LYS B 1 9 ? 44.743 30.049 -0.835 1.00 63.06 10 LYS B C 1
ATOM 3197 O O . LYS B 1 9 ? 44.348 31.139 -1.246 1.00 61.22 10 LYS B O 1
ATOM 3207 N N . GLU B 1 10 ? 43.966 28.971 -0.753 1.00 67.33 11 GLU B N 1
ATOM 3208 C CA . GLU B 1 10 ? 42.568 28.936 -1.179 1.00 71.65 11 GLU B CA 1
ATOM 3209 C C . GLU B 1 10 ? 41.720 29.995 -0.466 1.00 69.78 11 GLU B C 1
ATOM 3210 O O . GLU B 1 10 ? 41.158 30.891 -1.111 1.00 66.11 11 GLU B O 1
ATOM 3217 N N . LEU B 1 11 ? 41.626 29.865 0.860 1.00 69.36 12 LEU B N 1
ATOM 3218 C CA . LEU B 1 11 ? 40.881 30.794 1.719 1.00 67.89 12 LEU B CA 1
ATOM 3219 C C . LEU B 1 11 ? 41.303 32.212 1.390 1.00 70.00 12 LEU B C 1
ATOM 3220 O O . LEU B 1 11 ? 40.477 33.066 1.079 1.00 72.37 12 LEU B O 1
ATOM 3226 N N . PHE B 1 12 ? 42.610 32.437 1.459 1.00 71.90 13 PHE B N 1
ATOM 3227 C CA . PHE B 1 12 ? 43.208 33.723 1.181 1.00 74.15 13 PHE B CA 1
ATOM 3228 C C . PHE B 1 12 ? 42.733 34.275 -0.156 1.00 74.96 13 PHE B C 1
ATOM 3229 O O . PHE B 1 12 ? 42.326 35.431 -0.259 1.00 72.90 13 PHE B O 1
ATOM 3238 N N . THR B 1 13 ? 42.805 33.433 -1.176 1.00 79.42 14 THR B N 1
ATOM 3239 C CA . THR B 1 13 ? 42.400 33.789 -2.531 1.00 82.80 14 THR B CA 1
ATOM 3240 C C . THR B 1 13 ? 41.036 34.487 -2.586 1.00 83.14 14 THR B C 1
ATOM 3241 O O . THR B 1 13 ? 40.901 35.565 -3.173 1.00 80.66 14 THR B O 1
ATOM 3247 N N . LYS B 1 14 ? 40.054 33.886 -1.919 1.00 84.95 15 LYS B N 1
ATOM 3248 C CA . LYS B 1 14 ? 38.683 34.391 -1.885 1.00 85.98 15 LYS B CA 1
ATOM 3249 C C . LYS B 1 14 ? 38.421 35.717 -1.143 1.00 85.15 15 LYS B C 1
ATOM 3250 O O . LYS B 1 14 ? 37.307 36.245 -1.209 1.00 85.42 15 LYS B O 1
ATOM 3260 N N . LEU B 1 15 ? 39.417 36.258 -0.439 1.00 83.40 16 LEU B N 1
ATOM 3261 C CA . LEU B 1 15 ? 39.219 37.512 0.298 1.00 79.93 16 LEU B CA 1
ATOM 3262 C C . LEU B 1 15 ? 39.048 38.755 -0.570 1.00 80.25 16 LEU B C 1
ATOM 3263 O O . LEU B 1 15 ? 39.726 38.925 -1.591 1.00 79.92 16 LEU B O 1
ATOM 3269 N N . PRO B 1 16 ? 38.145 39.659 -0.155 1.00 80.68 17 PRO B N 1
ATOM 3270 C CA . PRO B 1 16 ? 37.907 40.890 -0.911 1.00 81.72 17 PRO B CA 1
ATOM 3271 C C . PRO B 1 16 ? 39.173 41.729 -0.863 1.00 83.57 17 PRO B C 1
ATOM 3272 O O . PRO B 1 16 ? 39.542 42.217 0.205 1.00 84.05 17 PRO B O 1
ATOM 3276 N N . ALA B 1 17 ? 39.888 41.823 -1.980 1.00 86.67 18 ALA B N 1
ATOM 3277 C CA . ALA B 1 17 ? 41.102 42.636 -2.023 1.00 91.23 18 ALA B CA 1
ATOM 3278 C C . ALA B 1 17 ? 40.739 44.029 -1.469 1.00 94.17 18 ALA B C 1
ATOM 3279 O O . ALA B 1 17 ? 39.709 44.600 -1.836 1.00 95.05 18 ALA B O 1
ATOM 3282 N N . PRO B 1 18 ? 41.541 44.556 -0.527 1.00 96.99 19 PRO B N 1
ATOM 3283 C CA . PRO B 1 18 ? 41.274 45.876 0.067 1.00 97.18 19 PRO B CA 1
ATOM 3284 C C . PRO B 1 18 ? 41.546 47.044 -0.891 1.00 96.77 19 PRO B C 1
ATOM 3285 O O . PRO B 1 18 ? 42.039 46.845 -2.007 1.00 97.17 19 PRO B O 1
ATOM 3289 N N . SER B 1 19 ? 41.231 48.261 -0.450 1.00 96.03 20 SER B N 1
ATOM 3290 C CA . SER B 1 19 ? 41.447 49.446 -1.278 1.00 95.00 20 SER B CA 1
ATOM 3291 C C . SER B 1 19 ? 42.909 49.574 -1.693 1.00 94.83 20 SER B C 1
ATOM 3292 O O . SER B 1 19 ? 43.817 49.151 -0.975 1.00 95.06 20 SER B O 1
ATOM 3297 N N . SER B 1 20 ? 43.131 50.158 -2.861 1.00 94.44 21 SER B N 1
ATOM 3298 C CA . SER B 1 20 ? 44.489 50.378 -3.351 1.00 92.78 21 SER B CA 1
ATOM 3299 C C . SER B 1 20 ? 44.949 51.683 -2.698 1.00 88.21 21 SER B C 1
ATOM 3300 O O . SER B 1 20 ? 46.083 52.120 -2.876 1.00 86.97 21 SER B O 1
ATOM 3305 N N . ALA B 1 21 ? 44.037 52.295 -1.946 1.00 83.68 22 ALA B N 1
ATOM 3306 C CA . ALA B 1 21 ? 44.273 53.555 -1.261 1.00 80.31 22 ALA B CA 1
ATOM 3307 C C . ALA B 1 21 ? 45.334 53.462 -0.181 1.00 77.44 22 ALA B C 1
ATOM 3308 O O . ALA B 1 21 ? 45.122 52.848 0.863 1.00 78.41 22 ALA B O 1
ATOM 3311 N N . ILE B 1 22 ? 46.475 54.083 -0.424 1.00 71.74 23 ILE B N 1
ATOM 3312 C CA . ILE B 1 22 ? 47.527 54.067 0.558 1.00 66.90 23 ILE B CA 1
ATOM 3313 C C . ILE B 1 22 ? 47.348 55.208 1.539 1.00 65.68 23 ILE B C 1
ATOM 3314 O O . ILE B 1 22 ? 47.512 56.384 1.202 1.00 63.87 23 ILE B O 1
ATOM 3320 N N . ASN B 1 23 ? 46.941 54.847 2.745 1.00 66.44 24 ASN B N 1
ATOM 3321 C CA . ASN B 1 23 ? 46.763 55.819 3.798 1.00 69.14 24 ASN B CA 1
ATOM 3322 C C . ASN B 1 23 ? 48.140 56.063 4.420 1.00 71.55 24 ASN B C 1
ATOM 3323 O O . ASN B 1 23 ? 48.664 55.214 5.149 1.00 73.98 24 ASN B O 1
ATOM 3331 N N . SER B 1 24 ? 48.715 57.226 4.122 1.00 72.65 25 SER B N 1
ATOM 3332 C CA . SER B 1 24 ? 50.036 57.625 4.614 1.00 72.15 25 SER B CA 1
ATOM 3333 C C . SER B 1 24 ? 50.149 57.673 6.132 1.00 71.49 25 SER B C 1
ATOM 3334 O O . SER B 1 24 ? 51.240 57.557 6.684 1.00 71.87 25 SER B O 1
ATOM 3339 N N . HIS B 1 25 ? 49.021 57.852 6.806 1.00 70.53 26 HIS B N 1
ATOM 3340 C CA . HIS B 1 25 ? 49.011 57.924 8.261 1.00 69.74 26 HIS B CA 1
ATOM 3341 C C . HIS B 1 25 ? 49.263 56.569 8.894 1.00 67.42 26 HIS B C 1
ATOM 3342 O O . HIS B 1 25 ? 49.554 56.479 10.089 1.00 65.57 26 HIS B O 1
ATOM 3352 N N . LEU B 1 26 ? 49.089 55.519 8.097 1.00 64.98 27 LEU B N 1
ATOM 3353 C CA . LEU B 1 26 ? 49.296 54.149 8.543 1.00 62.99 27 LEU B CA 1
ATOM 3354 C C . LEU B 1 26 ? 50.712 53.667 8.252 1.00 63.17 27 LEU B C 1
ATOM 3355 O O . LEU B 1 26 ? 51.097 52.563 8.641 1.00 62.96 27 LEU B O 1
ATOM 3361 N N . GLN B 1 27 ? 51.474 54.487 7.540 1.00 62.38 28 GLN B N 1
ATOM 3362 C CA . GLN B 1 27 ? 52.847 54.158 7.215 1.00 60.51 28 GLN B CA 1
ATOM 3363 C C . GLN B 1 27 ? 53.629 53.867 8.488 1.00 59.40 28 GLN B C 1
ATOM 3364 O O . GLN B 1 27 ? 53.631 54.666 9.426 1.00 58.16 28 GLN B O 1
ATOM 3373 N N . PRO B 1 28 ? 54.265 52.689 8.553 1.00 59.66 29 PRO B N 1
ATOM 3374 C CA . PRO B 1 28 ? 55.063 52.260 9.706 1.00 62.21 29 PRO B CA 1
ATOM 3375 C C . PRO B 1 28 ? 56.106 53.316 10.066 1.00 64.70 29 PRO B C 1
ATOM 3376 O O . PRO B 1 28 ? 56.456 54.165 9.232 1.00 65.46 29 PRO B O 1
ATOM 3380 N N . ALA B 1 29 ? 56.621 53.256 11.289 1.00 66.03 30 ALA B N 1
ATOM 3381 C CA . ALA B 1 29 ? 57.612 54.233 11.722 1.00 71.69 30 ALA B CA 1
ATOM 3382 C C . ALA B 1 29 ? 59.013 53.968 11.188 1.00 76.23 30 ALA B C 1
ATOM 3383 O O . ALA B 1 29 ? 59.455 52.821 11.082 1.00 75.35 30 ALA B O 1
ATOM 3386 N N . LYS B 1 30 ? 59.692 55.045 10.815 1.00 84.28 31 LYS B N 1
ATOM 3387 C CA . LYS B 1 30 ? 61.054 54.970 10.300 1.00 92.39 31 LYS B CA 1
ATOM 3388 C C . LYS B 1 30 ? 61.979 55.162 11.510 1.00 95.81 31 LYS B C 1
ATOM 3389 O O . LYS B 1 30 ? 61.923 56.199 12.183 1.00 95.52 31 LYS B O 1
ATOM 3399 N N . PRO B 1 31 ? 62.799 54.139 11.837 1.00 98.90 32 PRO B N 1
ATOM 3400 C CA . PRO B 1 31 ? 63.728 54.200 12.977 1.00 99.63 32 PRO B CA 1
ATOM 3401 C C . PRO B 1 31 ? 64.844 55.208 12.731 1.00 100.00 32 PRO B C 1
ATOM 3402 O O . PRO B 1 31 ? 65.347 55.323 11.608 1.00 100.00 32 PRO B O 1
ATOM 3406 N N . PHE B 1 47 ? 72.136 45.735 12.788 1.00 55.36 48 PHE B N 1
ATOM 3407 C CA . PHE B 1 47 ? 71.369 45.711 11.506 1.00 57.01 48 PHE B CA 1
ATOM 3408 C C . PHE B 1 47 ? 69.906 46.005 11.763 1.00 56.58 48 PHE B C 1
ATOM 3409 O O . PHE B 1 47 ? 69.274 45.325 12.570 1.00 55.02 48 PHE B O 1
ATOM 3417 N N . LYS B 1 48 ? 69.360 46.979 11.042 1.00 56.61 49 LYS B N 1
ATOM 3418 C CA . LYS B 1 48 ? 67.967 47.337 11.222 1.00 54.57 49 LYS B CA 1
ATOM 3419 C C . LYS B 1 48 ? 67.169 47.384 9.947 1.00 52.18 49 LYS B C 1
ATOM 3420 O O . LYS B 1 48 ? 67.682 47.727 8.874 1.00 50.64 49 LYS B O 1
ATOM 3430 N N . VAL B 1 49 ? 65.929 46.935 10.074 1.00 48.32 50 VAL B N 1
ATOM 3431 C CA . VAL B 1 49 ? 65.001 46.910 8.974 1.00 48.93 50 VAL B CA 1
ATOM 3432 C C . VAL B 1 49 ? 64.156 48.177 9.115 1.00 52.37 50 VAL B C 1
ATOM 3433 O O . VAL B 1 49 ? 63.560 48.427 10.174 1.00 54.01 50 VAL B O 1
ATOM 3438 N N . ASP B 1 50 ? 64.173 49.008 8.074 1.00 52.72 51 ASP B N 1
ATOM 3439 C CA . ASP B 1 50 ? 63.411 50.249 8.055 1.00 51.69 51 ASP B CA 1
ATOM 3440 C C . ASP B 1 50 ? 62.013 49.900 7.564 1.00 50.96 51 ASP B C 1
ATOM 3441 O O . ASP B 1 50 ? 61.736 49.990 6.368 1.00 53.47 51 ASP B O 1
ATOM 3447 N N . LEU B 1 51 ? 61.125 49.549 8.488 1.00 48.59 52 LEU B N 1
ATOM 3448 C CA . LEU B 1 51 ? 59.755 49.151 8.153 1.00 45.98 52 LEU B CA 1
ATOM 3449 C C . LEU B 1 51 ? 59.015 50.180 7.325 1.00 44.65 52 LEU B C 1
ATOM 3450 O O . LEU B 1 51 ? 58.215 49.850 6.460 1.00 43.51 52 LEU B O 1
ATOM 3456 N N . SER B 1 52 ? 59.320 51.432 7.621 1.00 44.04 53 SER B N 1
ATOM 3457 C CA . SER B 1 52 ? 58.750 52.598 6.984 1.00 41.46 53 SER B CA 1
ATOM 3458 C C . SER B 1 52 ? 58.822 52.549 5.480 1.00 41.85 53 SER B C 1
ATOM 3459 O O . SER B 1 52 ? 57.940 53.042 4.801 1.00 41.81 53 SER B O 1
ATOM 3464 N N . THR B 1 53 ? 59.871 51.929 4.968 1.00 46.50 54 THR B N 1
ATOM 3465 C CA . THR B 1 53 ? 60.093 51.863 3.542 1.00 49.19 54 THR B CA 1
ATOM 3466 C C . THR B 1 53 ? 60.237 50.439 3.003 1.00 50.68 54 THR B C 1
ATOM 3467 O O . THR B 1 53 ? 60.238 50.223 1.794 1.00 54.91 54 THR B O 1
ATOM 3473 N N . ALA B 1 54 ? 60.390 49.468 3.894 1.00 51.50 55 ALA B N 1
ATOM 3474 C CA . ALA B 1 54 ? 60.549 48.074 3.488 1.00 48.94 55 ALA B CA 1
ATOM 3475 C C . ALA B 1 54 ? 59.311 47.552 2.771 1.00 46.47 55 ALA B C 1
ATOM 3476 O O . ALA B 1 54 ? 58.210 48.033 3.004 1.00 47.62 55 ALA B O 1
ATOM 3479 N N . VAL B 1 55 ? 59.492 46.537 1.938 1.00 42.62 56 VAL B N 1
ATOM 3480 C CA . VAL B 1 55 ? 58.383 45.938 1.209 1.00 44.46 56 VAL B CA 1
ATOM 3481 C C . VAL B 1 55 ? 58.144 44.500 1.685 1.00 46.44 56 VAL B C 1
ATOM 3482 O O . VAL B 1 55 ? 59.093 43.810 2.048 1.00 46.57 56 VAL B O 1
ATOM 3487 N N . SER B 1 56 ? 56.894 44.041 1.669 1.00 47.34 57 SER B N 1
ATOM 3488 C CA . SER B 1 56 ? 56.584 42.674 2.100 1.00 50.44 57 SER B CA 1
ATOM 3489 C C . SER B 1 56 ? 56.957 41.622 1.075 1.00 51.82 57 SER B C 1
ATOM 3490 O O . SER B 1 56 ? 56.511 41.690 -0.071 1.00 54.67 57 SER B O 1
ATOM 3495 N N . TYR B 1 57 ? 57.746 40.635 1.496 1.00 53.38 58 TYR B N 1
ATOM 3496 C CA . TYR B 1 57 ? 58.165 39.558 0.612 1.00 51.57 58 TYR B CA 1
ATOM 3497 C C . TYR B 1 57 ? 56.876 38.945 0.109 1.00 51.33 58 TYR B C 1
ATOM 3498 O O . TYR B 1 57 ? 56.049 38.488 0.899 1.00 46.91 58 TYR B O 1
ATOM 3509 N N . ASN B 1 58 ? 56.724 38.995 -1.212 1.00 55.97 59 ASN B N 1
ATOM 3510 C CA . ASN B 1 58 ? 55.556 38.517 -1.953 1.00 61.12 59 ASN B CA 1
ATOM 3511 C C . ASN B 1 58 ? 54.980 37.123 -1.659 1.00 61.59 59 ASN B C 1
ATOM 3512 O O . ASN B 1 58 ? 53.843 37.010 -1.194 1.00 60.74 59 ASN B O 1
ATOM 3520 N N . ASP B 1 59 ? 55.706 36.063 -1.999 1.00 60.69 60 ASP B N 1
ATOM 3521 C CA . ASP B 1 59 ? 55.175 34.729 -1.748 1.00 61.38 60 ASP B CA 1
ATOM 3522 C C . ASP B 1 59 ? 55.986 33.952 -0.735 1.00 61.65 60 ASP B C 1
ATOM 3523 O O . ASP B 1 59 ? 56.955 33.292 -1.094 1.00 63.51 60 ASP B O 1
ATOM 3529 N N . ILE B 1 60 ? 55.538 33.951 0.515 1.00 61.42 61 ILE B N 1
ATOM 3530 C CA . ILE B 1 60 ? 56.261 33.234 1.552 1.00 60.01 61 ILE B CA 1
ATOM 3531 C C . ILE B 1 60 ? 56.132 31.726 1.419 1.00 64.63 61 ILE B C 1
ATOM 3532 O O . ILE B 1 60 ? 56.526 30.986 2.316 1.00 69.24 61 ILE B O 1
ATOM 3538 N N . GLY B 1 61 ? 55.540 31.261 0.328 1.00 65.73 62 GLY B N 1
ATOM 3539 C CA . GLY B 1 61 ? 55.420 29.827 0.142 1.00 66.05 62 GLY B CA 1
ATOM 3540 C C . GLY B 1 61 ? 56.629 29.305 -0.611 1.00 65.82 62 GLY B C 1
ATOM 3541 O O . GLY B 1 61 ? 56.819 28.091 -0.733 1.00 65.25 62 GLY B O 1
ATOM 3543 N N . ASP B 1 62 ? 57.450 30.232 -1.104 1.00 64.49 63 ASP B N 1
ATOM 3544 C CA . ASP B 1 62 ? 58.637 29.902 -1.870 1.00 65.24 63 ASP B CA 1
ATOM 3545 C C . ASP B 1 62 ? 59.806 30.813 -1.489 1.00 62.33 63 ASP B C 1
ATOM 3546 O O . ASP B 1 62 ? 59.917 31.944 -1.967 1.00 60.04 63 ASP B O 1
ATOM 3552 N N . ILE B 1 63 ? 60.663 30.324 -0.602 1.00 61.50 64 ILE B N 1
ATOM 3553 C CA . ILE B 1 63 ? 61.828 31.088 -0.154 1.00 60.72 64 ILE B CA 1
ATOM 3554 C C . ILE B 1 63 ? 63.054 30.237 -0.421 1.00 61.69 64 ILE B C 1
ATOM 3555 O O . ILE B 1 63 ? 63.122 29.076 -0.005 1.00 61.39 64 ILE B O 1
ATOM 3561 N N . ASN B 1 64 ? 64.027 30.811 -1.113 1.00 62.86 65 ASN B N 1
ATOM 3562 C CA . ASN B 1 64 ? 65.230 30.063 -1.444 1.00 64.59 65 ASN B CA 1
ATOM 3563 C C . ASN B 1 64 ? 66.330 30.173 -0.405 1.00 61.55 65 ASN B C 1
ATOM 3564 O O . ASN B 1 64 ? 67.319 30.885 -0.583 1.00 58.01 65 ASN B O 1
ATOM 3572 N N . TRP B 1 65 ? 66.182 29.377 0.642 1.00 59.88 66 TRP B N 1
ATOM 3573 C CA . TRP B 1 65 ? 67.126 29.353 1.743 1.00 59.32 66 TRP B CA 1
ATOM 3574 C C . TRP B 1 65 ? 68.587 29.129 1.339 1.00 61.90 66 TRP B C 1
ATOM 3575 O O . TRP B 1 65 ? 69.493 29.641 1.997 1.00 61.83 66 TRP B O 1
ATOM 3588 N N . LYS B 1 66 ? 68.804 28.386 0.253 1.00 64.27 67 LYS B N 1
ATOM 3589 C CA . LYS B 1 66 ? 70.153 28.050 -0.226 1.00 65.01 67 LYS B CA 1
ATOM 3590 C C . LYS B 1 66 ? 70.889 29.200 -0.891 1.00 63.81 67 LYS B C 1
ATOM 3591 O O . LYS B 1 66 ? 72.105 29.148 -1.101 1.00 61.42 67 LYS B O 1
ATOM 3601 N N . ASN B 1 67 ? 70.152 30.250 -1.205 1.00 63.61 68 ASN B N 1
ATOM 3602 C CA . ASN B 1 67 ? 70.734 31.392 -1.877 1.00 65.55 68 ASN B CA 1
ATOM 3603 C C . ASN B 1 67 ? 71.060 32.526 -0.912 1.00 64.85 68 ASN B C 1
ATOM 3604 O O . ASN B 1 67 ? 70.433 33.579 -0.949 1.00 63.17 68 ASN B O 1
ATOM 3612 N N . LEU B 1 68 ? 72.103 32.337 -0.110 1.00 66.55 69 LEU B N 1
ATOM 3613 C CA . LEU B 1 68 ? 72.526 33.326 0.894 1.00 67.91 69 LEU B CA 1
ATOM 3614 C C . LEU B 1 68 ? 72.783 34.765 0.429 1.00 68.74 69 LEU B C 1
ATOM 3615 O O . LEU B 1 68 ? 72.842 35.678 1.251 1.00 67.07 69 LEU B O 1
ATOM 3621 N N . GLN B 1 69 ? 72.922 34.973 -0.876 1.00 71.93 70 GLN B N 1
ATOM 3622 C CA . GLN B 1 69 ? 73.203 36.308 -1.413 1.00 73.89 70 GLN B CA 1
ATOM 3623 C C . GLN B 1 69 ? 71.973 37.180 -1.617 1.00 73.14 70 GLN B C 1
ATOM 3624 O O . GLN B 1 69 ? 72.070 38.374 -1.888 1.00 71.55 70 GLN B O 1
ATOM 3633 N N . GLN B 1 70 ? 70.815 36.549 -1.511 1.00 74.34 71 GLN B N 1
ATOM 3634 C CA . GLN B 1 70 ? 69.528 37.213 -1.634 1.00 72.40 71 GLN B CA 1
ATOM 3635 C C . GLN B 1 70 ? 69.195 37.889 -0.279 1.00 69.85 71 GLN B C 1
ATOM 3636 O O . GLN B 1 70 ? 68.471 38.886 -0.248 1.00 72.04 71 GLN B O 1
ATOM 3645 N N . PHE B 1 71 ? 69.753 37.373 0.823 1.00 63.36 72 PHE B N 1
ATOM 3646 C CA . PHE B 1 71 ? 69.500 37.916 2.159 1.00 55.34 72 PHE B CA 1
ATOM 3647 C C . PHE B 1 71 ? 70.457 39.031 2.560 1.00 56.99 72 PHE B C 1
ATOM 3648 O O . PHE B 1 71 ? 71.675 38.915 2.402 1.00 57.23 72 PHE B O 1
ATOM 3657 N N . LYS B 1 72 ? 69.894 40.094 3.122 1.00 56.56 73 LYS B N 1
ATOM 3658 C CA . LYS B 1 72 ? 70.677 41.238 3.554 1.00 53.53 73 LYS B CA 1
ATOM 3659 C C . LYS B 1 72 ? 70.908 41.194 5.043 1.00 51.22 73 LYS B C 1
ATOM 3660 O O . LYS B 1 72 ? 71.853 41.794 5.539 1.00 51.39 73 LYS B O 1
ATOM 3670 N N . GLY B 1 73 ? 70.007 40.539 5.764 1.00 48.37 74 GLY B N 1
ATOM 3671 C CA . GLY B 1 73 ? 70.170 40.444 7.199 1.00 47.28 74 GLY B CA 1
ATOM 3672 C C . GLY B 1 73 ? 68.901 40.083 7.936 1.00 47.06 74 GLY B C 1
ATOM 3673 O O . GLY B 1 73 ? 67.838 39.892 7.313 1.00 46.84 74 GLY B O 1
ATOM 3675 N N . ILE B 1 74 ? 69.019 40.010 9.264 1.00 42.37 75 ILE B N 1
ATOM 3676 C CA . ILE B 1 74 ? 67.899 39.688 10.137 1.00 40.75 75 ILE B CA 1
ATOM 3677 C C . ILE B 1 74 ? 67.962 40.545 11.386 1.00 41.65 75 ILE B C 1
ATOM 3678 O O . ILE B 1 74 ? 69.044 40.786 11.910 1.00 40.25 75 ILE B O 1
ATOM 3684 N N . GLU B 1 75 ? 66.802 41.028 11.826 1.00 46.67 76 GLU B N 1
ATOM 3685 C CA . GLU B 1 75 ? 66.687 41.876 13.012 1.00 50.50 76 GLU B CA 1
ATOM 3686 C C . GLU B 1 75 ? 65.642 41.300 13.962 1.00 51.94 76 GLU B C 1
ATOM 3687 O O . GLU B 1 75 ? 64.580 40.867 13.530 1.00 51.96 76 GLU B O 1
ATOM 3694 N N . ARG B 1 76 ? 65.938 41.309 15.256 1.00 53.42 77 ARG B N 1
ATOM 3695 C CA . ARG B 1 76 ? 65.011 40.796 16.241 1.00 55.54 77 ARG B CA 1
ATOM 3696 C C . ARG B 1 76 ? 64.153 41.939 16.753 1.00 58.82 77 ARG B C 1
ATOM 3697 O O . ARG B 1 76 ? 64.674 42.999 17.108 1.00 59.68 77 ARG B O 1
ATOM 3711 N N . SER B 1 77 ? 62.841 41.737 16.767 1.00 62.62 78 SER B N 1
ATOM 3712 C CA . SER B 1 77 ? 61.925 42.758 17.249 1.00 67.25 78 SER B CA 1
ATOM 3713 C C . SER B 1 77 ? 61.962 42.758 18.749 1.00 70.17 78 SER B C 1
ATOM 3714 O O . SER B 1 77 ? 61.636 41.759 19.392 1.00 70.62 78 SER B O 1
ATOM 3719 N N . GLU B 1 78 ? 62.298 43.913 19.298 1.00 75.59 79 GLU B N 1
ATOM 3720 C CA . GLU B 1 78 ? 62.385 44.083 20.736 1.00 81.32 79 GLU B CA 1
ATOM 3721 C C . GLU B 1 78 ? 61.006 44.211 21.378 1.00 83.54 79 GLU B C 1
ATOM 3722 O O . GLU B 1 78 ? 60.897 44.310 22.601 1.00 82.28 79 GLU B O 1
ATOM 3729 N N . LYS B 1 79 ? 59.956 44.206 20.557 1.00 87.10 80 LYS B N 1
ATOM 3730 C CA . LYS B 1 79 ? 58.595 44.344 21.062 1.00 89.81 80 LYS B CA 1
ATOM 3731 C C . LYS B 1 79 ? 57.880 43.008 21.115 1.00 91.57 80 LYS B C 1
ATOM 3732 O O . LYS B 1 79 ? 58.273 42.039 20.452 1.00 91.64 80 LYS B O 1
ATOM 3742 N N . GLY B 1 80 ? 56.810 42.988 21.906 1.00 94.61 81 GLY B N 1
ATOM 3743 C CA . GLY B 1 80 ? 55.972 41.810 22.054 1.00 98.60 81 GLY B CA 1
ATOM 3744 C C . GLY B 1 80 ? 56.588 40.570 22.672 1.00 100.00 81 GLY B C 1
ATOM 3745 O O . GLY B 1 80 ? 57.343 40.662 23.641 1.00 100.00 81 GLY B O 1
ATOM 3747 N N . THR B 1 81 ? 56.234 39.414 22.103 1.00 100.00 82 THR B N 1
ATOM 3748 C CA . THR B 1 81 ? 56.707 38.105 22.551 1.00 99.88 82 THR B CA 1
ATOM 3749 C C . THR B 1 81 ? 58.200 38.115 22.863 1.00 99.56 82 THR B C 1
ATOM 3750 O O . THR B 1 81 ? 58.588 37.814 24.000 1.00 98.74 82 THR B O 1
ATOM 3756 N N . GLU B 1 82 ? 58.996 38.509 21.858 1.00 96.95 83 GLU B N 1
ATOM 3757 C CA . GLU B 1 82 ? 60.466 38.590 21.885 1.00 92.63 83 GLU B CA 1
ATOM 3758 C C . GLU B 1 82 ? 61.009 37.883 20.642 1.00 86.28 83 GLU B C 1
ATOM 3759 O O . GLU B 1 82 ? 61.810 38.444 19.893 1.00 85.27 83 GLU B O 1
ATOM 3766 N N . GLY B 1 83 ? 60.473 36.686 20.393 1.00 77.75 84 GLY B N 1
ATOM 3767 C CA . GLY B 1 83 ? 60.917 35.849 19.296 1.00 65.05 84 GLY B CA 1
ATOM 3768 C C . GLY B 1 83 ? 60.321 36.120 17.941 1.00 57.13 84 GLY B C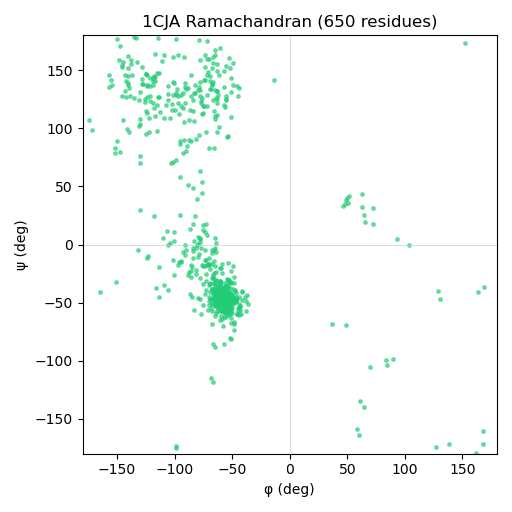 1
ATOM 3769 O O . GLY B 1 83 ? 59.877 35.194 17.271 1.00 55.08 84 GLY B O 1
ATOM 3771 N N . LEU B 1 84 ? 60.302 37.380 17.533 1.00 49.59 85 LEU B N 1
ATOM 3772 C CA . LEU B 1 84 ? 59.777 37.718 16.232 1.00 43.55 85 LEU B CA 1
ATOM 3773 C C . LEU B 1 84 ? 60.914 38.388 15.521 1.00 42.14 85 LEU B C 1
ATOM 3774 O O . LEU B 1 84 ? 61.448 39.379 16.018 1.00 45.42 85 LEU B O 1
ATOM 3780 N N . PHE B 1 85 ? 61.290 37.853 14.368 1.00 36.36 86 PHE B N 1
ATOM 3781 C CA . PHE B 1 85 ? 62.397 38.411 13.614 1.00 34.44 86 PHE B CA 1
ATOM 3782 C C . PHE B 1 85 ? 62.008 38.899 12.242 1.00 34.66 86 PHE B C 1
ATOM 3783 O O . PHE B 1 85 ? 61.255 38.240 11.517 1.00 37.45 86 PHE B O 1
ATOM 3792 N N . PHE B 1 86 ? 62.639 39.992 11.845 1.00 33.77 87 PHE B N 1
ATOM 3793 C CA . PHE B 1 86 ? 62.412 40.576 10.547 1.00 33.36 87 PHE B CA 1
ATOM 3794 C C . PHE B 1 86 ? 63.547 40.135 9.670 1.00 31.85 87 PHE B C 1
ATOM 3795 O O . PHE B 1 86 ? 64.698 40.429 9.960 1.00 29.90 87 PHE B O 1
ATOM 3804 N N . VAL B 1 87 ? 63.218 39.362 8.647 1.00 31.51 88 VAL B N 1
ATOM 3805 C CA . VAL B 1 87 ? 64.208 38.868 7.718 1.00 33.27 88 VAL B CA 1
ATOM 3806 C C . VAL B 1 87 ? 64.127 39.693 6.455 1.00 36.19 88 VAL B C 1
ATOM 3807 O O . VAL B 1 87 ? 63.096 39.675 5.764 1.00 34.43 88 VAL B O 1
ATOM 3812 N N . GLU B 1 88 ? 65.203 40.416 6.153 1.00 38.65 89 GLU B N 1
ATOM 3813 C CA . GLU B 1 88 ? 65.215 41.249 4.963 1.00 44.43 89 GLU B CA 1
ATOM 3814 C C . GLU B 1 88 ? 65.987 40.606 3.842 1.00 46.54 89 GLU B C 1
ATOM 3815 O O . GLU B 1 88 ? 67.172 40.292 3.980 1.00 47.01 89 GLU B O 1
ATOM 3822 N N . THR B 1 89 ? 65.296 40.388 2.738 1.00 47.79 90 THR B N 1
ATOM 3823 C CA . THR B 1 89 ? 65.910 39.808 1.574 1.00 50.19 90 THR B CA 1
ATOM 3824 C C . THR B 1 89 ? 65.867 40.897 0.514 1.00 53.28 90 THR B C 1
ATOM 3825 O O . THR B 1 89 ? 65.308 41.978 0.740 1.00 52.72 90 THR B O 1
ATOM 3831 N N . GLU B 1 90 ? 66.423 40.593 -0.653 1.00 57.27 91 GLU B N 1
ATOM 3832 C CA . GLU B 1 90 ? 66.469 41.532 -1.762 1.00 59.71 91 GLU B CA 1
ATOM 3833 C C . GLU B 1 90 ? 65.136 41.579 -2.491 1.00 60.10 91 GLU B C 1
ATOM 3834 O O . GLU B 1 90 ? 64.893 42.453 -3.314 1.00 60.50 91 GLU B O 1
ATOM 3841 N N . SER B 1 91 ? 64.263 40.639 -2.174 1.00 61.45 92 SER B N 1
ATOM 3842 C CA . SER B 1 91 ? 62.954 40.601 -2.790 1.00 62.69 92 SER B CA 1
ATOM 3843 C C . SER B 1 91 ? 61.885 41.056 -1.782 1.00 62.04 92 SER B C 1
ATOM 3844 O O . SER B 1 91 ? 60.680 40.893 -2.009 1.00 64.59 92 SER B O 1
ATOM 3849 N N . GLY B 1 92 ? 62.322 41.623 -0.663 1.00 58.51 93 GLY B N 1
ATOM 3850 C CA . GLY B 1 92 ? 61.365 42.061 0.330 1.00 53.74 93 GLY B CA 1
ATOM 3851 C C . GLY B 1 92 ? 61.658 41.513 1.715 1.00 51.30 93 GLY B C 1
ATOM 3852 O O . GLY B 1 92 ? 62.652 40.807 1.927 1.00 52.56 93 GLY B O 1
ATOM 3854 N N . VAL B 1 93 ? 60.748 41.785 2.643 1.00 44.24 94 VAL B N 1
ATOM 3855 C CA . VAL B 1 93 ? 60.901 41.387 4.026 1.00 36.16 94 VAL B CA 1
ATOM 3856 C C . VAL B 1 93 ? 59.779 40.508 4.520 1.00 35.70 94 VAL B C 1
ATOM 3857 O O . VAL B 1 93 ? 58.612 40.770 4.258 1.00 38.66 94 VAL B O 1
ATOM 3862 N N . PHE B 1 94 ? 60.123 39.466 5.251 1.00 31.77 95 PHE B N 1
ATOM 3863 C CA . PHE B 1 94 ? 59.101 38.610 5.814 1.00 28.66 95 PHE B CA 1
ATOM 3864 C C . PHE B 1 94 ? 59.519 38.396 7.260 1.00 28.14 95 PHE B C 1
ATOM 3865 O O . PHE B 1 94 ? 60.585 38.861 7.679 1.00 25.01 95 PHE B O 1
ATOM 3874 N N . ILE B 1 95 ? 58.704 37.674 8.010 1.00 23.57 96 ILE B N 1
ATOM 3875 C CA . ILE B 1 95 ? 58.962 37.458 9.409 1.00 23.63 96 ILE B CA 1
ATOM 3876 C C . ILE B 1 95 ? 59.147 36.001 9.782 1.00 29.31 96 ILE B C 1
ATOM 3877 O O . ILE B 1 95 ? 58.439 35.124 9.288 1.00 34.78 96 ILE B O 1
ATOM 3883 N N . VAL B 1 96 ? 60.092 35.747 10.672 1.00 28.19 97 VAL B N 1
ATOM 3884 C CA . VAL B 1 96 ? 60.313 34.409 11.173 1.00 28.05 97 VAL B CA 1
ATOM 3885 C C . VAL B 1 96 ? 60.036 34.564 12.655 1.00 33.10 97 VAL B C 1
ATOM 3886 O O . VAL B 1 96 ? 60.740 35.294 13.356 1.00 35.54 97 VAL B O 1
ATOM 3891 N N . LYS B 1 97 ? 59.024 33.861 13.137 1.00 36.13 98 LYS B N 1
ATOM 3892 C CA . LYS B 1 97 ? 58.599 34.004 14.517 1.00 38.55 98 LYS B CA 1
ATOM 3893 C C . LYS B 1 97 ? 58.418 32.744 15.349 1.00 44.20 98 LYS B C 1
ATOM 3894 O O . LYS B 1 97 ? 57.740 31.809 14.940 1.00 47.41 98 LYS B O 1
ATOM 3904 N N . ARG B 1 98 ? 58.996 32.747 16.541 1.00 49.34 99 ARG B N 1
ATOM 3905 C CA . ARG B 1 98 ? 58.860 31.642 17.476 1.00 52.61 99 ARG B CA 1
ATOM 3906 C C . ARG B 1 98 ? 57.494 31.899 18.085 1.00 53.14 99 ARG B C 1
ATOM 3907 O O . ARG B 1 98 ? 57.194 33.025 18.467 1.00 52.12 99 ARG B O 1
ATOM 3921 N N . SER B 1 99 ? 56.658 30.879 18.167 1.00 56.53 100 SER B N 1
ATOM 3922 C CA . SER B 1 99 ? 55.339 31.080 18.733 1.00 60.99 100 SER B CA 1
ATOM 3923 C C . SER B 1 99 ? 55.061 30.254 19.982 1.00 64.83 100 SER B C 1
ATOM 3924 O O . SER B 1 99 ? 55.358 29.056 20.036 1.00 66.83 100 SER B O 1
ATOM 3929 N N . 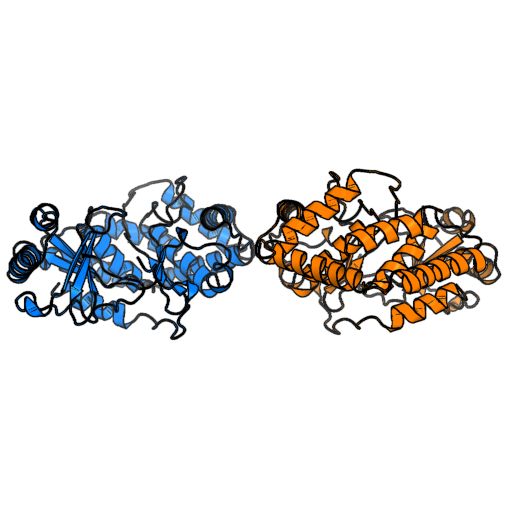THR B 1 100 ? 54.448 30.900 20.967 1.00 68.67 101 THR B N 1
ATOM 3930 C CA . THR B 1 100 ? 54.083 30.253 22.225 1.00 70.63 101 THR B CA 1
ATOM 3931 C C . THR B 1 100 ? 53.063 29.129 21.956 1.00 71.33 101 THR B C 1
ATOM 3932 O O . THR B 1 100 ? 53.230 27.995 22.423 1.00 68.86 101 THR B O 1
ATOM 3938 N N . ASN B 1 101 ? 52.004 29.461 21.210 1.00 71.34 102 ASN B N 1
ATOM 3939 C CA . ASN B 1 101 ? 50.955 28.500 20.882 1.00 69.80 102 ASN B CA 1
ATOM 3940 C C . ASN B 1 101 ? 50.677 28.499 19.393 1.00 63.00 102 ASN B C 1
ATOM 3941 O O . ASN B 1 101 ? 49.600 28.885 18.933 1.00 59.98 102 ASN B O 1
ATOM 3949 N N . ILE B 1 102 ? 51.647 27.975 18.660 1.00 56.97 103 ILE B N 1
ATOM 3950 C CA . ILE B 1 102 ? 51.603 27.918 17.211 1.00 53.59 103 ILE B CA 1
ATOM 3951 C C . ILE B 1 102 ? 50.391 27.248 16.542 1.00 53.55 103 ILE B C 1
ATOM 3952 O O . ILE B 1 102 ? 49.899 27.753 15.538 1.00 52.50 103 ILE B O 1
ATOM 3958 N N . GLU B 1 103 ? 49.872 26.165 17.117 1.00 56.66 104 GLU B N 1
ATOM 3959 C CA . GLU B 1 103 ? 48.711 25.473 16.526 1.00 59.52 104 GLU B CA 1
ATOM 3960 C C . GLU B 1 103 ? 47.561 26.455 16.451 1.00 59.68 104 GLU B C 1
ATOM 3961 O O . GLU B 1 103 ? 46.962 26.681 15.387 1.00 56.49 104 GLU B O 1
ATOM 3968 N N . SER B 1 104 ? 47.265 27.020 17.619 1.00 59.08 105 SER B N 1
ATOM 3969 C CA . SER B 1 104 ? 46.199 27.986 17.787 1.00 57.42 105 SER B CA 1
ATOM 3970 C C . SER B 1 104 ? 46.369 29.081 16.750 1.00 56.10 105 SER B C 1
ATOM 3971 O O . SER B 1 104 ? 45.564 29.205 15.821 1.00 55.95 105 SER B O 1
ATOM 3976 N N . GLU B 1 105 ? 47.488 29.790 16.852 1.00 53.11 106 GLU B N 1
ATOM 3977 C CA . GLU B 1 105 ? 47.768 30.897 15.958 1.00 51.96 106 GLU B CA 1
ATOM 3978 C C . GLU B 1 105 ? 47.496 30.624 14.475 1.00 50.60 106 GLU B C 1
ATOM 3979 O O . GLU B 1 105 ? 46.642 31.289 13.870 1.00 47.62 106 GLU B O 1
ATOM 3986 N N . THR B 1 106 ? 48.125 29.600 13.910 1.00 48.43 107 THR B N 1
ATOM 3987 C CA . THR B 1 106 ? 47.916 29.337 12.491 1.00 47.85 107 THR B CA 1
ATOM 3988 C C . THR B 1 106 ? 46.489 28.880 12.194 1.00 48.64 107 THR B C 1
ATOM 3989 O O . THR B 1 106 ? 45.883 29.283 11.189 1.00 46.78 107 THR B O 1
ATOM 3995 N N . PHE B 1 107 ? 45.935 28.072 13.084 1.00 49.07 108 PHE B N 1
ATOM 3996 C CA . PHE B 1 107 ? 44.589 27.580 12.870 1.00 53.59 108 PHE B CA 1
ATOM 3997 C C . PHE B 1 107 ? 43.623 28.740 12.834 1.00 53.05 108 PHE B C 1
ATOM 3998 O O . PHE B 1 107 ? 42.870 28.931 11.873 1.00 51.68 108 PHE B O 1
ATOM 4007 N N . CYS B 1 108 ? 43.680 29.519 13.904 1.00 51.77 109 CYS B N 1
ATOM 4008 C CA . CYS B 1 108 ? 42.841 30.674 14.088 1.00 51.01 109 CYS B CA 1
ATOM 4009 C C . CYS B 1 108 ? 42.976 31.583 12.882 1.00 51.49 109 CYS B C 1
ATOM 4010 O O . CYS B 1 108 ? 41.974 32.014 12.317 1.00 49.67 109 CYS B O 1
ATOM 4014 N N . SER B 1 109 ? 44.219 31.826 12.462 1.00 51.54 110 SER B N 1
ATOM 4015 C CA . SER B 1 109 ? 44.494 32.668 11.304 1.00 50.87 110 SER B CA 1
ATOM 4016 C C . SER B 1 109 ? 43.586 32.250 10.175 1.00 52.97 110 SER B C 1
ATOM 4017 O O . SER B 1 109 ? 42.901 33.083 9.581 1.00 55.15 110 SER B O 1
ATOM 4022 N N . LEU B 1 110 ? 43.545 30.944 9.921 1.00 55.70 111 LEU B N 1
ATOM 4023 C CA . LEU B 1 110 ? 42.703 30.388 8.863 1.00 56.13 111 LEU B CA 1
ATOM 4024 C C . LEU B 1 110 ? 41.249 30.742 9.112 1.00 53.37 111 LEU B C 1
ATOM 4025 O O . LEU B 1 110 ? 40.552 31.232 8.214 1.00 51.43 111 LEU B O 1
ATOM 4031 N N . LEU B 1 111 ? 40.801 30.498 10.339 1.00 48.44 112 LEU B N 1
ATOM 4032 C CA . LEU B 1 111 ? 39.436 30.799 10.704 1.00 45.57 112 LEU B CA 1
ATOM 4033 C C . LEU B 1 111 ? 39.140 32.253 10.352 1.00 48.32 112 LEU B C 1
ATOM 4034 O O . LEU B 1 111 ? 38.094 32.558 9.780 1.00 50.60 112 LEU B O 1
ATOM 4040 N N . CYS B 1 112 ? 40.089 33.140 10.631 1.00 50.37 113 CYS B N 1
ATOM 4041 C CA . CYS B 1 112 ? 39.914 34.553 10.324 1.00 52.78 113 CYS B CA 1
ATOM 4042 C C . CYS B 1 112 ? 39.654 34.714 8.846 1.00 52.29 113 CYS B C 1
ATOM 4043 O O . CYS B 1 112 ? 38.633 35.266 8.445 1.00 54.91 113 CYS B O 1
ATOM 4047 N N . MET B 1 113 ? 40.578 34.216 8.037 1.00 50.46 114 MET B N 1
ATOM 4048 C CA . MET B 1 113 ? 40.453 34.324 6.598 1.00 52.17 114 MET B CA 1
ATOM 4049 C C . MET B 1 113 ? 39.115 33.776 6.128 1.00 55.01 114 MET B C 1
ATOM 4050 O O . MET B 1 113 ? 38.432 34.385 5.299 1.00 54.50 114 MET B O 1
ATOM 4056 N N . ARG B 1 114 ? 38.727 32.641 6.692 1.00 57.48 115 ARG B N 1
ATOM 4057 C CA . ARG B 1 114 ? 37.473 32.004 6.334 1.00 59.83 115 ARG B CA 1
ATOM 4058 C C . ARG B 1 114 ? 36.308 32.952 6.606 1.00 58.51 115 ARG B C 1
ATOM 4059 O O . ARG B 1 114 ? 35.396 33.071 5.792 1.00 60.53 115 ARG B O 1
ATOM 4073 N N . LEU B 1 115 ? 36.351 33.647 7.736 1.00 56.62 116 LEU B N 1
ATOM 4074 C CA . LEU B 1 115 ? 35.298 34.592 8.087 1.00 54.28 116 LEU B CA 1
ATOM 4075 C C . LEU B 1 115 ? 35.417 35.941 7.381 1.00 54.09 116 LEU B C 1
ATOM 4076 O O . LEU B 1 115 ? 34.675 36.880 7.686 1.00 50.73 116 LEU B O 1
ATOM 4082 N N . GLY B 1 116 ? 36.364 36.035 6.451 1.00 54.44 117 GLY B N 1
ATOM 4083 C CA . GLY B 1 116 ? 36.556 37.257 5.692 1.00 56.43 117 GLY B CA 1
ATOM 4084 C C . GLY B 1 116 ? 37.562 38.270 6.209 1.00 56.35 117 GLY B C 1
ATOM 4085 O O . GLY B 1 116 ? 37.727 39.333 5.591 1.00 56.46 117 GLY B O 1
ATOM 4087 N N . LEU B 1 117 ? 38.284 37.932 7.278 1.00 56.24 118 LEU B N 1
ATOM 4088 C CA . LEU B 1 117 ? 39.259 38.851 7.881 1.00 56.23 118 LEU B CA 1
ATOM 4089 C C . LEU B 1 117 ? 40.669 38.752 7.347 1.00 53.04 118 LEU B C 1
ATOM 4090 O O . LEU B 1 117 ? 41.199 37.662 7.176 1.00 54.22 118 LEU B O 1
ATOM 4096 N N . HIS B 1 118 ? 41.299 39.905 7.164 1.00 50.17 119 HIS B N 1
ATOM 4097 C CA . HIS B 1 118 ? 42.640 39.964 6.619 1.00 50.80 119 HIS B CA 1
ATOM 4098 C C . HIS B 1 118 ? 43.817 39.614 7.498 1.00 51.46 119 HIS B C 1
ATOM 4099 O O . HIS B 1 118 ? 44.773 40.396 7.576 1.00 51.55 119 HIS B O 1
ATOM 4109 N N . ALA B 1 119 ? 43.780 38.426 8.105 1.00 49.72 120 ALA B N 1
ATOM 4110 C CA . ALA B 1 119 ? 44.865 37.958 8.964 1.00 47.74 120 ALA B CA 1
ATOM 4111 C C . ALA B 1 119 ? 46.129 37.830 8.099 1.00 51.37 120 ALA B C 1
ATOM 4112 O O . ALA B 1 119 ? 46.047 37.544 6.897 1.00 53.09 120 ALA B O 1
ATOM 4115 N N . PRO B 1 120 ? 47.319 38.032 8.690 1.00 53.33 121 PRO B N 1
ATOM 4116 C CA . PRO B 1 120 ? 48.559 37.938 7.904 1.00 52.83 121 PRO B CA 1
ATOM 4117 C C . PRO B 1 120 ? 48.845 36.524 7.450 1.00 51.97 121 PRO B C 1
ATOM 4118 O O . PRO B 1 120 ? 48.755 35.584 8.246 1.00 48.77 121 PRO B O 1
ATOM 4122 N N . LYS B 1 121 ? 49.200 36.373 6.179 1.00 52.51 122 LYS B N 1
ATOM 4123 C CA . LYS B 1 121 ? 49.510 35.053 5.650 1.00 55.11 122 LYS B CA 1
ATOM 4124 C C . LYS B 1 121 ? 50.614 34.403 6.477 1.00 56.50 122 LYS B C 1
ATOM 4125 O O . LYS B 1 121 ? 51.724 34.934 6.581 1.00 59.48 122 LYS B O 1
ATOM 4135 N N . VAL B 1 122 ? 50.275 33.274 7.091 1.00 56.54 123 VAL B N 1
ATOM 4136 C CA . VAL B 1 122 ? 51.189 32.516 7.940 1.00 53.90 123 VAL B CA 1
ATOM 4137 C C . VAL B 1 122 ? 51.460 31.124 7.349 1.00 54.92 123 VAL B C 1
ATOM 4138 O O . VAL B 1 122 ? 50.575 30.507 6.762 1.00 57.29 123 VAL B O 1
ATOM 4143 N N . ARG B 1 123 ? 52.682 30.628 7.504 1.00 56.02 124 ARG B N 1
ATOM 4144 C CA . ARG B 1 123 ? 53.037 29.307 6.990 1.00 54.37 124 ARG B CA 1
ATOM 4145 C C . ARG B 1 123 ? 53.969 28.581 7.951 1.00 53.07 124 ARG B C 1
ATOM 4146 O O . ARG B 1 123 ? 54.997 29.121 8.367 1.00 52.26 124 ARG B O 1
ATOM 4160 N N . VAL B 1 124 ? 53.592 27.362 8.316 1.00 49.79 125 VAL B N 1
ATOM 4161 C CA . VAL B 1 124 ? 54.391 26.595 9.250 1.00 48.71 125 VAL B CA 1
ATOM 4162 C C . VAL B 1 124 ? 55.524 25.812 8.605 1.00 52.06 125 VAL B C 1
ATOM 4163 O O . VAL B 1 124 ? 55.409 25.324 7.465 1.00 53.54 125 VAL B O 1
ATOM 4168 N N . VAL B 1 125 ? 56.615 25.706 9.353 1.00 52.01 126 VAL B N 1
ATOM 4169 C CA . VAL B 1 125 ? 57.798 24.983 8.942 1.00 53.56 126 VAL B CA 1
ATOM 4170 C C . VAL B 1 125 ? 58.253 24.135 10.136 1.00 59.05 126 VAL B C 1
ATOM 4171 O O . VAL B 1 125 ? 58.379 24.634 11.260 1.00 60.25 126 VAL B O 1
ATOM 4176 N N . SER B 1 126 ? 58.413 22.835 9.912 1.00 64.17 127 SER B N 1
ATOM 4177 C CA . SER B 1 126 ? 58.863 21.939 10.964 1.00 66.51 127 SER B CA 1
ATOM 4178 C C . SER B 1 126 ? 60.365 22.020 10.997 1.00 68.52 127 SER B C 1
ATOM 4179 O O . SER B 1 126 ? 61.024 21.796 9.981 1.00 68.75 127 SER B O 1
ATOM 4184 N N . SER B 1 127 ? 60.890 22.348 12.168 1.00 70.37 128 SER B N 1
ATOM 4185 C CA . SER B 1 127 ? 62.324 22.504 12.397 1.00 71.96 128 SER B CA 1
ATOM 4186 C C . SER B 1 127 ? 63.110 21.327 11.821 1.00 73.90 128 SER B C 1
ATOM 4187 O O . SER B 1 127 ? 64.173 21.499 11.200 1.00 70.59 128 SER B O 1
ATOM 4192 N N . ASN B 1 128 ? 62.529 20.138 11.981 1.00 76.62 129 ASN B N 1
ATOM 4193 C CA . ASN B 1 128 ? 63.132 18.887 11.530 1.00 77.20 129 ASN B CA 1
ATOM 4194 C C . ASN B 1 128 ? 62.536 18.381 10.226 1.00 74.90 129 ASN B C 1
ATOM 4195 O O . ASN B 1 128 ? 61.778 17.413 10.204 1.00 73.72 129 ASN B O 1
ATOM 4203 N N . SER B 1 129 ? 62.850 19.085 9.151 1.00 73.19 130 SER B N 1
ATOM 4204 C CA . SER B 1 129 ? 62.387 18.745 7.817 1.00 71.88 130 SER B CA 1
ATOM 4205 C C . SER B 1 129 ? 63.512 19.252 6.952 1.00 73.00 130 SER B C 1
ATOM 4206 O O . SER B 1 129 ? 64.455 19.855 7.463 1.00 74.02 130 SER B O 1
ATOM 4211 N N . GLU B 1 130 ? 63.428 19.044 5.648 1.00 76.29 131 GLU B N 1
ATOM 4212 C CA . GLU B 1 130 ? 64.501 19.529 4.793 1.00 81.40 131 GLU B CA 1
ATOM 4213 C C . GLU B 1 130 ? 64.569 21.060 4.810 1.00 81.32 131 GLU B C 1
ATOM 4214 O O . GLU B 1 130 ? 65.618 21.643 5.103 1.00 83.30 131 GLU B O 1
ATOM 4221 N N . GLU B 1 131 ? 63.435 21.708 4.562 1.00 80.53 132 GLU B N 1
ATOM 4222 C CA . GLU B 1 131 ? 63.396 23.167 4.546 1.00 77.67 132 GLU B CA 1
ATOM 4223 C C . GLU B 1 131 ? 63.734 23.742 5.912 1.00 76.54 132 GLU B C 1
ATOM 4224 O O . GLU B 1 131 ? 64.453 24.736 6.007 1.00 73.74 132 GLU B O 1
ATOM 4231 N N . GLY B 1 132 ? 63.210 23.111 6.960 1.00 75.77 133 GLY B N 1
ATOM 4232 C CA . GLY B 1 132 ? 63.481 23.570 8.308 1.00 75.53 133 GLY B CA 1
ATOM 4233 C C . GLY B 1 132 ? 64.977 23.705 8.522 1.00 75.63 133 GLY B C 1
ATOM 4234 O O . GLY B 1 132 ? 65.492 24.812 8.742 1.00 77.16 133 GLY B O 1
ATOM 4236 N N . THR B 1 133 ? 65.689 22.595 8.368 1.00 72.73 134 THR B N 1
ATOM 4237 C CA . THR B 1 133 ? 67.124 22.610 8.550 1.00 69.61 134 THR B CA 1
ATOM 4238 C C . THR B 1 133 ? 67.810 23.595 7.597 1.00 64.83 134 THR B C 1
ATOM 4239 O O . THR B 1 133 ? 68.714 24.326 8.006 1.00 63.39 134 THR B O 1
ATOM 4245 N N . ASN B 1 134 ? 67.336 23.670 6.356 1.00 60.11 135 ASN B N 1
ATOM 4246 C CA . ASN B 1 134 ? 67.909 24.594 5.370 1.00 59.14 135 ASN B CA 1
ATOM 4247 C C . ASN B 1 134 ? 67.749 26.065 5.738 1.00 56.94 135 ASN B C 1
ATOM 4248 O O . ASN B 1 134 ? 68.633 26.894 5.494 1.00 54.46 135 ASN B O 1
ATOM 4256 N N . MET B 1 135 ? 66.589 26.381 6.291 1.00 57.34 136 MET B N 1
ATOM 4257 C CA . MET B 1 135 ? 66.265 27.726 6.734 1.00 55.97 136 MET B CA 1
ATOM 4258 C C . MET B 1 135 ? 67.211 28.071 7.869 1.00 54.68 136 MET B C 1
ATOM 4259 O O . MET B 1 135 ? 68.022 28.986 7.755 1.00 52.10 136 MET B O 1
ATOM 4265 N N . LEU B 1 136 ? 67.134 27.289 8.941 1.00 53.59 137 LEU B N 1
ATOM 4266 C CA . LEU B 1 136 ? 67.974 27.490 10.110 1.00 53.05 137 LEU B CA 1
ATOM 4267 C C . LEU B 1 136 ? 69.426 27.709 9.713 1.00 53.86 137 LEU B C 1
ATOM 4268 O O . LEU B 1 136 ? 70.061 28.653 10.170 1.00 54.18 137 LEU B O 1
ATOM 4274 N N . GLU B 1 137 ? 69.931 26.881 8.810 1.00 55.88 138 GLU B N 1
ATOM 4275 C CA . GLU B 1 137 ? 71.300 27.038 8.337 1.00 60.35 138 GLU B CA 1
ATOM 4276 C C . GLU B 1 137 ? 71.491 28.411 7.705 1.00 58.34 138 GLU B C 1
ATOM 4277 O O . GLU B 1 137 ? 72.486 29.091 7.951 1.00 60.56 138 GLU B O 1
ATOM 4284 N N . CYS B 1 138 ? 70.540 28.811 6.876 1.00 55.22 139 CYS B N 1
ATOM 4285 C CA . CYS B 1 138 ? 70.602 30.107 6.231 1.00 49.71 139 CYS B CA 1
ATOM 4286 C C . CYS B 1 138 ? 70.538 31.244 7.261 1.00 47.90 139 CYS B C 1
ATOM 4287 O O . CYS B 1 138 ? 71.307 32.207 7.187 1.00 46.30 139 CYS B O 1
ATOM 4291 N N . LEU B 1 139 ? 69.654 31.101 8.249 1.00 45.82 140 LEU B N 1
ATOM 4292 C CA . LEU B 1 139 ? 69.470 32.114 9.281 1.00 43.60 140 LEU B CA 1
ATOM 4293 C C . LEU B 1 139 ? 70.670 32.274 10.185 1.00 44.34 140 LEU B C 1
ATOM 4294 O O . LEU B 1 139 ? 71.100 33.395 10.464 1.00 46.24 140 LEU B O 1
ATOM 4300 N N . ALA B 1 140 ? 71.218 31.159 10.636 1.00 42.07 141 ALA B N 1
ATOM 4301 C CA . ALA B 1 140 ? 72.394 31.200 11.480 1.00 42.73 141 ALA B CA 1
ATOM 4302 C C . ALA B 1 140 ? 73.498 31.945 10.726 1.00 44.48 141 ALA B C 1
ATOM 4303 O O . ALA B 1 140 ? 74.161 32.828 11.273 1.00 44.64 141 ALA B O 1
ATOM 4306 N N . ALA B 1 141 ? 73.648 31.618 9.446 1.00 46.02 142 ALA B N 1
ATOM 4307 C CA . ALA B 1 141 ? 74.675 32.223 8.606 1.00 46.97 142 ALA B CA 1
ATOM 4308 C C . ALA B 1 141 ? 74.580 33.738 8.426 1.00 48.99 142 ALA B C 1
ATOM 4309 O O . ALA B 1 141 ? 75.612 34.409 8.334 1.00 47.68 142 ALA B O 1
ATOM 4312 N N . ILE B 1 142 ? 73.363 34.277 8.336 1.00 48.78 143 ILE B N 1
ATOM 4313 C CA . ILE B 1 142 ? 73.202 35.724 8.155 1.00 46.29 143 ILE B CA 1
ATOM 4314 C C . ILE B 1 142 ? 72.994 36.477 9.463 1.00 45.94 143 ILE B C 1
ATOM 4315 O O . ILE B 1 142 ? 73.094 37.707 9.501 1.00 43.56 143 ILE B O 1
ATOM 4321 N N . ASP B 1 143 ? 72.696 35.745 10.533 1.00 45.76 144 ASP B N 1
ATOM 4322 C CA . ASP B 1 143 ? 72.472 36.363 11.830 1.00 44.36 144 ASP B CA 1
ATOM 4323 C C . ASP B 1 143 ? 73.732 36.895 12.484 1.00 43.24 144 ASP B C 1
ATOM 4324 O O . ASP B 1 143 ? 74.632 36.133 12.812 1.00 40.28 144 ASP B O 1
ATOM 4330 N N . LYS B 1 144 ? 73.761 38.199 12.729 1.00 44.69 145 LYS B N 1
ATOM 4331 C CA . LYS B 1 144 ? 74.916 38.803 13.369 1.00 49.62 145 LYS B CA 1
ATOM 4332 C C . LYS B 1 144 ? 74.711 39.207 14.834 1.00 53.23 145 LYS B C 1
ATOM 4333 O O . LYS B 1 144 ? 75.636 39.697 15.476 1.00 53.85 145 LYS B O 1
ATOM 4343 N N . SER B 1 145 ? 73.515 38.980 15.368 1.00 55.68 146 SER B N 1
ATOM 4344 C CA . SER B 1 145 ? 73.224 39.307 16.762 1.00 57.45 146 SER B CA 1
ATOM 4345 C C . SER B 1 145 ? 73.574 38.124 17.670 1.00 59.64 146 SER B C 1
ATOM 4346 O O . SER B 1 145 ? 73.843 38.288 18.868 1.00 61.99 146 SER B O 1
ATOM 4351 N N . PHE B 1 146 ? 73.529 36.932 17.075 1.00 61.39 147 PHE B N 1
ATOM 4352 C CA . PHE B 1 146 ? 73.816 35.648 17.725 1.00 60.88 147 PHE B CA 1
ATOM 4353 C C . PHE B 1 146 ? 72.775 35.150 18.709 1.00 60.44 147 PHE B C 1
ATOM 4354 O O . PHE B 1 146 ? 73.073 34.462 19.683 1.00 59.23 147 PHE B O 1
ATOM 4363 N N . ARG B 1 147 ? 71.533 35.496 18.428 1.00 61.98 148 ARG B N 1
ATOM 4364 C CA . ARG B 1 147 ? 70.455 35.054 19.269 1.00 65.22 148 ARG B CA 1
ATOM 4365 C C . ARG B 1 147 ? 69.413 34.281 18.468 1.00 63.80 148 ARG B C 1
ATOM 4366 O O . ARG B 1 147 ? 68.598 33.581 19.059 1.00 66.96 148 ARG B O 1
ATOM 4380 N N . VAL B 1 148 ? 69.515 34.293 17.135 1.00 57.24 149 VAL B N 1
ATOM 4381 C CA . VAL B 1 148 ? 68.551 33.570 16.301 1.00 52.53 149 VAL B CA 1
ATOM 4382 C C . VAL B 1 148 ? 68.560 32.091 16.602 1.00 51.86 149 VAL B C 1
ATOM 4383 O O . VAL B 1 148 ? 67.584 31.552 17.099 1.00 51.96 149 VAL B O 1
ATOM 4388 N N . ILE B 1 149 ? 69.677 31.441 16.310 1.00 53.33 150 ILE B N 1
ATOM 4389 C CA . ILE B 1 149 ? 69.812 30.006 16.545 1.00 53.92 150 ILE B CA 1
ATOM 4390 C C . ILE B 1 149 ? 69.380 29.566 17.930 1.00 52.79 150 ILE B C 1
ATOM 4391 O O . ILE B 1 149 ? 68.650 28.586 18.086 1.00 50.58 150 ILE B O 1
ATOM 4397 N N . THR B 1 150 ? 69.818 30.307 18.934 1.00 50.45 151 THR B N 1
ATOM 4398 C CA . THR B 1 150 ? 69.466 29.961 20.286 1.00 49.86 151 THR B CA 1
ATOM 4399 C C . THR B 1 150 ? 67.938 29.955 20.428 1.00 51.48 151 THR B C 1
ATOM 4400 O O . THR B 1 150 ? 67.315 28.894 20.538 1.00 52.94 151 THR B O 1
ATOM 4406 N N . THR B 1 151 ? 67.326 31.117 20.257 1.00 50.62 152 THR B N 1
ATOM 4407 C CA . THR B 1 151 ? 65.895 31.215 20.409 1.00 47.78 152 THR B CA 1
ATOM 4408 C C . THR B 1 151 ? 65.146 30.264 19.495 1.00 48.70 152 THR B C 1
ATOM 4409 O O . THR B 1 151 ? 64.298 29.502 19.956 1.00 50.83 152 THR B O 1
ATOM 4415 N N . LEU B 1 152 ? 65.556 30.209 18.235 1.00 48.22 153 LEU B N 1
ATOM 4416 C CA . LEU B 1 152 ? 64.883 29.387 17.240 1.00 51.25 153 LEU B CA 1
ATOM 4417 C C . LEU B 1 152 ? 65.037 27.872 17.140 1.00 54.34 153 LEU B C 1
ATOM 4418 O O . LEU B 1 152 ? 64.039 27.160 17.202 1.00 57.01 153 LEU B O 1
ATOM 4424 N N . ALA B 1 153 ? 66.258 27.382 16.932 1.00 58.99 154 ALA B N 1
ATOM 4425 C CA . ALA B 1 153 ? 66.518 25.939 16.776 1.00 61.65 154 ALA B CA 1
ATOM 4426 C C . ALA B 1 153 ? 65.918 25.074 17.885 1.00 62.43 154 ALA B C 1
ATOM 4427 O O . ALA B 1 153 ? 65.709 23.873 17.716 1.00 60.81 154 ALA B O 1
ATOM 4430 N N . ASN B 1 154 ? 65.678 25.693 19.032 1.00 64.39 155 ASN B N 1
ATOM 4431 C CA . ASN B 1 154 ? 65.089 25.027 20.184 1.00 66.27 155 ASN B CA 1
ATOM 4432 C C . ASN B 1 154 ? 63.690 24.467 19.829 1.00 65.39 155 ASN B C 1
ATOM 4433 O O . ASN B 1 154 ? 63.286 23.398 20.291 1.00 63.89 155 ASN B O 1
ATOM 4441 N N . GLN B 1 155 ? 63.005 25.176 18.937 1.00 64.78 156 GLN B N 1
ATOM 4442 C CA . GLN B 1 155 ? 61.651 24.870 18.481 1.00 61.59 156 GLN B CA 1
ATOM 4443 C C . GLN B 1 155 ? 61.450 23.702 17.521 1.00 56.59 156 GLN B C 1
ATOM 4444 O O . GLN B 1 155 ? 62.186 23.533 16.557 1.00 51.26 156 GLN B O 1
ATOM 4453 N N . ALA B 1 156 ? 60.360 22.977 17.742 1.00 54.48 157 ALA B N 1
ATOM 4454 C CA . ALA B 1 156 ? 59.982 21.855 16.898 1.00 53.54 157 ALA B CA 1
ATOM 4455 C C . ALA B 1 156 ? 59.429 22.429 15.611 1.00 55.11 157 ALA B C 1
ATOM 4456 O O . ALA B 1 156 ? 59.558 21.829 14.536 1.00 57.24 157 ALA B O 1
ATOM 4459 N N . ASN B 1 157 ? 58.767 23.576 15.738 1.00 56.08 158 ASN B N 1
ATOM 4460 C CA . ASN B 1 157 ? 58.177 24.254 14.593 1.00 56.39 158 ASN B CA 1
ATOM 4461 C C . ASN B 1 157 ? 58.340 25.751 14.684 1.00 55.84 158 ASN B C 1
ATOM 4462 O O . ASN B 1 157 ? 58.311 26.336 15.777 1.00 54.70 158 ASN B O 1
ATOM 4470 N N . ILE B 1 158 ? 58.523 26.357 13.516 1.00 53.02 159 ILE B N 1
ATOM 4471 C CA . ILE B 1 158 ? 58.738 27.787 13.389 1.00 48.86 159 ILE B CA 1
ATOM 4472 C C . ILE B 1 158 ? 57.694 28.372 12.423 1.00 47.61 159 ILE B C 1
ATOM 4473 O O . ILE B 1 158 ? 57.235 27.683 11.511 1.00 47.17 159 ILE B O 1
ATOM 4479 N N . LEU B 1 159 ? 57.276 29.611 12.680 1.00 45.73 160 LEU B N 1
ATOM 4480 C CA . LEU B 1 159 ? 56.254 30.298 11.891 1.00 44.50 160 LEU B CA 1
ATOM 4481 C C . LEU B 1 159 ? 56.813 31.322 10.891 1.00 43.31 160 LEU B C 1
ATOM 4482 O O . LEU B 1 159 ? 57.656 32.155 11.244 1.00 46.28 160 LEU B O 1
ATOM 4488 N N . LEU B 1 160 ? 56.406 31.224 9.634 1.00 39.19 161 LEU B N 1
ATOM 4489 C CA . LEU B 1 160 ? 56.840 32.207 8.658 1.00 39.20 161 LEU B CA 1
ATOM 4490 C C . LEU B 1 160 ? 55.647 33.097 8.532 1.00 41.63 161 LEU B C 1
ATOM 4491 O O . LEU B 1 160 ? 54.517 32.611 8.533 1.00 44.56 161 LEU B O 1
ATOM 4497 N N . MET B 1 161 ? 55.867 34.397 8.445 1.00 41.74 162 MET B N 1
ATOM 4498 C CA . MET B 1 161 ? 54.728 35.281 8.394 1.00 41.21 162 MET B CA 1
ATOM 4499 C C . MET B 1 161 ? 54.911 36.453 7.492 1.00 39.99 162 MET B C 1
ATOM 4500 O O . MET B 1 161 ? 56.011 36.983 7.341 1.00 40.33 162 MET B O 1
ATOM 4506 N N . GLU B 1 162 ? 53.800 36.835 6.889 1.00 38.83 163 GLU B N 1
ATOM 4507 C CA . GLU B 1 162 ? 53.735 37.944 5.972 1.00 39.97 163 GLU B CA 1
ATOM 4508 C C . GLU B 1 162 ? 54.004 39.237 6.719 1.00 35.66 163 GLU B C 1
ATOM 4509 O O . GLU B 1 162 ? 53.581 39.393 7.869 1.00 31.49 163 GLU B O 1
ATOM 4516 N N . LEU B 1 163 ? 54.762 40.132 6.091 1.00 34.44 164 LEU B N 1
ATOM 4517 C CA . LEU B 1 163 ? 55.037 41.417 6.707 1.00 32.48 164 LEU B CA 1
ATOM 4518 C C . LEU B 1 163 ? 53.822 42.255 6.374 1.00 32.49 164 LEU B C 1
ATOM 4519 O O . LEU B 1 163 ? 53.373 42.257 5.231 1.00 30.74 164 LEU B O 1
ATOM 4525 N N . VAL B 1 164 ? 53.244 42.903 7.378 1.00 32.83 165 VAL B N 1
ATOM 4526 C CA . VAL B 1 164 ? 52.076 43.750 7.159 1.00 33.22 165 VAL B CA 1
ATOM 4527 C C . VAL B 1 164 ? 52.506 45.191 7.288 1.00 31.33 165 VAL B C 1
ATOM 4528 O O . VAL B 1 164 ? 53.013 45.577 8.327 1.00 35.03 165 VAL B O 1
ATOM 4533 N N . ARG B 1 165 ? 52.339 45.983 6.237 1.00 30.83 166 ARG B N 1
ATOM 4534 C CA . ARG B 1 165 ? 52.723 47.379 6.318 1.00 31.19 166 ARG B CA 1
ATOM 4535 C C . ARG B 1 165 ? 51.544 48.089 6.940 1.00 32.32 166 ARG B C 1
ATOM 4536 O O . ARG B 1 165 ? 50.435 48.076 6.391 1.00 33.41 166 ARG B O 1
ATOM 4550 N N . GLY B 1 166 ? 51.772 48.623 8.133 1.00 32.87 167 GLY B N 1
ATOM 4551 C CA . GLY B 1 166 ? 50.737 49.318 8.871 1.00 32.18 167 GLY B CA 1
ATOM 4552 C C . GLY B 1 166 ? 51.172 49.554 10.306 1.00 32.78 167 GLY B C 1
ATOM 4553 O O . GLY B 1 166 ? 52.327 49.303 10.679 1.00 30.30 167 GLY B O 1
ATOM 4555 N N . ILE B 1 167 ? 50.251 50.028 11.130 1.00 34.52 168 ILE B N 1
ATOM 4556 C CA . ILE B 1 167 ? 50.581 50.296 12.519 1.00 37.64 168 ILE B CA 1
ATOM 4557 C C . ILE B 1 167 ? 49.512 49.704 13.401 1.00 39.63 168 ILE B C 1
ATOM 4558 O O . ILE B 1 167 ? 48.408 49.426 12.937 1.00 39.53 168 ILE B O 1
ATOM 4564 N N . THR B 1 168 ? 49.855 49.434 14.650 1.00 42.24 169 THR B N 1
ATOM 4565 C CA . THR B 1 168 ? 48.874 48.864 15.552 1.00 48.05 169 THR B CA 1
ATOM 4566 C C . THR B 1 168 ? 47.909 49.963 15.925 1.00 49.26 169 THR B C 1
ATOM 4567 O O . THR B 1 168 ? 48.208 51.145 15.761 1.00 51.26 169 THR B O 1
ATOM 4573 N N . LEU B 1 169 ? 46.767 49.567 16.458 1.00 50.12 170 LEU B N 1
ATOM 4574 C CA . LEU B 1 169 ? 45.737 50.500 16.864 1.00 51.59 170 LEU B CA 1
ATOM 4575 C C . LEU B 1 169 ? 46.160 51.475 17.957 1.00 55.89 170 LEU B C 1
ATOM 4576 O O . LEU B 1 169 ? 45.866 52.660 17.864 1.00 55.84 170 LEU B O 1
ATOM 4582 N N . ASN B 1 170 ? 46.836 50.978 18.993 1.00 62.17 171 ASN B N 1
ATOM 4583 C CA . ASN B 1 170 ? 47.280 51.827 20.105 1.00 66.98 171 ASN B CA 1
ATOM 4584 C C . ASN B 1 170 ? 48.001 53.056 19.590 1.00 71.83 171 ASN B C 1
ATOM 4585 O O . ASN B 1 170 ? 47.740 54.168 20.041 1.00 73.27 171 ASN B O 1
ATOM 4593 N N . LYS B 1 171 ? 48.906 52.834 18.637 1.00 77.00 172 LYS B N 1
ATOM 4594 C CA . LYS B 1 171 ? 49.728 53.894 18.047 1.00 80.35 172 LYS B CA 1
ATOM 4595 C C . LYS B 1 171 ? 48.996 54.988 17.255 1.00 78.79 172 LYS B C 1
ATOM 4596 O O . LYS B 1 171 ? 49.638 55.896 16.704 1.00 76.07 172 LYS B O 1
ATOM 4606 N N . LEU B 1 172 ? 47.666 54.902 17.180 1.00 78.53 173 LEU B N 1
ATOM 4607 C CA . LEU B 1 172 ? 46.886 55.924 16.483 1.00 76.79 173 LEU B CA 1
ATOM 4608 C C . LEU B 1 172 ? 46.846 57.134 17.390 1.00 80.22 173 LEU B C 1
ATOM 4609 O O . LEU B 1 172 ? 46.280 57.100 18.487 1.00 78.52 173 LEU B O 1
ATOM 4615 N N . THR B 1 173 ? 47.494 58.188 16.920 1.00 84.58 174 THR B N 1
ATOM 4616 C CA . THR B 1 173 ? 47.601 59.439 17.645 1.00 89.90 174 THR B CA 1
ATOM 4617 C C . THR B 1 173 ? 46.280 60.033 18.148 1.00 91.57 174 THR B C 1
ATOM 4618 O O . THR B 1 173 ? 45.952 59.921 19.333 1.00 94.31 174 THR B O 1
ATOM 4624 N N . THR B 1 174 ? 45.566 60.704 17.244 1.00 88.22 175 THR B N 1
ATOM 4625 C CA . THR B 1 174 ? 44.305 61.386 17.533 1.00 82.31 175 THR B CA 1
ATOM 4626 C C . THR B 1 174 ? 44.143 62.312 16.341 1.00 77.76 175 THR B C 1
ATOM 4627 O O . THR B 1 174 ? 43.083 62.406 15.738 1.00 76.45 175 THR B O 1
ATOM 4633 N N . THR B 1 175 ? 45.258 62.906 15.948 1.00 73.43 176 THR B N 1
ATOM 4634 C CA . THR B 1 175 ? 45.297 63.815 14.833 1.00 71.98 176 THR B CA 1
ATOM 4635 C C . THR B 1 175 ? 45.153 62.998 13.532 1.00 71.44 176 THR B C 1
ATOM 4636 O O . THR B 1 175 ? 44.872 63.544 12.463 1.00 71.53 176 THR B O 1
ATOM 4642 N N . SER B 1 176 ? 45.303 61.677 13.641 1.00 69.16 177 SER B N 1
ATOM 4643 C CA . SER B 1 176 ? 45.185 60.788 12.482 1.00 65.22 177 SER B CA 1
ATOM 4644 C C . SER B 1 176 ? 43.935 59.933 12.508 1.00 60.06 177 SER B C 1
ATOM 4645 O O . SER B 1 176 ? 43.329 59.668 11.471 1.00 58.07 177 SER B O 1
ATOM 4650 N N . ALA B 1 177 ? 43.532 59.539 13.708 1.00 53.91 178 ALA B N 1
ATOM 4651 C CA . ALA B 1 177 ? 42.339 58.733 13.887 1.00 49.21 178 ALA B CA 1
ATOM 4652 C C . ALA B 1 177 ? 41.178 59.085 12.947 1.00 48.21 178 ALA B C 1
ATOM 4653 O O . ALA B 1 177 ? 40.576 58.202 12.366 1.00 44.37 178 ALA B O 1
ATOM 4656 N N . PRO B 1 178 ? 40.889 60.382 12.742 1.00 49.40 179 PRO B N 1
ATOM 4657 C CA . PRO B 1 178 ? 39.789 60.780 11.863 1.00 51.67 179 PRO B CA 1
ATOM 4658 C C . PRO B 1 178 ? 39.856 60.199 10.478 1.00 54.50 179 PRO B C 1
ATOM 4659 O O . PRO B 1 178 ? 38.867 59.700 9.952 1.00 55.02 179 PRO B O 1
ATOM 4663 N N . GLU B 1 179 ? 41.027 60.278 9.878 1.00 58.09 180 GLU B N 1
ATOM 4664 C CA . GLU B 1 179 ? 41.190 59.772 8.534 1.00 62.91 180 GLU B CA 1
ATOM 4665 C C . GLU B 1 179 ? 41.390 58.264 8.485 1.00 63.47 180 GLU B C 1
ATOM 4666 O O . GLU B 1 179 ? 41.490 57.677 7.405 1.00 64.04 180 GLU B O 1
ATOM 4673 N N . VAL B 1 180 ? 41.404 57.625 9.648 1.00 61.98 181 VAL B N 1
ATOM 4674 C CA . VAL B 1 180 ? 41.613 56.185 9.698 1.00 58.44 181 VAL B CA 1
ATOM 4675 C C . VAL B 1 180 ? 40.383 55.443 10.191 1.00 56.77 181 VAL B C 1
ATOM 4676 O O . VAL B 1 180 ? 39.991 54.426 9.616 1.00 56.43 181 VAL B O 1
ATOM 4681 N N . LEU B 1 181 ? 39.772 55.956 11.253 1.00 53.50 182 LEU B N 1
ATOM 4682 C CA . LEU B 1 181 ? 38.607 55.332 11.847 1.00 51.16 182 LEU B CA 1
ATOM 4683 C C . LEU B 1 181 ? 37.346 55.566 11.052 1.00 53.50 182 LEU B C 1
ATOM 4684 O O . LEU B 1 181 ? 36.293 55.850 11.611 1.00 54.14 182 LEU B O 1
ATOM 4690 N N . THR B 1 182 ? 37.464 55.412 9.738 1.00 56.20 183 THR B N 1
ATOM 4691 C CA . THR B 1 182 ? 36.346 55.569 8.829 1.00 59.92 183 THR B CA 1
ATOM 4692 C C . THR B 1 182 ? 35.268 54.537 9.197 1.00 61.19 183 THR B C 1
ATOM 4693 O O . THR B 1 182 ? 35.506 53.644 10.018 1.00 61.37 183 THR B O 1
ATOM 4699 N N . LYS B 1 183 ? 34.078 54.682 8.619 1.00 64.00 184 LYS B N 1
ATOM 4700 C CA . LYS B 1 183 ? 32.966 53.772 8.884 1.00 65.79 184 LYS B CA 1
ATOM 4701 C C . LYS B 1 183 ? 33.385 52.334 8.601 1.00 65.23 184 LYS B C 1
ATOM 4702 O O . LYS B 1 183 ? 33.134 51.418 9.401 1.00 63.79 184 LYS B O 1
ATOM 4712 N N . SER B 1 184 ? 34.057 52.155 7.469 1.00 63.47 185 SER B N 1
ATOM 4713 C CA . SER B 1 184 ? 34.543 50.849 7.045 1.00 62.25 185 SER B CA 1
ATOM 4714 C C . SER B 1 184 ? 35.280 50.169 8.213 1.00 61.60 185 SER B C 1
ATOM 4715 O O . SER B 1 184 ? 34.739 49.253 8.842 1.00 61.49 185 SER B O 1
ATOM 4720 N N . THR B 1 185 ? 36.486 50.662 8.509 1.00 57.96 186 THR B N 1
ATOM 4721 C CA . THR B 1 185 ? 37.344 50.191 9.598 1.00 51.67 186 THR B CA 1
ATOM 4722 C C . THR B 1 185 ? 36.521 49.786 10.819 1.00 52.23 186 THR B C 1
ATOM 4723 O O . THR B 1 185 ? 36.691 48.697 11.371 1.00 53.26 186 THR B O 1
ATOM 4729 N N . MET B 1 186 ? 35.635 50.681 11.240 1.00 49.84 187 MET B N 1
ATOM 4730 C CA . MET B 1 186 ? 34.782 50.439 12.386 1.00 48.61 187 MET B CA 1
ATOM 4731 C C . MET B 1 186 ? 33.976 49.160 12.264 1.00 49.88 187 MET B C 1
ATOM 4732 O O . MET B 1 186 ? 33.845 48.404 13.227 1.00 50.45 187 MET B O 1
ATOM 4738 N N . GLN B 1 187 ? 33.386 48.934 11.098 1.00 50.24 188 GLN B N 1
ATOM 4739 C CA . GLN B 1 187 ? 32.624 47.710 10.908 1.00 51.73 188 GLN B CA 1
ATOM 4740 C C . GLN B 1 187 ? 33.582 46.513 11.028 1.00 49.85 188 GLN B C 1
ATOM 4741 O O . GLN B 1 187 ? 33.295 45.542 11.731 1.00 47.41 188 GLN B O 1
ATOM 4750 N N . GLN B 1 188 ? 34.743 46.619 10.386 1.00 46.33 189 GLN B N 1
ATOM 4751 C CA . GLN B 1 188 ? 35.741 45.564 10.430 1.00 41.80 189 GLN B CA 1
ATOM 4752 C C . GLN B 1 188 ? 36.065 45.204 11.871 1.00 41.62 189 GLN B C 1
ATOM 4753 O O . GLN B 1 188 ? 36.082 44.029 12.222 1.00 44.73 189 GLN B O 1
ATOM 4762 N N . LEU B 1 189 ? 36.335 46.204 12.705 1.00 39.85 190 LEU B N 1
ATOM 4763 C CA . LEU B 1 189 ? 36.622 45.951 14.120 1.00 39.14 190 LEU B CA 1
ATOM 4764 C C . LEU B 1 189 ? 35.477 45.171 14.731 1.00 42.38 190 LEU B C 1
ATOM 4765 O O . LEU B 1 189 ? 35.693 44.309 15.569 1.00 47.02 190 LEU B O 1
ATOM 4771 N N . GLY B 1 190 ? 34.252 45.505 14.343 1.00 44.95 191 GLY B N 1
ATOM 4772 C CA . GLY B 1 190 ? 33.106 44.795 14.871 1.00 44.99 191 GLY B CA 1
ATOM 4773 C C . GLY B 1 190 ? 33.216 43.330 14.496 1.00 46.61 191 GLY B C 1
ATOM 4774 O O . GLY B 1 190 ? 33.171 42.463 15.360 1.00 48.12 191 GLY B O 1
ATOM 4776 N N . SER B 1 191 ? 33.412 43.048 13.213 1.00 47.18 192 SER B N 1
ATOM 4777 C CA . SER B 1 191 ? 33.534 41.662 12.742 1.00 49.31 192 SER B CA 1
ATOM 4778 C C . SER B 1 191 ? 34.609 40.926 13.526 1.00 47.23 192 SER B C 1
ATOM 4779 O O . SER B 1 191 ? 34.428 39.777 13.937 1.00 47.52 192 SER B O 1
ATOM 4784 N N . LEU B 1 192 ? 35.732 41.601 13.721 1.00 45.72 193 LEU B N 1
ATOM 4785 C CA . LEU B 1 192 ? 36.835 41.044 14.465 1.00 46.05 193 LEU B CA 1
ATOM 4786 C C . LEU B 1 192 ? 36.333 40.651 15.856 1.00 50.48 193 LEU B C 1
ATOM 4787 O O . LEU B 1 192 ? 36.676 39.585 16.375 1.00 51.62 193 LEU B O 1
ATOM 4793 N N . MET B 1 193 ? 35.493 41.502 16.440 1.00 53.18 194 MET B N 1
ATOM 4794 C CA . MET B 1 193 ? 34.933 41.239 17.758 1.00 54.15 194 MET B CA 1
ATOM 4795 C C . MET B 1 193 ? 33.997 40.049 17.727 1.00 52.93 194 MET B C 1
ATOM 4796 O O . MET B 1 193 ? 33.789 39.410 18.754 1.00 55.64 194 MET B O 1
ATOM 4802 N N . ALA B 1 194 ? 33.406 39.768 16.570 1.00 48.92 195 ALA B N 1
ATOM 4803 C CA . ALA B 1 194 ? 32.514 38.620 16.447 1.00 50.79 195 ALA B CA 1
ATOM 4804 C C . ALA B 1 194 ? 33.352 37.342 16.540 1.00 52.58 195 ALA B C 1
ATOM 4805 O O . ALA B 1 194 ? 33.011 36.393 17.272 1.00 53.37 195 ALA B O 1
ATOM 4808 N N . LEU B 1 195 ? 34.472 37.347 15.817 1.00 53.07 196 LEU B N 1
ATOM 4809 C CA . LEU B 1 195 ? 35.409 36.227 15.787 1.00 50.76 196 LEU B CA 1
ATOM 4810 C C . LEU B 1 195 ? 35.940 35.868 17.185 1.00 53.04 196 LEU B C 1
ATOM 4811 O O . LEU B 1 195 ? 35.861 34.713 17.603 1.00 53.75 196 LEU B O 1
ATOM 4817 N N . ASP B 1 196 ? 36.487 36.853 17.899 1.00 54.77 197 ASP B N 1
ATOM 4818 C CA . ASP B 1 196 ? 37.001 36.641 19.260 1.00 55.65 197 ASP B CA 1
ATOM 4819 C C . ASP B 1 196 ? 35.920 35.997 20.137 1.00 54.90 197 ASP B C 1
ATOM 4820 O O . ASP B 1 196 ? 36.206 35.195 21.019 1.00 58.61 197 ASP B O 1
ATOM 4826 N N . VAL B 1 197 ? 34.676 36.393 19.925 1.00 53.42 198 VAL B N 1
ATOM 4827 C CA . VAL B 1 197 ? 33.581 35.831 20.680 1.00 51.47 198 VAL B CA 1
ATOM 4828 C C . VAL B 1 197 ? 33.525 34.363 20.336 1.00 51.72 198 VAL B C 1
ATOM 4829 O O . VAL B 1 197 ? 33.506 33.518 21.239 1.00 53.27 198 VAL B O 1
ATOM 4834 N N . ILE B 1 198 ? 33.553 34.078 19.034 1.00 49.44 199 ILE B N 1
ATOM 4835 C CA . ILE B 1 198 ? 33.522 32.712 18.508 1.00 50.91 199 ILE B CA 1
ATOM 4836 C C . ILE B 1 198 ? 34.631 31.793 19.051 1.00 51.76 199 ILE B C 1
ATOM 4837 O O . ILE B 1 198 ? 34.404 30.599 19.233 1.00 53.00 199 ILE B O 1
ATOM 4843 N N . VAL B 1 199 ? 35.824 32.337 19.285 1.00 50.66 200 VAL B N 1
ATOM 4844 C CA . VAL B 1 199 ? 36.954 31.547 19.782 1.00 46.70 200 VAL B CA 1
ATOM 4845 C C . VAL B 1 199 ? 37.384 31.835 21.215 1.00 47.34 200 VAL B C 1
ATOM 4846 O O . VAL B 1 199 ? 38.406 31.318 21.671 1.00 47.55 200 VAL B O 1
ATOM 4851 N N . ASN B 1 200 ? 36.627 32.674 21.913 1.00 49.15 201 ASN B N 1
ATOM 4852 C CA . ASN B 1 200 ? 36.929 33.049 23.292 1.00 53.21 201 ASN B CA 1
ATOM 4853 C C . ASN B 1 200 ? 38.267 33.791 23.412 1.00 55.04 201 ASN B C 1
ATOM 4854 O O . ASN B 1 200 ? 38.982 33.679 24.412 1.00 55.92 201 ASN B O 1
ATOM 4862 N N . ASN B 1 201 ? 38.622 34.558 22.391 1.00 57.53 202 ASN B N 1
ATOM 4863 C CA . ASN B 1 201 ? 39.861 35.311 22.467 1.00 58.30 202 ASN B CA 1
ATOM 4864 C C . ASN B 1 201 ? 39.601 36.582 23.269 1.00 60.09 202 ASN B C 1
ATOM 4865 O O . ASN B 1 201 ? 39.208 37.621 22.736 1.00 61.75 202 ASN B O 1
ATOM 4873 N N . SER B 1 202 ? 39.812 36.472 24.570 1.00 62.96 203 SER B N 1
ATOM 4874 C CA . SER B 1 202 ? 39.626 37.582 25.490 1.00 65.36 203 SER B CA 1
ATOM 4875 C C . SER B 1 202 ? 40.762 38.605 25.481 1.00 65.87 203 SER B C 1
ATOM 4876 O O . SER B 1 202 ? 40.720 39.570 26.234 1.00 65.95 203 SER B O 1
ATOM 4881 N N . ASP B 1 203 ? 41.766 38.410 24.632 1.00 69.54 204 ASP B N 1
ATOM 4882 C CA . ASP B 1 203 ? 42.895 39.338 24.588 1.00 74.00 204 ASP B CA 1
ATOM 4883 C C . ASP B 1 203 ? 42.681 40.640 23.821 1.00 74.28 204 ASP B C 1
ATOM 4884 O O . ASP B 1 203 ? 43.044 41.709 24.316 1.00 79.22 204 ASP B O 1
ATOM 4890 N N . ARG B 1 204 ? 42.111 40.563 22.624 1.00 70.13 205 ARG B N 1
ATOM 4891 C CA . ARG B 1 204 ? 41.883 41.767 21.830 1.00 64.86 205 ARG B CA 1
ATOM 4892 C C . ARG B 1 204 ? 40.898 42.794 22.379 1.00 64.30 205 ARG B C 1
ATOM 4893 O O . ARG B 1 204 ? 41.292 43.735 23.069 1.00 63.33 205 ARG B O 1
ATOM 4907 N N . LEU B 1 205 ? 39.622 42.643 22.054 1.00 64.66 206 LEU B N 1
ATOM 4908 C CA . LEU B 1 205 ? 38.642 43.608 22.527 1.00 67.02 206 LEU B CA 1
ATOM 4909 C C . LEU B 1 205 ? 37.670 43.016 23.533 1.00 69.61 206 LEU B C 1
ATOM 4910 O O . LEU B 1 205 ? 36.871 42.135 23.197 1.00 69.35 206 LEU B O 1
ATOM 4916 N N . PRO B 1 206 ? 37.724 43.495 24.788 1.00 72.41 207 PRO B N 1
ATOM 4917 C CA . PRO B 1 206 ? 36.826 42.980 25.819 1.00 76.32 207 PRO B CA 1
ATOM 4918 C C . PRO B 1 206 ? 35.383 43.276 25.461 1.00 81.03 207 PRO B C 1
ATOM 4919 O O . PRO B 1 206 ? 35.043 44.380 25.052 1.00 83.90 207 PRO B O 1
ATOM 4923 N N . ILE B 1 207 ? 34.550 42.257 25.572 1.00 86.85 208 ILE B N 1
ATOM 4924 C CA . ILE B 1 207 ? 33.136 42.368 25.262 1.00 91.85 208 ILE B CA 1
ATOM 4925 C C . ILE B 1 207 ? 32.394 41.357 26.137 1.00 95.22 208 ILE B C 1
ATOM 4926 O O . ILE B 1 207 ? 31.263 41.605 26.571 1.00 96.99 208 ILE B O 1
ATOM 4932 N N . ALA B 1 208 ? 33.061 40.239 26.423 1.00 96.87 209 ALA B N 1
ATOM 4933 C CA . ALA B 1 208 ? 32.508 39.182 27.265 1.00 98.30 209 ALA B CA 1
ATOM 4934 C C . ALA B 1 208 ? 33.544 38.833 28.328 1.00 98.39 209 ALA B C 1
ATOM 4935 O O . ALA B 1 208 ? 33.620 37.692 28.798 1.00 100.00 209 ALA B O 1
ATOM 4938 N N . TRP B 1 209 ? 34.349 39.828 28.690 1.00 96.95 210 TRP B N 1
ATOM 4939 C CA . TRP B 1 209 ? 35.402 39.650 29.674 1.00 98.65 210 TRP B CA 1
ATOM 4940 C C . TRP B 1 209 ? 35.797 40.987 30.330 1.00 99.83 210 TRP B C 1
ATOM 4941 O O . TRP B 1 209 ? 35.767 42.034 29.677 1.00 100.00 210 TRP B O 1
ATOM 4954 N N . THR B 1 210 ? 36.151 40.935 31.619 1.00 100.00 211 THR B N 1
ATOM 4955 C CA . THR B 1 210 ? 36.555 42.111 32.418 1.00 100.00 211 THR B CA 1
ATOM 4956 C C . THR B 1 210 ? 37.962 42.658 32.085 1.00 100.00 211 THR B C 1
ATOM 4957 O O . THR B 1 210 ? 38.405 43.675 32.648 1.00 100.00 211 THR B O 1
ATOM 4963 N N . ASN B 1 211 ? 38.675 41.964 31.206 1.00 99.01 212 ASN B N 1
ATOM 4964 C CA . ASN B 1 211 ? 40.013 42.379 30.829 1.00 97.88 212 ASN B CA 1
ATOM 4965 C C . ASN B 1 211 ? 39.942 43.761 30.194 1.00 96.59 212 ASN B C 1
ATOM 4966 O O . ASN B 1 211 ? 38.972 44.091 29.507 1.00 95.30 212 ASN B O 1
ATOM 4974 N N . GLU B 1 212 ? 40.975 44.562 30.412 1.00 94.56 213 GLU B N 1
ATOM 4975 C CA . GLU B 1 212 ? 41.025 45.905 29.845 1.00 93.20 213 GLU B CA 1
ATOM 4976 C C . GLU B 1 212 ? 41.525 45.805 28.405 1.00 89.81 213 GLU B C 1
ATOM 4977 O O . GLU B 1 212 ? 42.101 46.753 27.869 1.00 90.11 213 GLU B O 1
ATOM 4984 N N . GLY B 1 213 ? 41.324 44.631 27.808 1.00 85.93 214 GLY B N 1
ATOM 4985 C CA . GLY B 1 213 ? 41.735 44.378 26.441 1.00 81.37 214 GLY B CA 1
ATOM 4986 C C . GLY B 1 213 ? 43.217 44.530 26.191 1.00 77.44 214 GLY B C 1
ATOM 4987 O O . GLY B 1 213 ? 44.016 44.535 27.126 1.00 78.03 214 GLY B O 1
ATOM 4989 N N . ASN B 1 214 ? 43.577 44.626 24.918 1.00 73.72 215 ASN B N 1
ATOM 4990 C CA . ASN B 1 214 ? 44.962 44.792 24.495 1.00 70.37 215 ASN B CA 1
ATOM 4991 C C . ASN B 1 214 ? 44.948 45.063 23.004 1.00 66.76 215 ASN B C 1
ATOM 4992 O O . ASN B 1 214 ? 44.891 44.146 22.179 1.00 65.37 215 ASN B O 1
ATOM 5000 N N . LEU B 1 215 ? 45.044 46.332 22.653 1.00 61.15 216 LEU B N 1
ATOM 5001 C CA . LEU B 1 215 ? 45.001 46.689 21.258 1.00 56.52 216 LEU B CA 1
ATOM 5002 C C . LEU B 1 215 ? 46.308 46.434 20.533 1.00 54.51 216 LEU B C 1
ATOM 5003 O O . LEU B 1 215 ? 46.433 46.718 19.347 1.00 52.92 216 LEU B O 1
ATOM 5009 N N . ASP B 1 216 ? 47.260 45.823 21.227 1.00 55.40 217 ASP B N 1
ATOM 5010 C CA . ASP B 1 216 ? 48.547 45.489 20.612 1.00 58.81 217 ASP B CA 1
ATOM 5011 C C . ASP B 1 216 ? 48.278 44.449 19.532 1.00 54.98 217 ASP B C 1
ATOM 5012 O O . ASP B 1 216 ? 49.067 44.275 18.604 1.00 56.60 217 ASP B O 1
ATOM 5018 N N . ASN B 1 217 ? 47.176 43.726 19.698 1.00 49.30 218 ASN B N 1
ATOM 5019 C CA . ASN B 1 217 ? 46.826 42.659 18.794 1.00 43.41 218 ASN B CA 1
ATOM 5020 C C . ASN B 1 217 ? 46.041 42.978 17.555 1.00 42.35 218 ASN B C 1
ATOM 5021 O O . ASN B 1 217 ? 45.510 42.079 16.905 1.00 45.05 218 ASN B O 1
ATOM 5029 N N . ILE B 1 218 ? 45.938 44.246 17.210 1.00 39.17 219 ILE B N 1
ATOM 5030 C CA . ILE B 1 218 ? 45.246 44.564 15.984 1.00 38.06 219 ILE B CA 1
ATOM 5031 C C . ILE B 1 218 ? 45.985 45.651 15.265 1.00 37.32 219 ILE B C 1
ATOM 5032 O O . ILE B 1 218 ? 46.347 46.669 15.859 1.00 37.44 219 ILE B O 1
ATOM 5038 N N . MET B 1 219 ? 46.272 45.393 13.998 1.00 35.17 220 MET B N 1
ATOM 5039 C CA . MET B 1 219 ? 46.966 46.350 13.179 1.00 33.17 220 MET B CA 1
ATOM 5040 C C . MET B 1 219 ? 46.002 46.894 12.182 1.00 34.69 220 MET B C 1
ATOM 5041 O O . MET B 1 219 ? 44.938 46.315 11.960 1.00 38.11 220 MET B O 1
ATOM 5047 N N . LEU B 1 220 ? 46.375 48.022 11.593 1.00 34.68 221 LEU B N 1
ATOM 5048 C CA . LEU B 1 220 ? 45.590 48.671 10.555 1.00 33.89 221 LEU B CA 1
ATOM 5049 C C . LEU B 1 220 ? 46.562 48.811 9.397 1.00 34.95 221 LEU B C 1
ATOM 5050 O O . LEU B 1 220 ? 47.602 49.457 9.533 1.00 37.19 221 LEU B O 1
ATOM 5056 N N . SER B 1 221 ? 46.276 48.114 8.305 1.00 33.70 222 SER B N 1
ATOM 5057 C CA . SER B 1 221 ? 47.109 48.135 7.116 1.00 36.29 222 SER B CA 1
ATOM 5058 C C . SER B 1 221 ? 47.019 49.464 6.366 1.00 37.02 222 SER B C 1
ATOM 5059 O O . SER B 1 221 ? 45.952 50.051 6.323 1.00 39.09 222 SER B O 1
ATOM 5064 N N . GLU B 1 222 ? 48.110 49.919 5.748 1.00 39.77 223 GLU B N 1
ATOM 5065 C CA . GLU B 1 222 ? 48.082 51.167 4.972 1.00 45.69 223 GLU B CA 1
ATOM 5066 C C . GLU B 1 222 ? 46.950 51.043 3.967 1.00 51.62 223 GLU B C 1
ATOM 5067 O O . GLU B 1 222 ? 46.252 52.013 3.684 1.00 53.34 223 GLU B O 1
ATOM 5074 N N . ARG B 1 223 ? 46.861 49.854 3.369 1.00 56.25 224 ARG B N 1
ATOM 5075 C CA . ARG B 1 223 ? 45.864 49.490 2.360 1.00 59.21 224 ARG B CA 1
ATOM 5076 C C . ARG B 1 223 ? 44.422 49.727 2.776 1.00 57.08 224 ARG B C 1
ATOM 5077 O O . ARG B 1 223 ? 43.792 48.849 3.363 1.00 57.14 224 ARG B O 1
ATOM 5091 N N . GLY B 1 224 ? 43.888 50.892 2.430 1.00 54.08 225 GLY B N 1
ATOM 5092 C CA . GLY B 1 224 ? 42.516 51.209 2.774 1.00 50.62 225 GLY B CA 1
ATOM 5093 C C . GLY B 1 224 ? 42.225 50.973 4.242 1.00 48.16 225 GLY B C 1
ATOM 5094 O O . GLY B 1 224 ? 41.146 50.502 4.601 1.00 50.50 225 GLY B O 1
ATOM 5096 N N . ALA B 1 225 ? 43.215 51.244 5.085 1.00 44.85 226 ALA B N 1
ATOM 5097 C CA . ALA B 1 225 ? 43.079 51.076 6.525 1.00 41.05 226 ALA B CA 1
ATOM 5098 C C . ALA B 1 225 ? 42.444 49.743 6.892 1.00 40.51 226 ALA B C 1
ATOM 5099 O O . ALA B 1 225 ? 41.711 49.665 7.871 1.00 38.96 226 ALA B O 1
ATOM 5102 N N . THR B 1 226 ? 42.705 48.698 6.111 1.00 41.49 227 THR B N 1
ATOM 5103 C CA . THR B 1 226 ? 42.115 47.399 6.415 1.00 45.70 227 THR B CA 1
ATOM 5104 C C . THR B 1 226 ? 42.638 46.779 7.724 1.00 44.05 227 THR B C 1
ATOM 5105 O O . THR B 1 226 ? 43.847 46.639 7.944 1.00 44.31 227 THR B O 1
ATOM 5111 N N . VAL B 1 227 ? 41.696 46.470 8.608 1.00 39.09 228 VAL B N 1
ATOM 5112 C CA . VAL B 1 227 ? 41.978 45.872 9.894 1.00 34.67 228 VAL B CA 1
ATOM 5113 C C . VAL B 1 227 ? 42.607 44.515 9.707 1.00 36.99 228 VAL B C 1
ATOM 5114 O O . VAL B 1 227 ? 42.001 43.618 9.111 1.00 42.89 228 VAL B O 1
ATOM 5119 N N . VAL B 1 228 ? 43.802 44.350 10.247 1.00 36.51 229 VAL B N 1
ATOM 5120 C CA . VAL B 1 228 ? 44.496 43.073 10.172 1.00 37.66 229 VAL B CA 1
ATOM 5121 C C . VAL B 1 228 ? 44.803 42.611 11.598 1.00 37.52 229 VAL B C 1
ATOM 5122 O O . VAL B 1 228 ? 45.589 43.246 12.318 1.00 38.85 229 VAL B O 1
ATOM 5127 N N . PRO B 1 229 ? 44.091 41.564 12.060 1.00 34.62 230 PRO B N 1
ATOM 5128 C CA . PRO B 1 229 ? 44.258 41.001 13.401 1.00 33.85 230 PRO B CA 1
ATOM 5129 C C . PRO B 1 229 ? 45.622 40.372 13.488 1.00 37.92 230 PRO B C 1
ATOM 5130 O O . PRO B 1 229 ? 46.190 39.978 12.475 1.00 43.96 230 PRO B O 1
ATOM 5134 N N . ILE B 1 230 ? 46.146 40.242 14.690 1.00 37.49 231 ILE B N 1
ATOM 5135 C CA . ILE B 1 230 ? 47.469 39.681 14.840 1.00 37.85 231 ILE B CA 1
ATOM 5136 C C . ILE B 1 230 ? 47.510 38.876 16.124 1.00 44.67 231 ILE B C 1
ATOM 5137 O O . ILE B 1 230 ? 46.690 39.103 17.002 1.00 51.35 231 ILE B O 1
ATOM 5143 N N . ASP B 1 231 ? 48.398 37.887 16.213 1.00 50.43 232 ASP B N 1
ATOM 5144 C CA . ASP B 1 231 ? 48.499 37.035 17.412 1.00 53.01 232 ASP B CA 1
ATOM 5145 C C . ASP B 1 231 ? 47.147 36.468 17.790 1.00 54.90 232 ASP B C 1
ATOM 5146 O O . ASP B 1 231 ? 46.779 36.434 18.966 1.00 53.96 232 ASP B O 1
ATOM 5152 N N . SER B 1 232 ? 46.410 36.054 16.764 1.00 57.95 233 SER B N 1
ATOM 5153 C CA . SER B 1 232 ? 45.083 35.485 16.922 1.00 61.27 233 SER B CA 1
ATOM 5154 C C . SER B 1 232 ? 45.254 34.198 17.725 1.00 61.98 233 SER B C 1
ATOM 5155 O O . SER B 1 232 ? 46.143 33.399 17.423 1.00 60.91 233 SER B O 1
ATOM 5160 N N . LYS B 1 233 ? 44.439 34.014 18.760 1.00 63.37 234 LYS B N 1
ATOM 5161 C CA . LYS B 1 233 ? 44.544 32.818 19.588 1.00 66.21 234 LYS B CA 1
ATOM 5162 C C . LYS B 1 233 ? 43.192 32.316 20.123 1.00 68.00 234 LYS B C 1
ATOM 5163 O O . LYS B 1 233 ? 42.246 33.090 20.308 1.00 68.22 234 LYS B O 1
ATOM 5173 N N . ILE B 1 234 ? 43.125 31.013 20.379 1.00 69.43 235 ILE B N 1
ATOM 5174 C CA . ILE B 1 234 ? 41.916 30.364 20.861 1.00 69.71 235 ILE B CA 1
ATOM 5175 C C . ILE B 1 234 ? 42.132 29.804 22.254 1.00 72.70 235 ILE B C 1
ATOM 5176 O O . ILE B 1 234 ? 43.234 29.384 22.611 1.00 71.01 235 ILE B O 1
ATOM 5182 N N . ILE B 1 235 ? 41.068 29.81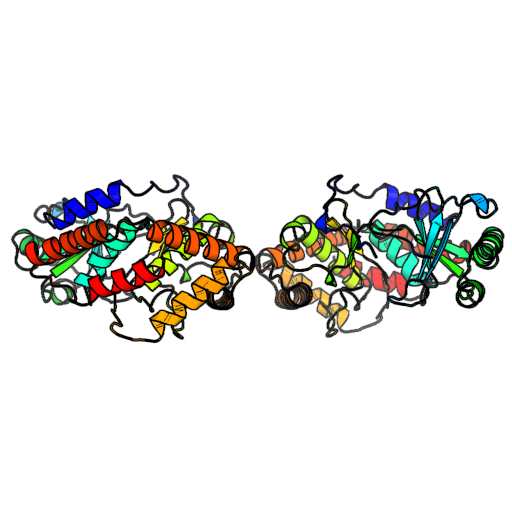0 23.038 1.00 75.53 236 ILE B N 1
ATOM 5183 C CA . ILE B 1 235 ? 41.096 29.258 24.379 1.00 79.44 236 ILE B CA 1
ATOM 5184 C C . ILE B 1 235 ? 39.663 28.803 24.654 1.00 82.67 236 ILE B C 1
ATOM 5185 O O . ILE B 1 235 ? 38.864 29.543 25.228 1.00 81.35 236 ILE B O 1
ATOM 5191 N N . PRO B 1 236 ? 39.313 27.585 24.185 1.00 85.74 237 PRO B N 1
ATOM 5192 C CA . PRO B 1 236 ? 38.005 26.921 24.303 1.00 88.43 237 PRO B CA 1
ATOM 5193 C C . PRO B 1 236 ? 37.479 26.607 25.707 1.00 91.63 237 PRO B C 1
ATOM 5194 O O . PRO B 1 236 ? 37.882 25.632 26.334 1.00 92.63 237 PRO B O 1
ATOM 5198 N N . LEU B 1 237 ? 36.558 27.443 26.176 1.00 95.79 238 LEU B N 1
ATOM 5199 C CA . LEU B 1 237 ? 35.924 27.295 27.485 1.00 97.97 238 LEU B CA 1
ATOM 5200 C C . LEU B 1 237 ? 34.625 26.540 27.208 1.00 98.93 238 LEU B C 1
ATOM 5201 O O . LEU B 1 237 ? 33.572 27.151 26.999 1.00 99.43 238 LEU B O 1
ATOM 5207 N N . ASP B 1 238 ? 34.706 25.213 27.193 1.00 99.78 239 ASP B N 1
ATOM 5208 C CA . ASP B 1 238 ? 33.541 24.385 26.893 1.00 100.00 239 ASP B CA 1
ATOM 5209 C C . ASP B 1 238 ? 32.796 23.792 28.096 1.00 100.00 239 ASP B C 1
ATOM 5210 O O . ASP B 1 238 ? 33.108 24.088 29.262 1.00 97.64 239 ASP B O 1
ATOM 5216 N N . ALA B 1 239 ? 31.825 22.935 27.770 1.00 100.00 240 ALA B N 1
ATOM 5217 C CA . ALA B 1 239 ? 30.947 22.253 28.716 1.00 100.00 240 ALA B CA 1
ATOM 5218 C C . ALA B 1 239 ? 29.812 23.224 29.045 1.00 100.00 240 ALA B C 1
ATOM 5219 O O . ALA B 1 239 ? 28.893 23.410 28.232 1.00 100.00 240 ALA B O 1
ATOM 5222 N N . SER B 1 240 ? 29.922 23.897 30.189 1.00 100.00 241 SER B N 1
ATOM 5223 C CA . SER B 1 240 ? 28.915 24.855 30.624 1.00 100.00 241 SER B CA 1
ATOM 5224 C C . SER B 1 240 ? 29.609 25.997 31.360 1.00 100.00 241 SER B C 1
ATOM 5225 O O . SER B 1 240 ? 30.111 25.807 32.474 1.00 100.00 241 SER B O 1
ATOM 5230 N N . HIS B 1 241 ? 29.682 27.166 30.722 1.00 100.00 242 HIS B N 1
ATOM 5231 C CA . HIS B 1 241 ? 30.319 28.337 31.336 1.00 100.00 242 HIS B CA 1
ATOM 5232 C C . HIS B 1 241 ? 29.577 29.634 30.922 1.00 100.00 242 HIS B C 1
ATOM 5233 O O . HIS B 1 241 ? 28.936 29.666 29.857 1.00 99.00 242 HIS B O 1
ATOM 5243 N N . PRO B 1 242 ? 29.702 30.725 31.731 1.00 100.00 243 PRO B N 1
ATOM 5244 C CA . PRO B 1 242 ? 29.074 32.055 31.542 1.00 100.00 243 PRO B CA 1
ATOM 5245 C C . PRO B 1 242 ? 28.989 32.613 30.111 1.00 100.00 243 PRO B C 1
ATOM 5246 O O . PRO B 1 242 ? 27.950 33.156 29.698 1.00 99.97 243 PRO B O 1
ATOM 5250 N N . HIS B 1 243 ? 30.097 32.491 29.381 1.00 100.00 244 HIS B N 1
ATOM 5251 C CA . HIS B 1 243 ? 30.217 32.951 28.002 1.00 98.77 244 HIS B CA 1
ATOM 5252 C C . HIS B 1 243 ? 28.936 32.613 27.224 1.00 97.14 244 HIS B C 1
ATOM 5253 O O . HIS B 1 243 ? 28.335 33.499 26.622 1.00 97.07 244 HIS B O 1
ATOM 5263 N N . GLY B 1 244 ? 28.467 31.370 27.353 1.00 95.47 245 GLY B N 1
ATOM 5264 C CA . GLY B 1 244 ? 27.271 30.917 26.654 1.00 94.35 245 GLY B CA 1
ATOM 5265 C C . GLY B 1 244 ? 26.069 31.852 26.642 1.00 93.42 245 GLY B C 1
ATOM 5266 O O . GLY B 1 244 ? 25.623 32.271 25.578 1.00 91.43 245 GLY B O 1
ATOM 5268 N N . GLU B 1 245 ? 25.542 32.183 27.817 1.00 93.54 246 GLU B N 1
ATOM 5269 C CA . GLU B 1 245 ? 24.381 33.072 27.912 1.00 94.50 246 GLU B CA 1
ATOM 5270 C C . GLU B 1 245 ? 24.781 34.526 27.729 1.00 93.98 246 GLU B C 1
ATOM 5271 O O . GLU B 1 245 ? 23.976 35.346 27.284 1.00 93.83 246 GLU B O 1
ATOM 5278 N N . ARG B 1 246 ? 26.017 34.840 28.111 1.00 93.19 247 ARG B N 1
ATOM 5279 C CA . ARG B 1 246 ? 26.568 36.188 27.998 1.00 91.85 247 ARG B CA 1
ATOM 5280 C C . ARG B 1 246 ? 26.506 36.693 26.554 1.00 88.93 247 ARG B C 1
ATOM 5281 O O . ARG B 1 246 ? 25.944 37.758 26.272 1.00 86.44 247 ARG B O 1
ATOM 5295 N N . VAL B 1 247 ? 27.087 35.919 25.645 1.00 86.35 248 VAL B N 1
ATOM 5296 C CA . VAL B 1 247 ? 27.100 36.281 24.234 1.00 85.69 248 VAL B CA 1
ATOM 5297 C C . VAL B 1 247 ? 25.686 36.236 23.644 1.00 84.83 248 VAL B C 1
ATOM 5298 O O . VAL B 1 247 ? 25.358 36.987 22.721 1.00 85.44 248 VAL B O 1
ATOM 5303 N N . ARG B 1 248 ? 24.843 35.377 24.203 1.00 85.21 249 ARG B N 1
ATOM 5304 C CA . ARG B 1 248 ? 23.460 35.255 23.756 1.00 86.32 249 ARG B CA 1
ATOM 5305 C C . ARG B 1 248 ? 22.724 36.562 24.056 1.00 85.48 249 ARG B C 1
ATOM 5306 O O . ARG B 1 248 ? 22.114 37.171 23.166 1.00 82.16 249 ARG B O 1
ATOM 5320 N N . GLU B 1 249 ? 22.813 36.987 25.317 1.00 85.22 250 GLU B N 1
ATOM 5321 C CA . GLU B 1 249 ? 22.180 38.210 25.794 1.00 85.83 250 GLU B CA 1
ATOM 5322 C C . GLU B 1 249 ? 22.600 39.416 24.954 1.00 83.97 250 GLU B C 1
ATOM 5323 O O . GLU B 1 249 ? 21.742 40.088 24.374 1.00 86.52 250 GLU B O 1
ATOM 5330 N N . LEU B 1 250 ? 23.907 39.689 24.894 1.00 79.28 251 LEU B N 1
ATOM 5331 C CA . LEU B 1 250 ? 24.442 40.801 24.100 1.00 73.62 251 LEU B CA 1
ATOM 5332 C C . LEU B 1 250 ? 23.758 40.818 22.733 1.00 70.32 251 LEU B C 1
ATOM 5333 O O . LEU B 1 250 ? 23.175 41.824 22.320 1.00 65.76 251 LEU B O 1
ATOM 5339 N N . LEU B 1 251 ? 23.821 39.673 22.061 1.00 69.06 252 LEU B N 1
ATOM 5340 C CA . LEU B 1 251 ? 23.226 39.484 20.753 1.00 68.20 252 LEU B CA 1
ATOM 5341 C C . LEU B 1 251 ? 21.786 39.948 20.772 1.00 67.95 252 LEU B C 1
ATOM 5342 O O . LEU B 1 251 ? 21.419 40.865 20.046 1.00 66.65 252 LEU B O 1
ATOM 5348 N N . ARG B 1 252 ? 20.991 39.343 21.644 1.00 69.81 253 ARG B N 1
ATOM 5349 C CA . ARG B 1 252 ? 19.580 39.683 21.781 1.00 73.11 253 ARG B CA 1
ATOM 5350 C C . ARG B 1 252 ? 19.369 41.188 21.817 1.00 71.40 253 ARG B C 1
ATOM 5351 O O . ARG B 1 252 ? 18.699 41.735 20.938 1.00 72.33 253 ARG B O 1
ATOM 5365 N N . THR B 1 253 ? 19.970 41.854 22.806 1.00 69.31 254 THR B N 1
ATOM 5366 C CA . THR B 1 253 ? 19.843 43.305 22.946 1.00 66.94 254 THR B CA 1
ATOM 5367 C C . THR B 1 253 ? 20.269 44.018 21.656 1.00 65.74 254 THR B C 1
ATOM 5368 O O . THR B 1 253 ? 19.508 44.811 21.112 1.00 65.44 254 THR B O 1
ATOM 5374 N N . LEU B 1 254 ? 21.427 43.662 21.111 1.00 66.31 255 LEU B N 1
ATOM 5375 C CA . LEU B 1 254 ? 21.908 44.258 19.863 1.00 67.70 255 LEU B CA 1
ATOM 5376 C C . LEU B 1 254 ? 20.844 44.235 18.770 1.00 68.40 255 LEU B C 1
ATOM 5377 O O . LEU B 1 254 ? 20.554 45.251 18.143 1.00 67.14 255 LEU B O 1
ATOM 5383 N N . ILE B 1 255 ? 20.285 43.052 18.545 1.00 71.04 256 ILE B N 1
ATOM 5384 C CA . ILE B 1 255 ? 19.265 42.844 17.530 1.00 73.56 256 ILE B CA 1
ATOM 5385 C C . ILE B 1 255 ? 18.019 43.658 17.829 1.00 77.02 256 ILE B C 1
ATOM 5386 O O . ILE B 1 255 ? 17.462 44.311 16.945 1.00 75.80 256 ILE B O 1
ATOM 5392 N N . ALA B 1 256 ? 17.558 43.541 19.072 1.00 80.65 257 ALA B N 1
ATOM 5393 C CA . ALA B 1 256 ? 16.362 44.224 19.565 1.00 83.88 257 ALA B CA 1
ATOM 5394 C C . ALA B 1 256 ? 16.204 45.646 19.027 1.00 85.38 257 ALA B C 1
ATOM 5395 O O . ALA B 1 256 ? 15.177 45.998 18.445 1.00 86.55 257 ALA B O 1
ATOM 5398 N N . HIS B 1 257 ? 17.208 46.473 19.272 1.00 87.52 258 HIS B N 1
ATOM 5399 C CA . HIS B 1 257 ? 17.196 47.850 18.804 1.00 88.23 258 HIS B CA 1
ATOM 5400 C C . HIS B 1 257 ? 18.636 48.229 18.504 1.00 88.41 258 HIS B C 1
ATOM 5401 O O . HIS B 1 257 ? 19.293 48.915 19.291 1.00 86.90 258 HIS B O 1
ATOM 5411 N N . PRO B 1 258 ? 19.139 47.799 17.335 1.00 89.54 259 PRO B N 1
ATOM 5412 C CA . PRO B 1 258 ? 20.511 48.068 16.885 1.00 90.29 259 PRO B CA 1
ATOM 5413 C C . PRO B 1 258 ? 20.740 49.562 16.659 1.00 89.66 259 PRO B C 1
ATOM 5414 O O . PRO B 1 258 ? 21.851 49.998 16.328 1.00 88.76 259 PRO B O 1
ATOM 5418 N N . GLY B 1 259 ? 19.667 50.329 16.843 1.00 88.40 260 GLY B N 1
ATOM 5419 C CA . GLY B 1 259 ? 19.714 51.764 16.678 1.00 88.00 260 GLY B CA 1
ATOM 5420 C C . GLY B 1 259 ? 20.500 52.483 17.757 1.00 88.76 260 GLY B C 1
ATOM 5421 O O . GLY B 1 259 ? 20.854 53.648 17.571 1.00 89.44 260 GLY B O 1
ATOM 5423 N N . HIS B 1 260 ? 20.760 51.829 18.890 1.00 87.62 261 HIS B N 1
ATOM 5424 C CA . HIS B 1 260 ? 21.524 52.486 19.947 1.00 85.35 261 HIS B CA 1
ATOM 5425 C C . HIS B 1 260 ? 22.708 51.698 20.474 1.00 79.86 261 HIS B C 1
ATOM 5426 O O . HIS B 1 260 ? 22.742 50.476 20.413 1.00 80.43 261 HIS B O 1
ATOM 5436 N N . GLU B 1 261 ? 23.688 52.440 20.969 1.00 74.01 262 GLU B N 1
ATOM 5437 C CA . GLU B 1 261 ? 24.899 51.897 21.554 1.00 70.80 262 GLU B CA 1
ATOM 5438 C C . GLU B 1 261 ? 24.585 51.083 22.809 1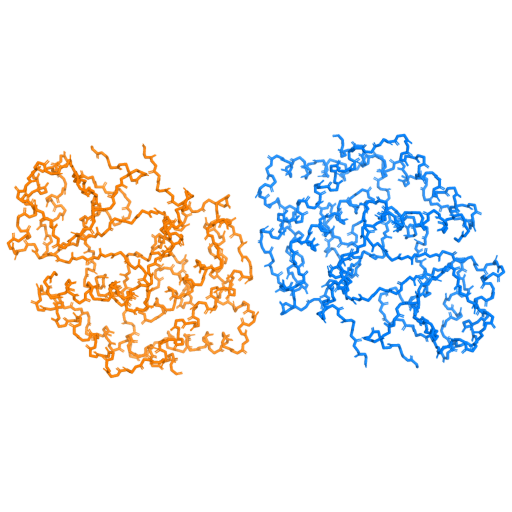.00 70.58 262 GLU B C 1
ATOM 5439 O O . GLU B 1 261 ? 24.159 51.632 23.833 1.00 66.64 262 GLU B O 1
ATOM 5446 N N . SER B 1 262 ? 24.782 49.771 22.704 1.00 72.15 263 SER B N 1
ATOM 5447 C CA . SER B 1 262 ? 24.534 48.854 23.799 1.00 71.65 263 SER B CA 1
ATOM 5448 C C . SER B 1 262 ? 25.544 49.139 24.897 1.00 73.28 263 SER B C 1
ATOM 5449 O O . SER B 1 262 ? 26.617 49.709 24.645 1.00 72.93 263 SER B O 1
ATOM 5454 N N . SER B 1 263 ? 25.223 48.666 26.098 1.00 73.90 264 SER B N 1
ATOM 5455 C CA . SER B 1 263 ? 26.067 48.843 27.273 1.00 74.20 264 SER B CA 1
ATOM 5456 C C . SER B 1 263 ? 27.511 48.384 27.027 1.00 73.43 264 SER B C 1
ATOM 5457 O O . SER B 1 263 ? 28.477 49.082 27.370 1.00 72.35 264 SER B O 1
ATOM 5462 N N . GLN B 1 264 ? 27.638 47.232 26.377 1.00 72.12 265 GLN B N 1
ATOM 5463 C CA . GLN B 1 264 ? 28.928 46.637 26.087 1.00 71.33 265 GLN B CA 1
ATOM 5464 C C . GLN B 1 264 ? 29.731 47.446 25.085 1.00 70.58 265 GLN B C 1
ATOM 5465 O O . GLN B 1 264 ? 30.898 47.769 25.340 1.00 70.55 265 GLN B O 1
ATOM 5474 N N . PHE B 1 265 ? 29.113 47.796 23.957 1.00 67.67 266 PHE B N 1
ATOM 5475 C CA . PHE B 1 265 ? 29.823 48.572 22.951 1.00 63.08 266 PHE B CA 1
ATOM 5476 C C . PHE B 1 265 ? 30.286 49.917 23.459 1.00 63.70 266 PHE B C 1
ATOM 5477 O O . PHE B 1 265 ? 31.349 50.403 23.068 1.00 63.11 266 PHE B O 1
ATOM 5486 N N . HIS B 1 266 ? 29.519 50.491 24.377 1.00 64.21 267 HIS B N 1
ATOM 5487 C CA . HIS B 1 266 ? 29.900 51.760 24.971 1.00 65.67 267 HIS B CA 1
ATOM 5488 C C . HIS B 1 266 ? 31.247 51.520 25.653 1.00 64.13 267 HIS B C 1
ATOM 5489 O O . HIS B 1 266 ? 32.218 52.251 25.405 1.00 61.77 267 HIS B O 1
ATOM 5499 N N . SER B 1 267 ? 31.306 50.462 26.462 1.00 62.15 268 SER B N 1
ATOM 5500 C CA . SER B 1 267 ? 32.523 50.086 27.181 1.00 61.36 268 SER B CA 1
ATOM 5501 C C . SER B 1 267 ? 33.739 49.981 26.263 1.00 59.16 268 SER B C 1
ATOM 5502 O O . SER B 1 267 ? 34.798 50.573 26.536 1.00 55.26 268 SER B O 1
ATOM 5507 N N . ILE B 1 268 ? 33.586 49.212 25.186 1.00 57.42 269 ILE B N 1
ATOM 5508 C CA . ILE B 1 268 ? 34.671 49.020 24.232 1.00 58.16 269 ILE B CA 1
ATOM 5509 C C . ILE B 1 268 ? 35.031 50.338 23.530 1.00 57.95 269 ILE B C 1
ATOM 5510 O O . ILE B 1 268 ? 36.214 50.629 23.307 1.00 55.75 269 ILE B O 1
ATOM 5516 N N . ARG B 1 269 ? 34.022 51.152 23.229 1.00 57.18 270 ARG B N 1
ATOM 5517 C CA . ARG B 1 269 ? 34.259 52.439 22.579 1.00 55.89 270 ARG B CA 1
ATOM 5518 C C . ARG B 1 269 ? 35.146 53.279 23.473 1.00 54.81 270 ARG B C 1
ATOM 5519 O O . ARG B 1 269 ? 36.133 53.847 23.012 1.00 51.53 270 ARG B O 1
ATOM 5533 N N . ASP B 1 270 ? 34.791 53.342 24.754 1.00 55.59 271 ASP B N 1
ATOM 5534 C CA . ASP B 1 270 ? 35.567 54.098 25.733 1.00 59.24 271 ASP B CA 1
ATOM 5535 C C . ASP B 1 270 ? 37.039 53.691 25.659 1.00 58.76 271 ASP B C 1
ATOM 5536 O O . ASP B 1 270 ? 37.922 54.541 25.525 1.00 58.98 271 ASP B O 1
ATOM 5542 N N . ILE B 1 271 ? 37.295 52.385 25.725 1.00 58.62 272 ILE B N 1
ATOM 5543 C CA . ILE B 1 271 ? 38.661 51.867 25.662 1.00 54.41 272 ILE B CA 1
ATOM 5544 C C . ILE B 1 271 ? 39.399 52.409 24.445 1.00 52.72 272 ILE B C 1
ATOM 5545 O O . ILE B 1 271 ? 40.445 53.048 24.591 1.00 48.29 272 ILE B O 1
ATOM 5551 N N . ILE B 1 272 ? 38.839 52.190 23.255 1.00 50.66 273 ILE B N 1
ATOM 5552 C CA . ILE B 1 272 ? 39.493 52.665 22.044 1.00 49.58 273 ILE B CA 1
ATOM 5553 C C . ILE B 1 272 ? 39.707 54.168 22.124 1.00 49.59 273 ILE B C 1
ATOM 5554 O O . ILE B 1 272 ? 40.785 54.673 21.808 1.00 49.82 273 ILE B O 1
ATOM 5560 N N . THR B 1 273 ? 38.727 54.842 22.704 1.00 51.49 274 THR B N 1
ATOM 5561 C CA . THR B 1 273 ? 38.772 56.287 22.909 1.00 52.07 274 THR B CA 1
ATOM 5562 C C . THR B 1 273 ? 39.935 56.629 23.843 1.00 52.49 274 THR B C 1
ATOM 5563 O O . THR B 1 273 ? 40.588 57.657 23.698 1.00 50.81 274 THR B O 1
ATOM 5569 N N . LEU B 1 274 ? 40.207 55.740 24.785 1.00 52.65 275 LEU B N 1
ATOM 5570 C CA . LEU B 1 274 ? 41.278 55.957 25.727 1.00 53.86 275 LEU B CA 1
ATOM 5571 C C . LEU B 1 274 ? 42.641 55.828 25.040 1.00 53.54 275 LEU B C 1
ATOM 5572 O O . LEU B 1 274 ? 43.463 56.737 25.108 1.00 49.97 275 LEU B O 1
ATOM 5578 N N . TYR B 1 275 ? 42.879 54.677 24.411 1.00 52.48 276 TYR B N 1
ATOM 5579 C CA . TYR B 1 275 ? 44.135 54.400 23.721 1.00 51.34 276 TYR B CA 1
ATOM 5580 C C . TYR B 1 275 ? 44.436 55.457 22.681 1.00 51.61 276 TYR B C 1
ATOM 5581 O O . TYR B 1 275 ? 45.528 56.042 22.640 1.00 48.64 276 TYR B O 1
ATOM 5592 N N . THR B 1 276 ? 43.427 55.704 21.855 1.00 50.53 277 THR B N 1
ATOM 5593 C CA . THR B 1 276 ? 43.549 56.637 20.766 1.00 49.60 277 THR B CA 1
ATOM 5594 C C . THR B 1 276 ? 43.289 58.087 21.137 1.00 50.42 277 THR B C 1
ATOM 5595 O O . THR B 1 276 ? 43.722 59.004 20.437 1.00 48.53 277 THR B O 1
ATOM 5601 N N . GLY B 1 277 ? 42.610 58.300 22.258 1.00 53.18 278 GLY B N 1
ATOM 5602 C CA . GLY B 1 277 ? 42.309 59.662 22.674 1.00 53.17 278 GLY B CA 1
ATOM 5603 C C . GLY B 1 277 ? 41.361 60.336 21.690 1.00 52.59 278 GLY B C 1
ATOM 5604 O O . GLY B 1 277 ? 41.258 61.565 21.633 1.00 52.46 278 GLY B O 1
ATOM 5606 N N . TYR B 1 278 ? 40.667 59.523 20.905 1.00 50.77 279 TYR B N 1
ATOM 5607 C CA . TYR B 1 278 ? 39.719 60.023 19.930 1.00 46.56 279 TYR B CA 1
ATOM 5608 C C . TYR B 1 278 ? 38.379 59.353 20.189 1.00 46.48 279 TYR B C 1
ATOM 5609 O O . TYR B 1 278 ? 38.276 58.118 20.235 1.00 48.03 279 TYR B O 1
ATOM 5620 N N . ASP B 1 279 ? 37.348 60.168 20.369 1.00 43.70 280 ASP B N 1
ATOM 5621 C CA . ASP B 1 279 ? 36.017 59.639 20.619 1.00 38.02 280 ASP B CA 1
ATOM 5622 C C . ASP B 1 279 ? 35.286 59.604 19.304 1.00 36.96 280 ASP B C 1
ATOM 5623 O O . ASP B 1 279 ? 35.031 60.629 18.676 1.00 36.17 280 ASP B O 1
ATOM 5629 N N . VAL B 1 280 ? 35.031 58.397 18.847 1.00 38.32 281 VAL B N 1
ATOM 5630 C CA . VAL B 1 280 ? 34.328 58.201 17.601 1.00 39.51 281 VAL B CA 1
ATOM 5631 C C . VAL B 1 280 ? 32.839 57.992 17.953 1.00 43.55 281 VAL B C 1
ATOM 5632 O O . VAL B 1 280 ? 32.069 57.386 17.198 1.00 45.47 281 VAL B O 1
ATOM 5637 N N . GLY B 1 281 ? 32.469 58.540 19.113 1.00 42.54 282 GLY B N 1
ATOM 5638 C CA . GLY B 1 281 ? 31.134 58.456 19.678 1.00 43.53 282 GLY B CA 1
ATOM 5639 C C . GLY B 1 281 ? 29.931 57.996 18.887 1.00 46.38 282 GLY B C 1
ATOM 5640 O O . GLY B 1 281 ? 29.751 58.356 17.730 1.00 53.45 282 GLY B O 1
ATOM 5642 N N . THR B 1 282 ? 29.073 57.247 19.570 1.00 47.41 283 THR B N 1
ATOM 5643 C CA . THR B 1 282 ? 27.825 56.697 19.036 1.00 47.62 283 THR B CA 1
ATOM 5644 C C . THR B 1 282 ? 27.833 56.239 17.595 1.00 47.44 283 THR B C 1
ATOM 5645 O O . THR B 1 282 ? 27.679 55.053 17.336 1.00 48.20 283 THR B O 1
ATOM 5651 N N . GLU B 1 283 ? 27.946 57.173 16.658 1.00 48.66 284 GLU B N 1
ATOM 5652 C CA . GLU B 1 283 ? 27.989 56.809 15.255 1.00 49.96 284 GLU B CA 1
ATOM 5653 C C . GLU B 1 283 ? 29.033 55.706 15.091 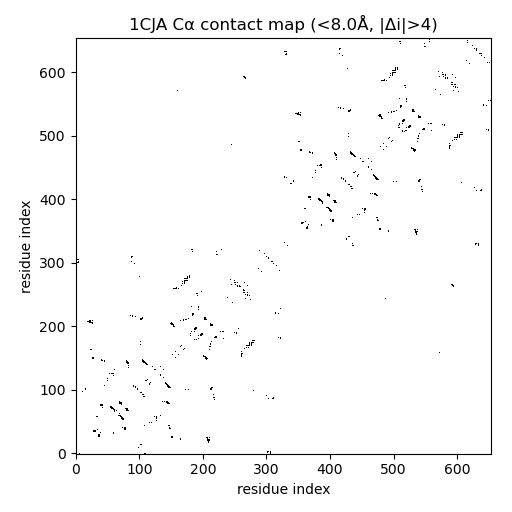1.00 49.40 284 GLU B C 1
ATOM 5654 O O . GLU B 1 283 ? 28.772 54.680 14.460 1.00 49.98 284 GLU B O 1
ATOM 5661 N N . GLY B 1 284 ? 30.188 55.888 15.729 1.00 49.10 285 GLY B N 1
ATOM 5662 C CA . GLY B 1 284 ? 31.240 54.888 15.665 1.00 46.17 285 GLY B CA 1
ATOM 5663 C C . GLY B 1 284 ? 30.796 53.572 16.283 1.00 43.36 285 GLY B C 1
ATOM 5664 O O . GLY B 1 284 ? 30.871 52.525 15.644 1.00 40.63 285 GLY B O 1
ATOM 5666 N N . SER B 1 285 ? 30.306 53.622 17.517 1.00 41.23 286 SER B N 1
ATOM 5667 C CA . SER B 1 285 ? 29.842 52.419 18.194 1.00 43.37 286 SER B CA 1
ATOM 5668 C C . SER B 1 285 ? 28.890 51.637 17.319 1.00 45.25 286 SER B C 1
ATOM 5669 O O . SER B 1 285 ? 29.060 50.436 17.108 1.00 48.28 286 SER B O 1
ATOM 5674 N N . ILE B 1 286 ? 27.903 52.337 16.779 1.00 46.39 287 ILE B N 1
ATOM 5675 C CA . ILE B 1 286 ? 26.909 51.721 15.916 1.00 47.13 287 ILE B CA 1
ATOM 5676 C C . ILE B 1 286 ? 27.559 51.093 14.690 1.00 44.91 287 ILE B C 1
ATOM 5677 O O . ILE B 1 286 ? 27.189 49.995 14.287 1.00 44.13 287 ILE B O 1
ATOM 5683 N N . SER B 1 287 ? 28.555 51.765 14.131 1.00 43.22 288 SER B N 1
ATOM 5684 C CA . SER B 1 287 ? 29.256 51.226 12.983 1.00 46.92 288 SER B CA 1
ATOM 5685 C C . SER B 1 287 ? 29.814 49.852 13.384 1.00 48.81 288 SER B C 1
ATOM 5686 O O . SER B 1 287 ? 29.684 48.861 12.648 1.00 49.88 288 SER B O 1
ATOM 5691 N N . MET B 1 288 ? 30.416 49.791 14.567 1.00 49.14 289 MET B N 1
ATOM 5692 C CA . MET B 1 288 ? 30.963 48.540 15.062 1.00 50.31 289 MET B CA 1
ATOM 5693 C C . MET B 1 288 ? 29.839 47.528 15.292 1.00 50.49 289 MET B C 1
ATOM 5694 O O . MET B 1 288 ? 29.944 46.385 14.864 1.00 53.08 289 MET B O 1
ATOM 5700 N N . GLN B 1 289 ? 28.752 47.942 15.934 1.00 48.29 290 GLN B N 1
ATOM 5701 C CA . GLN B 1 289 ? 27.641 47.024 16.170 1.00 52.46 290 GLN B CA 1
ATOM 5702 C C . GLN B 1 289 ? 27.151 46.423 14.868 1.00 55.58 290 GLN B C 1
ATOM 5703 O O . GLN B 1 289 ? 26.837 45.237 14.805 1.00 58.67 290 GLN B O 1
ATOM 5712 N N . GLU B 1 290 ? 27.100 47.240 13.824 1.00 57.33 291 GLU B N 1
ATOM 5713 C CA . GLU B 1 290 ? 26.661 46.777 12.521 1.00 57.09 291 GLU B CA 1
ATOM 5714 C C . GLU B 1 290 ? 27.593 45.696 11.992 1.00 56.08 291 GLU B C 1
ATOM 5715 O O . GLU B 1 290 ? 27.130 44.631 11.576 1.00 56.78 291 GLU B O 1
ATOM 5722 N N . GLY B 1 291 ? 28.898 45.977 11.994 1.00 52.28 292 GLY B N 1
ATOM 5723 C CA . GLY B 1 291 ? 29.875 45.013 11.506 1.00 53.29 292 GLY B CA 1
ATOM 5724 C C . GLY B 1 291 ? 29.775 43.674 12.221 1.00 54.22 292 GLY B C 1
ATOM 5725 O O . GLY B 1 291 ? 29.800 42.609 11.593 1.00 54.91 292 GLY B O 1
ATOM 5727 N N . PHE B 1 292 ? 29.644 43.746 13.545 1.00 54.82 293 PHE B N 1
ATOM 5728 C CA . PHE B 1 292 ? 29.518 42.590 14.431 1.00 53.55 293 PHE B CA 1
ATOM 5729 C C . PHE B 1 292 ? 28.342 41.716 13.992 1.00 53.47 293 PHE B C 1
ATOM 5730 O O . PHE B 1 292 ? 28.480 40.499 13.838 1.00 52.12 293 PHE B O 1
ATOM 5739 N N . LEU B 1 293 ? 27.187 42.345 13.786 1.00 54.70 294 LEU B N 1
ATOM 5740 C CA . LEU B 1 293 ? 25.992 41.635 13.333 1.00 55.76 294 LEU B CA 1
ATOM 5741 C C . LEU B 1 293 ? 26.245 41.032 11.956 1.00 53.79 294 LEU B C 1
ATOM 5742 O O . LEU B 1 293 ? 26.018 39.848 11.748 1.00 53.97 294 LEU B O 1
ATOM 5748 N N . ALA B 1 294 ? 26.720 41.854 11.026 1.00 50.83 295 ALA B N 1
ATOM 5749 C CA . ALA B 1 294 ? 27.020 41.405 9.675 1.00 49.03 295 ALA B CA 1
ATOM 5750 C C . ALA B 1 294 ? 27.733 40.052 9.722 1.00 50.50 295 ALA B C 1
ATOM 5751 O O . ALA B 1 294 ? 27.280 39.084 9.111 1.00 49.81 295 ALA B O 1
ATOM 5754 N N . THR B 1 295 ? 28.808 39.967 10.496 1.00 53.04 296 THR B N 1
ATOM 5755 C CA . THR B 1 295 ? 29.541 38.711 10.610 1.00 59.85 296 THR B CA 1
ATOM 5756 C C . THR B 1 295 ? 28.682 37.620 11.246 1.00 62.15 296 THR B C 1
ATOM 5757 O O . THR B 1 295 ? 28.597 36.506 10.711 1.00 65.64 296 THR B O 1
ATOM 5763 N N . VAL B 1 296 ? 28.039 37.939 12.366 1.00 60.73 297 VAL B N 1
ATOM 5764 C CA . VAL B 1 296 ? 27.176 36.981 13.051 1.00 60.00 297 VAL B CA 1
ATOM 5765 C C . VAL B 1 296 ? 26.158 36.390 12.076 1.00 60.20 297 VAL B C 1
ATOM 5766 O O . VAL B 1 296 ? 25.956 35.177 12.025 1.00 57.38 297 VAL B O 1
ATOM 5771 N N . ARG B 1 297 ? 25.539 37.264 11.291 1.00 62.24 298 ARG B N 1
ATOM 5772 C CA . ARG B 1 297 ? 24.548 36.873 10.301 1.00 65.31 298 ARG B CA 1
ATOM 5773 C C . ARG B 1 297 ? 25.155 35.863 9.358 1.00 64.90 298 ARG B C 1
ATOM 5774 O O . ARG B 1 297 ? 24.650 34.756 9.205 1.00 63.82 298 ARG B O 1
ATOM 5788 N N . GLU B 1 298 ? 26.271 36.237 8.758 1.00 66.84 299 GLU B N 1
ATOM 5789 C CA . GLU B 1 298 ? 26.949 35.349 7.843 1.00 69.35 299 GLU B CA 1
ATOM 5790 C C . GLU B 1 298 ? 27.209 34.021 8.526 1.00 68.17 299 GLU B C 1
ATOM 5791 O O . GLU B 1 298 ? 27.070 32.968 7.918 1.00 66.46 299 GLU B O 1
ATOM 5798 N N . CYS B 1 299 ? 27.590 34.078 9.795 1.00 69.97 300 CYS B N 1
ATOM 5799 C CA . CYS B 1 299 ? 27.854 32.872 10.571 1.00 73.35 300 CYS B CA 1
ATOM 5800 C C . CYS B 1 299 ? 26.602 32.040 10.811 1.00 74.88 300 CYS B C 1
ATOM 5801 O O . CYS B 1 299 ? 26.689 30.827 11.010 1.00 77.10 300 CYS B O 1
ATOM 5805 N N . ALA B 1 300 ? 25.445 32.692 10.842 1.00 75.40 301 ALA B N 1
ATOM 5806 C CA . ALA B 1 300 ? 24.188 31.981 11.047 1.00 75.58 301 ALA B CA 1
ATOM 5807 C C . ALA B 1 300 ? 23.824 31.195 9.786 1.00 76.19 301 ALA B C 1
ATOM 5808 O O . ALA B 1 300 ? 23.210 30.125 9.867 1.00 75.46 301 ALA B O 1
ATOM 5811 N N . SER B 1 301 ? 24.220 31.736 8.632 1.00 77.70 302 SER B N 1
ATOM 5812 C CA . SER B 1 301 ? 23.962 31.133 7.320 1.00 78.25 302 SER B CA 1
ATOM 5813 C C . SER B 1 301 ? 24.881 29.965 6.957 1.00 78.90 302 SER B C 1
ATOM 5814 O O . SER B 1 301 ? 24.830 29.438 5.845 1.00 76.87 302 SER B O 1
ATOM 5819 N N . PHE B 1 302 ? 25.731 29.568 7.889 1.00 82.17 303 PHE B N 1
ATOM 5820 C CA . PHE B 1 302 ? 26.652 28.480 7.632 1.00 87.31 303 PHE B CA 1
ATOM 5821 C C . PHE B 1 302 ? 26.040 27.099 7.818 1.00 91.32 303 PHE B C 1
ATOM 5822 O O . PHE B 1 302 ? 25.282 26.858 8.771 1.00 92.43 303 PHE B O 1
ATOM 5831 N N . ASP B 1 303 ? 26.357 26.207 6.877 1.00 94.13 304 ASP B N 1
ATOM 5832 C CA . ASP B 1 303 ? 25.909 24.816 6.911 1.00 95.24 304 ASP B CA 1
ATOM 5833 C C . ASP B 1 303 ? 26.872 24.173 7.926 1.00 93.71 304 ASP B C 1
ATOM 5834 O O . ASP B 1 303 ? 27.988 23.770 7.577 1.00 93.30 304 ASP B O 1
ATOM 5840 N N . LEU B 1 304 ? 26.443 24.117 9.185 1.00 91.18 305 LEU B N 1
ATOM 5841 C CA . LEU B 1 304 ? 27.266 23.589 10.274 1.00 90.31 305 LEU B CA 1
ATOM 5842 C C . LEU B 1 304 ? 27.930 22.230 10.050 1.00 90.44 305 LEU B C 1
ATOM 5843 O O . LEU B 1 304 ? 28.889 21.869 10.740 1.00 88.42 305 LEU B O 1
ATOM 5849 N N . ASP B 1 305 ? 27.423 21.480 9.082 1.00 91.92 306 ASP B N 1
ATOM 5850 C CA . ASP B 1 305 ? 27.985 20.179 8.765 1.00 94.07 306 ASP B CA 1
ATOM 5851 C C . ASP B 1 305 ? 29.197 20.343 7.841 1.00 94.25 306 ASP B C 1
ATOM 5852 O O . ASP B 1 305 ? 30.306 19.935 8.196 1.00 95.10 306 ASP B O 1
ATOM 5858 N N . ALA B 1 306 ? 28.996 21.006 6.698 1.00 94.30 307 ALA B N 1
ATOM 5859 C CA . ALA B 1 306 ? 30.067 21.244 5.715 1.00 92.54 307 ALA B CA 1
ATOM 5860 C C . ALA B 1 306 ? 31.209 22.019 6.360 1.00 90.79 307 ALA B C 1
ATOM 5861 O O . ALA B 1 306 ? 32.385 21.797 6.064 1.00 87.72 307 ALA B O 1
ATOM 5864 N N . PHE B 1 307 ? 30.841 22.931 7.250 1.00 91.29 308 PHE B N 1
ATOM 5865 C CA . PHE B 1 307 ? 31.804 23.736 7.969 1.00 92.13 308 PHE B CA 1
ATOM 5866 C C . PHE B 1 307 ? 32.619 22.860 8.931 1.00 92.11 308 PHE B C 1
ATOM 5867 O O . PHE B 1 307 ? 33.843 22.913 8.906 1.00 94.66 308 PHE B O 1
ATOM 5876 N N . GLU B 1 308 ? 31.959 22.052 9.764 1.00 89.31 309 GLU B N 1
ATOM 5877 C CA . GLU B 1 308 ? 32.675 21.173 10.700 1.00 86.21 309 GLU B CA 1
ATOM 5878 C C . GLU B 1 308 ? 33.711 20.337 9.952 1.00 84.24 309 GLU B C 1
ATOM 5879 O O . GLU B 1 308 ? 34.730 19.938 10.517 1.00 78.63 309 GLU B O 1
ATOM 5886 N N . ARG B 1 309 ? 33.411 20.041 8.688 1.00 84.94 310 ARG B N 1
ATOM 5887 C CA . ARG B 1 309 ? 34.320 19.292 7.827 1.00 87.06 310 ARG B CA 1
ATOM 5888 C C . ARG B 1 309 ? 35.438 20.234 7.422 1.00 85.12 310 ARG B C 1
ATOM 5889 O O . ARG B 1 309 ? 36.615 19.920 7.592 1.00 85.77 310 ARG B O 1
ATOM 5903 N N . GLU B 1 310 ? 35.054 21.393 6.899 1.00 82.34 311 GLU B N 1
ATOM 5904 C CA . GLU B 1 310 ? 35.997 22.433 6.506 1.00 79.86 311 GLU B CA 1
ATOM 5905 C C . GLU B 1 310 ? 37.040 22.572 7.627 1.00 78.86 311 GLU B C 1
ATOM 5906 O O . GLU B 1 310 ? 38.240 22.459 7.402 1.00 78.25 311 GLU B O 1
ATOM 5913 N N . LEU B 1 311 ? 36.549 22.724 8.850 1.00 76.45 312 LEU B N 1
ATOM 5914 C CA . LEU B 1 311 ? 37.385 22.868 10.027 1.00 74.89 312 LEU B CA 1
ATOM 5915 C C . LEU B 1 311 ? 38.249 21.651 10.277 1.00 75.32 312 LEU B C 1
ATOM 5916 O O . LEU B 1 311 ? 39.458 21.764 10.490 1.00 77.65 312 LEU B O 1
ATOM 5922 N N . LEU B 1 312 ? 37.616 20.487 10.318 1.00 75.68 313 LEU B N 1
ATOM 5923 C CA . LEU B 1 312 ? 38.344 19.257 10.568 1.00 74.80 313 LEU B CA 1
ATOM 5924 C C . LEU B 1 312 ? 39.477 19.064 9.577 1.00 73.16 313 LEU B C 1
ATOM 5925 O O . LEU B 1 312 ? 40.563 18.628 9.965 1.00 72.22 313 LEU B O 1
ATOM 5931 N N . SER B 1 313 ? 39.252 19.461 8.325 1.00 70.82 314 SER B N 1
ATOM 5932 C CA . SER B 1 313 ? 40.278 19.328 7.304 1.00 71.33 314 SER B CA 1
ATOM 5933 C C . SER B 1 313 ? 41.499 20.111 7.768 1.00 73.36 314 SER B C 1
ATOM 5934 O O . SER B 1 313 ? 42.632 19.637 7.648 1.00 74.51 314 SER B O 1
ATOM 5939 N N . TRP B 1 314 ? 41.261 21.287 8.349 1.00 73.86 315 TRP B N 1
ATOM 5940 C CA . TRP B 1 314 ? 42.343 22.129 8.860 1.00 71.87 315 TRP B CA 1
ATOM 5941 C C . TRP B 1 314 ? 43.150 21.368 9.912 1.00 73.65 315 TRP B C 1
ATOM 5942 O O . TRP B 1 314 ? 44.374 21.284 9.812 1.00 73.40 315 TRP B O 1
ATOM 5955 N N . GLN B 1 315 ? 42.466 20.763 10.882 1.00 76.68 316 GLN B N 1
ATOM 5956 C CA . GLN B 1 315 ? 43.163 20.013 11.925 1.00 79.99 316 GLN B CA 1
ATOM 5957 C C . GLN B 1 315 ? 43.899 18.792 11.401 1.00 82.43 316 GLN B C 1
ATOM 5958 O O . GLN B 1 315 ? 45.000 18.482 11.861 1.00 82.74 316 GLN B O 1
ATOM 5967 N N . GLU B 1 316 ? 43.255 18.067 10.490 1.00 86.00 317 GLU B N 1
ATOM 5968 C CA . GLU B 1 316 ? 43.834 16.875 9.883 1.00 88.20 317 GLU B CA 1
ATOM 5969 C C . GLU B 1 316 ? 45.145 17.266 9.197 1.00 87.61 317 GLU B C 1
ATOM 5970 O O . GLU B 1 316 ? 46.173 16.643 9.434 1.00 86.94 317 GLU B O 1
ATOM 5977 N N . SER B 1 317 ? 45.116 18.334 8.402 1.00 86.81 318 SER B N 1
ATOM 5978 C CA . SER B 1 317 ? 46.308 18.819 7.698 1.00 88.19 318 SER B CA 1
ATOM 5979 C C . SER B 1 317 ? 47.354 19.334 8.672 1.00 86.45 318 SER B C 1
ATOM 5980 O O . SER B 1 317 ? 48.553 19.282 8.391 1.00 83.37 318 SER B O 1
ATOM 5985 N N . LEU B 1 318 ? 46.884 19.903 9.779 1.00 87.15 319 LEU B N 1
ATOM 5986 C CA . LEU B 1 318 ? 47.767 20.427 10.808 1.00 88.50 319 LEU B CA 1
ATOM 5987 C C . LEU B 1 318 ? 48.534 19.251 11.373 1.00 88.89 319 LEU B C 1
ATOM 5988 O O . LEU B 1 318 ? 49.757 19.262 11.381 1.00 91.91 319 LEU B O 1
ATOM 5994 N N . GLN B 1 319 ? 47.805 18.216 11.776 1.00 88.96 320 GLN B N 1
ATOM 5995 C CA . GLN B 1 319 ? 48.394 17.004 12.330 1.00 89.95 320 GLN B CA 1
ATOM 5996 C C . GLN B 1 319 ? 49.252 16.245 11.303 1.00 89.75 320 GLN B C 1
ATOM 5997 O O . GLN B 1 319 ? 50.329 15.746 11.628 1.00 89.73 320 GLN B O 1
ATOM 6006 N N . LYS B 1 320 ? 48.770 16.178 10.065 1.00 89.57 321 LYS B N 1
ATOM 6007 C CA . LYS B 1 320 ? 49.446 15.474 8.969 1.00 89.91 321 LYS B CA 1
ATOM 6008 C C . LYS B 1 320 ? 50.761 16.084 8.477 1.00 89.76 321 LYS B C 1
ATOM 6009 O O . LYS B 1 320 ? 51.773 15.393 8.401 1.00 90.76 321 LYS B O 1
ATOM 6019 N N . CYS B 1 321 ? 50.739 17.361 8.104 1.00 89.29 322 CYS B N 1
ATOM 6020 C CA . CYS B 1 321 ? 51.933 18.014 7.576 1.00 86.79 322 CYS B CA 1
ATOM 6021 C C . CYS B 1 321 ? 53.035 18.359 8.595 1.00 86.21 322 CYS B C 1
ATOM 6022 O O . CYS B 1 321 ? 54.165 18.660 8.199 1.00 86.48 322 CYS B O 1
ATOM 6026 N N . HIS B 1 322 ? 52.691 18.389 9.886 1.00 84.11 323 HIS B N 1
ATOM 6027 C CA . HIS B 1 322 ? 53.632 18.663 10.994 1.00 82.34 323 HIS B CA 1
ATOM 6028 C C . HIS B 1 322 ? 52.910 18.010 12.146 1.00 83.44 323 HIS B C 1
ATOM 6029 O O . HIS B 1 322 ? 51.709 18.173 12.256 1.00 83.95 323 HIS B O 1
ATOM 6039 N N . ASN B 1 323 ? 53.584 17.263 13.003 1.00 86.28 324 ASN B N 1
ATOM 6040 C CA . ASN B 1 323 ? 52.834 16.645 14.091 1.00 90.22 324 ASN B CA 1
ATOM 6041 C C . ASN B 1 323 ? 52.306 17.764 14.989 1.00 89.99 324 ASN B C 1
ATOM 6042 O O . ASN B 1 323 ? 52.907 18.085 16.027 1.00 91.56 324 ASN B O 1
ATOM 6050 N N . LEU B 1 324 ? 51.174 18.343 14.596 1.00 86.88 325 LEU B N 1
ATOM 6051 C CA . LEU B 1 324 ? 50.591 19.441 15.345 1.00 84.77 325 LEU B CA 1
ATOM 6052 C C . LEU B 1 324 ? 49.121 19.237 15.643 1.00 82.73 325 LEU B C 1
ATOM 6053 O O . LEU B 1 324 ? 48.242 19.385 14.786 1.00 80.25 325 LEU B O 1
ATOM 6059 N N . SER B 1 325 ? 48.876 18.885 16.893 1.00 82.96 326 SER B N 1
ATOM 6060 C CA . SER B 1 325 ? 47.542 18.626 17.371 1.00 84.69 326 SER B CA 1
ATOM 6061 C C . SER B 1 325 ? 47.024 19.878 18.049 1.00 84.08 326 SER B C 1
ATOM 6062 O O . SER B 1 325 ? 47.710 20.486 18.878 1.00 84.64 326 SER B O 1
ATOM 6067 N N . ILE B 1 326 ? 45.846 20.306 17.630 1.00 81.84 327 ILE B N 1
ATOM 6068 C CA . ILE B 1 326 ? 45.226 21.467 18.223 1.00 81.46 327 ILE B CA 1
ATOM 6069 C C . ILE B 1 326 ? 44.362 20.890 19.353 1.00 83.45 327 ILE B C 1
ATOM 6070 O O . ILE B 1 326 ? 44.104 19.690 19.347 1.00 85.98 327 ILE B O 1
ATOM 6076 N N . SER B 1 327 ? 43.953 21.698 20.334 1.00 85.36 328 SER B N 1
ATOM 6077 C CA . SER B 1 327 ? 43.124 21.188 21.441 1.00 86.06 328 SER B CA 1
ATOM 6078 C C . SER B 1 327 ? 41.925 20.416 20.912 1.00 89.61 328 SER B C 1
ATOM 6079 O O . SER B 1 327 ? 41.314 20.797 19.903 1.00 89.55 328 SER B O 1
ATOM 6084 N N . PRO B 1 328 ? 41.551 19.335 21.615 1.00 92.27 329 PRO B N 1
ATOM 6085 C CA . PRO B 1 328 ? 40.417 18.487 21.234 1.00 93.73 329 PRO B CA 1
ATOM 6086 C C . PRO B 1 328 ? 39.087 19.235 21.335 1.00 94.46 329 PRO B C 1
ATOM 6087 O O . PRO B 1 328 ? 38.152 18.966 20.574 1.00 94.17 329 PRO B O 1
ATOM 6091 N N . GLN B 1 329 ? 39.032 20.202 22.252 1.00 94.14 330 GLN B N 1
ATOM 6092 C CA . GLN B 1 329 ? 37.829 20.999 22.476 1.00 93.53 330 GLN B CA 1
ATOM 6093 C C . GLN B 1 329 ? 37.700 22.174 21.523 1.00 92.21 330 GLN B C 1
ATOM 6094 O O . GLN B 1 329 ? 36.680 22.871 21.506 1.00 90.87 330 GLN B O 1
ATOM 6103 N N . ALA B 1 330 ? 38.737 22.376 20.724 1.00 90.34 331 ALA B N 1
ATOM 6104 C CA . ALA B 1 330 ? 38.764 23.452 19.765 1.00 88.15 331 ALA B CA 1
ATOM 6105 C C . ALA B 1 330 ? 37.511 23.481 18.896 1.00 87.27 331 ALA B C 1
ATOM 6106 O O . ALA B 1 330 ? 36.551 24.205 19.197 1.00 86.40 331 ALA B O 1
ATOM 6109 N N . ILE B 1 331 ? 37.484 22.636 17.869 1.00 85.35 332 ILE B N 1
ATOM 6110 C CA . ILE B 1 331 ? 36.357 22.623 16.936 1.00 85.13 332 ILE B CA 1
ATOM 6111 C C . ILE B 1 331 ? 34.966 22.594 17.562 1.00 86.94 332 ILE B C 1
ATOM 6112 O O . ILE B 1 331 ? 34.100 23.390 17.180 1.00 86.37 332 ILE B O 1
ATOM 6118 N N . PRO B 1 332 ? 34.729 21.687 18.532 1.00 89.17 333 PRO B N 1
ATOM 6119 C CA . PRO B 1 332 ? 33.394 21.656 19.137 1.00 88.88 333 PRO B CA 1
ATOM 6120 C C . PRO B 1 332 ? 33.013 22.984 19.792 1.00 87.57 333 PRO B C 1
ATOM 6121 O O . PRO B 1 332 ? 31.871 23.436 19.659 1.00 90.56 333 PRO B O 1
ATOM 6125 N N . PHE B 1 333 ? 33.964 23.636 20.455 1.00 83.35 334 PHE B N 1
ATOM 6126 C CA . PHE B 1 333 ? 33.652 24.905 21.086 1.00 78.53 334 PHE B CA 1
ATOM 6127 C C . PHE B 1 333 ? 33.265 25.939 20.035 1.00 74.72 334 PHE B C 1
ATOM 6128 O O . PHE B 1 333 ? 32.185 26.527 20.108 1.00 73.92 334 PHE B O 1
ATOM 6137 N N . ILE B 1 334 ? 34.102 26.114 19.020 1.00 71.47 335 ILE B N 1
ATOM 6138 C CA . ILE B 1 334 ? 33.792 27.099 17.992 1.00 72.12 335 ILE B CA 1
ATOM 6139 C C . ILE B 1 334 ? 32.403 26.832 17.401 1.00 72.71 335 ILE B C 1
ATOM 6140 O O . ILE B 1 334 ? 31.600 27.754 17.222 1.00 70.87 335 ILE B O 1
ATOM 6146 N N . LEU B 1 335 ? 32.100 25.557 17.178 1.00 75.34 336 LEU B N 1
ATOM 6147 C CA . LEU B 1 335 ? 30.813 25.159 16.626 1.00 78.18 336 LEU B CA 1
ATOM 6148 C C . LEU B 1 335 ? 29.631 25.463 17.558 1.00 79.44 336 LEU B C 1
ATOM 6149 O O . LEU B 1 335 ? 28.541 25.794 17.086 1.00 79.57 336 LEU B O 1
ATOM 6155 N N . ARG B 1 336 ? 29.839 25.340 18.869 1.00 80.90 337 ARG B N 1
ATOM 6156 C CA . ARG B 1 336 ? 28.796 25.651 19.860 1.00 81.71 337 ARG B CA 1
ATOM 6157 C C . ARG B 1 336 ? 28.440 27.138 19.701 1.00 80.79 337 ARG B C 1
ATOM 6158 O O . ARG B 1 336 ? 27.264 27.512 19.613 1.00 79.52 337 ARG B O 1
ATOM 6172 N N . MET B 1 337 ? 29.472 27.974 19.629 1.00 78.06 338 MET B N 1
ATOM 6173 C CA . MET B 1 337 ? 29.286 29.401 19.454 1.00 75.87 338 MET B CA 1
ATOM 6174 C C . MET B 1 337 ? 28.563 29.671 18.152 1.00 75.50 338 MET B C 1
ATOM 6175 O O . MET B 1 337 ? 27.598 30.425 18.126 1.00 74.72 338 MET B O 1
ATOM 6181 N N . LEU B 1 338 ? 29.027 29.054 17.070 1.00 77.39 339 LEU B N 1
ATOM 6182 C CA . LEU B 1 338 ? 28.388 29.221 15.761 1.00 80.65 339 LEU B CA 1
ATOM 6183 C C . LEU B 1 338 ? 26.885 28.931 15.796 1.00 84.31 339 LEU B C 1
ATOM 6184 O O . LEU B 1 338 ? 26.077 29.631 15.166 1.00 85.43 339 LEU B O 1
ATOM 6190 N N . ARG B 1 339 ? 26.525 27.871 16.510 1.00 87.30 340 ARG B N 1
ATOM 6191 C CA . ARG B 1 339 ? 25.136 27.465 16.640 1.00 88.45 340 ARG B CA 1
ATOM 6192 C C . ARG B 1 339 ? 24.373 28.514 17.446 1.00 86.79 340 ARG B C 1
ATOM 6193 O O . ARG B 1 339 ? 23.219 28.812 17.143 1.00 86.09 340 ARG B O 1
ATOM 6207 N N . ILE B 1 340 ? 25.021 29.075 18.465 1.00 85.33 341 ILE B N 1
ATOM 6208 C CA . ILE B 1 340 ? 24.406 30.116 19.291 1.00 83.09 341 ILE B CA 1
ATOM 6209 C C . ILE B 1 340 ? 23.997 31.291 18.401 1.00 82.08 341 ILE B C 1
ATOM 6210 O O . ILE B 1 340 ? 22.905 31.848 18.553 1.00 79.96 341 ILE B O 1
ATOM 6216 N N . PHE B 1 341 ? 24.863 31.626 17.446 1.00 81.78 342 PHE B N 1
ATOM 6217 C CA . PHE B 1 341 ? 24.606 32.714 16.499 1.00 81.49 342 PHE B CA 1
ATOM 6218 C C . PHE B 1 341 ? 23.383 32.391 15.616 1.00 82.82 342 PHE B C 1
ATOM 6219 O O . PHE B 1 341 ? 22.921 33.226 14.843 1.00 83.89 342 PHE B O 1
ATOM 6228 N N . HIS B 1 342 ? 22.865 31.178 15.741 1.00 83.84 343 HIS B N 1
ATOM 6229 C CA . HIS B 1 342 ? 21.719 30.735 14.968 1.00 84.56 343 HIS B CA 1
ATOM 6230 C C . HIS B 1 342 ? 20.441 30.969 15.800 1.00 84.21 343 HIS B C 1
ATOM 6231 O O . HIS B 1 342 ? 19.925 32.093 15.902 1.00 80.91 343 HIS B O 1
#

B-factor: mean 54.99, std 23.24, range [8.0, 100.0]